Protein AF-A0A3R8TWQ6-F1 (afdb_monomer_lite)

Secondary structure (DSSP, 8-state):
---------S-S--SSSEEEEEEEETTEEEEEEEE-TTT--HHHHHHHHHHHHHHHHHHHH-TTS-GGGS----HHHHHHHHHHHTS-B---HHHH-HHHHSS--B-EEEE-TTSPBPPTT--EEEEEEE-S-S---TTEEE-SSSTT-EEEEEEEEEEE-TTS-EEEEEETTTEEEETTEEEEHHHHHHHHHTSTTEEEEEEEEEEETTEEEEEEEEEE-TTSPPPPHHHHHHHHHHHS-GGG--SEEEE-SS--B-TTSSB-HHHHHHHHHSS--SS------SHHHHHHHHHHHHHHT--GGG--TT--TTTTT--HHHHHHHHHHHHHHTT----HHHHHH-SSHHHHHHHHHHHHHHHHHHHTTPPP--------

Sequence (380 aa):
MYRLREWSLATEVSKFDLTLEFVEDEGALSGAVEYSTALFKHDTITALMRHFVALTEAVCQTPAEPIGRLDYLSDTEQQQLMAFSDTKRAYNELLVGHALAEREPHNAYILNAYLQLQPVGVPGELWLSTDGTNTATQDSISNPFKAAQTLVKTGCWARWLSDGSIDFIGKVGDVHYFKGHRINTTDVAECLLSHPSITSSAVILAGTINKAELCAFYTVKESASALDIDELKHYVKSILPEYTQPTYYKALAQLPLTQQQQVDQNQLKALMLSEPATSKYVAPKSEVERTLVSLCAALLDLDEQHIGINANFFELGGHSLLATQLHAQINKQFELSLSLQMMFETRDLAELANLIQVACGQKQTSLDQAPQGESEEIAL

pLDDT: mean 79.17, std 15.3, range [28.75, 95.5]

Foldseek 3Di:
DDDDDDDDDPDPDDPDQKDKDWDDDPNDIDIDIDHDPVRDDPVRVVVVVQQVVQLVVQCVVPVPDPSLQGDRDDPVQVVVQVVLQPDFDQDDCVALPVVVRVDGGWRKAFAAPNRDGDGAPDKGFIKTKDQLPDDDDPQKDQDPVDHNIIIGTRQWIWGAHPVSDIGTDHGNQQWDQAPNDTDGQVVLQVLLCPPPFWDGKGWDWDFDPVDTFIAIETEGDPPDDDDDVVVSQVSSVVPDPPRNGGPHYYYDNDFDADPVRHGDVVVVLVVVLPPLPVPPAAADDDPLLLVLLVLLCVLLVHDSVSAGQQAASVSSVDDPVSLVVSVVCLCVVLVHDDDSVVSVVDNGNNSVSVVSVVRSVVVVVVVVPDDDDDDDDDDD

Radius of gyration: 29.15 Å; chains: 1; bounding box: 92×78×70 Å

Structure (mmCIF, N/CA/C/O backbone):
data_AF-A0A3R8TWQ6-F1
#
_entry.id   AF-A0A3R8TWQ6-F1
#
loop_
_atom_site.group_PDB
_atom_site.id
_atom_site.type_symbol
_atom_site.label_atom_id
_atom_site.label_alt_id
_atom_site.label_comp_id
_atom_site.label_asym_id
_atom_site.label_entity_id
_atom_site.label_seq_id
_atom_site.pdbx_PDB_ins_code
_atom_site.Cartn_x
_atom_site.Cartn_y
_atom_site.Cartn_z
_atom_site.occupancy
_atom_site.B_iso_or_equiv
_atom_site.auth_seq_id
_atom_site.auth_comp_id
_atom_site.auth_asym_id
_atom_site.auth_atom_id
_atom_site.pdbx_PDB_model_num
ATOM 1 N N . MET A 1 1 ? 7.627 -8.268 -35.511 1.00 39.47 1 MET A N 1
ATOM 2 C CA . MET A 1 1 ? 7.909 -6.815 -35.443 1.00 39.47 1 MET A CA 1
ATOM 3 C C . MET A 1 1 ? 6.572 -6.102 -35.303 1.00 39.47 1 MET A C 1
ATOM 5 O O . MET A 1 1 ? 5.906 -5.862 -36.303 1.00 39.47 1 MET A O 1
ATOM 9 N N . TYR A 1 2 ? 6.134 -5.862 -34.069 1.00 47.38 2 TYR A N 1
ATOM 10 C CA . TYR A 1 2 ? 4.915 -5.106 -33.778 1.00 47.38 2 TYR A CA 1
ATOM 11 C C . TYR A 1 2 ? 5.127 -3.629 -34.140 1.00 47.38 2 TYR A C 1
ATOM 13 O O . TYR A 1 2 ? 6.214 -3.078 -33.955 1.00 47.38 2 TYR A O 1
ATOM 21 N N . ARG A 1 3 ? 4.108 -2.985 -34.712 1.00 51.06 3 ARG A N 1
ATOM 22 C CA . ARG A 1 3 ? 4.121 -1.549 -35.016 1.00 51.06 3 ARG A CA 1
ATOM 23 C C . ARG A 1 3 ? 2.936 -0.904 -34.320 1.00 51.06 3 ARG A C 1
ATOM 25 O O . ARG A 1 3 ? 1.811 -1.066 -34.780 1.00 51.06 3 ARG A O 1
ATOM 32 N N . LEU A 1 4 ? 3.209 -0.142 -33.265 1.00 50.62 4 LEU A N 1
ATOM 33 C CA . LEU A 1 4 ? 2.270 0.861 -32.775 1.00 50.62 4 LEU A CA 1
ATOM 34 C C . LEU A 1 4 ? 2.096 1.896 -33.892 1.00 50.62 4 LEU A C 1
ATOM 36 O O . LEU A 1 4 ? 3.080 2.451 -34.385 1.00 50.62 4 LEU A O 1
ATOM 40 N N . ARG A 1 5 ? 0.863 2.091 -34.351 1.00 53.47 5 ARG A N 1
ATOM 41 C CA . ARG A 1 5 ? 0.511 3.133 -35.315 1.00 53.47 5 ARG A CA 1
ATOM 42 C C . ARG A 1 5 ? -0.578 3.982 -34.696 1.00 53.47 5 ARG A C 1
ATOM 44 O O . ARG A 1 5 ? -1.535 3.442 -34.154 1.00 53.47 5 ARG A O 1
ATOM 51 N N . GLU A 1 6 ? -0.427 5.293 -34.801 1.00 49.62 6 GLU A N 1
ATOM 52 C CA . GLU A 1 6 ? -1.514 6.207 -34.484 1.00 49.62 6 GLU A CA 1
ATOM 53 C C . GLU A 1 6 ? -2.657 5.969 -35.470 1.00 49.62 6 GLU A C 1
ATOM 55 O O . GLU A 1 6 ? -2.458 5.957 -36.689 1.00 49.62 6 GLU A O 1
ATOM 60 N N . TRP A 1 7 ? -3.850 5.749 -34.930 1.00 50.97 7 TRP A N 1
ATOM 61 C CA . TRP A 1 7 ? -5.081 5.671 -35.699 1.00 50.97 7 TRP A CA 1
ATOM 62 C C . TRP A 1 7 ? -5.926 6.897 -35.358 1.00 50.97 7 TRP A C 1
ATOM 64 O O . TRP A 1 7 ? -6.059 7.260 -34.192 1.00 50.97 7 TRP A O 1
ATOM 74 N N . SER A 1 8 ? -6.487 7.557 -36.372 1.00 44.69 8 SER A N 1
ATOM 75 C CA . SER A 1 8 ? -7.393 8.688 -36.160 1.00 44.69 8 SER A CA 1
ATOM 76 C C . SER A 1 8 ? -8.762 8.184 -35.705 1.00 44.69 8 SER A C 1
ATOM 78 O O . SER A 1 8 ? -9.483 7.531 -36.460 1.00 44.69 8 SER A O 1
ATOM 80 N N . LEU A 1 9 ? -9.113 8.463 -34.451 1.00 50.91 9 LEU A N 1
ATOM 81 C CA . LEU A 1 9 ? -10.440 8.171 -33.916 1.00 50.91 9 LEU A CA 1
ATOM 82 C C . LEU A 1 9 ? -11.490 9.084 -34.565 1.00 50.91 9 LEU A C 1
ATOM 84 O O . LEU A 1 9 ? -11.227 10.245 -34.873 1.00 50.91 9 LEU A O 1
ATOM 88 N N . ALA A 1 10 ? -12.701 8.556 -34.754 1.00 46.47 10 ALA A N 1
ATOM 89 C CA . ALA A 1 10 ? -13.822 9.287 -35.351 1.00 46.47 10 ALA A CA 1
ATOM 90 C C . ALA A 1 10 ? -14.403 10.387 -34.433 1.00 46.47 10 ALA A C 1
ATOM 92 O O . ALA A 1 10 ? -15.218 11.194 -34.881 1.00 46.47 10 ALA A O 1
ATOM 93 N N . THR A 1 11 ? -13.999 10.430 -33.161 1.00 50.66 11 THR A N 1
ATOM 94 C CA . THR A 1 11 ? -14.474 11.386 -32.152 1.00 50.66 11 THR A CA 1
ATOM 95 C C . THR A 1 11 ? -13.344 11.793 -31.207 1.00 50.66 11 THR A C 1
ATOM 97 O O . THR A 1 11 ? -12.613 10.941 -30.722 1.00 50.66 11 THR A O 1
ATOM 100 N N . GLU A 1 12 ? -13.240 13.091 -30.904 1.00 56.31 12 GLU A N 1
ATOM 101 C CA . GLU A 1 12 ? -12.208 13.691 -30.032 1.00 56.31 12 GLU A CA 1
ATOM 102 C C . GLU A 1 12 ? -12.507 13.576 -28.518 1.00 56.31 12 GLU A C 1
ATOM 104 O O . GLU A 1 12 ? -11.810 14.178 -27.703 1.00 56.31 12 GLU A O 1
ATOM 109 N N . VAL A 1 13 ? -13.556 12.847 -28.115 1.00 58.09 13 VAL A N 1
ATOM 110 C CA . VAL A 1 13 ? -14.020 12.793 -26.716 1.00 58.09 13 VAL A CA 1
ATOM 111 C C . VAL A 1 13 ? -13.892 11.379 -26.159 1.00 58.09 13 VAL A C 1
ATOM 113 O O . VAL A 1 13 ? -14.676 10.505 -26.527 1.00 58.09 13 VAL A O 1
ATOM 116 N N . SER A 1 14 ? -12.958 11.197 -25.219 1.00 58.56 14 SER A N 1
ATOM 117 C CA . SER A 1 14 ? -12.816 9.950 -24.458 1.00 58.56 14 SER A CA 1
ATOM 118 C C . SER A 1 14 ? -13.988 9.773 -23.497 1.00 58.56 14 SER A C 1
ATOM 120 O O . SER A 1 14 ? -14.259 10.652 -22.677 1.00 58.56 14 SER A O 1
ATOM 122 N N . LYS A 1 15 ? -14.697 8.642 -23.585 1.00 62.56 15 LYS A N 1
ATOM 123 C CA . LYS A 1 15 ? -15.823 8.322 -22.679 1.00 62.56 15 LYS A CA 1
ATOM 124 C C . LYS A 1 15 ? -15.379 7.729 -21.340 1.00 62.56 15 LYS A C 1
ATOM 126 O O . LYS A 1 15 ? -16.121 7.820 -20.366 1.00 62.56 15 LYS A O 1
ATOM 131 N N . PHE A 1 16 ? -14.195 7.124 -21.311 1.00 72.56 16 PHE A N 1
ATOM 132 C CA . PHE A 1 16 ? -13.579 6.500 -20.141 1.00 72.56 16 PHE A CA 1
ATOM 133 C C . PHE A 1 16 ? -12.155 7.034 -19.949 1.00 72.56 16 PHE A C 1
ATOM 135 O O . PHE A 1 16 ? -11.601 7.674 -20.843 1.00 72.56 16 PHE A O 1
ATOM 142 N N . ASP A 1 17 ? -11.547 6.767 -18.796 1.00 81.38 17 ASP A N 1
ATOM 143 C CA . ASP A 1 17 ? -10.178 7.212 -18.514 1.00 81.38 17 ASP A CA 1
ATOM 144 C C . ASP A 1 17 ? -9.155 6.530 -19.440 1.00 81.38 17 ASP A C 1
ATOM 146 O O . ASP A 1 17 ? -8.257 7.190 -19.969 1.00 81.38 17 ASP A O 1
ATOM 150 N N . LEU A 1 18 ? -9.329 5.226 -19.672 1.00 83.50 18 LEU A N 1
ATOM 151 C CA . LEU A 1 18 ? -8.527 4.389 -20.562 1.00 83.50 18 LEU A CA 1
ATOM 152 C C . LEU A 1 18 ? -9.410 3.268 -21.133 1.00 83.50 18 LEU A C 1
ATOM 154 O O . LEU A 1 18 ? -10.098 2.584 -20.377 1.00 83.50 18 LEU A O 1
ATOM 158 N N . THR A 1 19 ? -9.349 3.050 -22.443 1.00 82.19 19 THR A N 1
ATOM 159 C CA . THR A 1 19 ? -10.013 1.948 -23.148 1.00 82.19 19 THR A CA 1
ATOM 160 C C . THR A 1 19 ? -8.983 1.201 -23.986 1.00 82.19 19 THR A C 1
ATOM 162 O O . THR A 1 19 ? -8.203 1.817 -24.708 1.00 82.19 19 THR A O 1
ATOM 165 N N . LEU A 1 20 ? -8.977 -0.127 -23.880 1.00 83.56 20 LEU A N 1
ATOM 166 C CA . LEU A 1 20 ? -8.163 -1.020 -24.699 1.00 83.56 20 LEU A CA 1
ATOM 167 C C . LEU A 1 20 ? -9.104 -1.894 -25.517 1.00 83.56 20 LEU A C 1
ATOM 169 O O . LEU A 1 20 ? -9.914 -2.625 -24.948 1.00 83.56 20 LEU A O 1
ATOM 173 N N . GLU A 1 21 ? -8.986 -1.823 -26.835 1.00 82.06 21 GLU A N 1
ATOM 174 C CA . GLU A 1 21 ? -9.770 -2.635 -27.758 1.00 82.06 21 GLU A CA 1
ATOM 175 C C . GLU A 1 21 ? -8.838 -3.566 -28.517 1.00 82.06 21 GLU A C 1
ATOM 177 O O . GLU A 1 21 ? -7.803 -3.136 -29.022 1.00 82.06 21 GLU A O 1
ATOM 182 N N . PHE A 1 22 ? -9.213 -4.839 -28.608 1.00 82.62 22 PHE A N 1
ATOM 183 C CA . PHE A 1 22 ? -8.478 -5.833 -29.376 1.00 82.62 22 PHE A CA 1
ATOM 184 C C . PHE A 1 22 ? -9.411 -6.496 -30.383 1.00 82.62 22 PHE A C 1
ATOM 186 O O . PHE A 1 22 ? -10.545 -6.846 -30.056 1.00 82.62 22 PHE A O 1
ATOM 193 N N . VAL A 1 23 ? -8.916 -6.679 -31.601 1.00 82.38 23 VAL A N 1
ATOM 194 C CA . VAL A 1 23 ? -9.594 -7.363 -32.697 1.00 82.38 23 VAL A CA 1
ATOM 195 C C . VAL A 1 23 ? -8.667 -8.454 -33.204 1.00 82.38 23 VAL A C 1
ATOM 197 O O . VAL A 1 23 ? -7.521 -8.190 -33.578 1.00 82.38 23 VAL A O 1
ATOM 200 N N . GLU A 1 24 ? -9.167 -9.682 -33.206 1.00 85.12 24 GLU A N 1
ATOM 201 C CA . GLU A 1 24 ? -8.500 -10.798 -33.862 1.00 85.12 24 GLU A CA 1
ATOM 202 C C . GLU A 1 24 ? -8.832 -10.765 -35.355 1.00 85.12 24 GLU A C 1
ATOM 204 O O . GLU A 1 24 ? -10.003 -10.772 -35.735 1.00 85.12 24 GLU A O 1
ATOM 209 N N . ASP A 1 25 ? -7.799 -10.711 -36.191 1.00 81.94 25 ASP A N 1
ATOM 210 C CA . ASP A 1 25 ? -7.921 -10.750 -37.645 1.00 81.94 25 ASP A CA 1
ATOM 211 C C . ASP A 1 25 ? -6.786 -11.585 -38.248 1.00 81.94 25 ASP A C 1
ATOM 213 O O . ASP A 1 25 ? -5.631 -11.469 -37.842 1.00 81.94 25 ASP A O 1
ATOM 217 N N . GLU A 1 26 ? -7.126 -12.476 -39.180 1.00 81.44 26 GLU A N 1
ATOM 218 C CA . GLU A 1 26 ? -6.200 -13.420 -39.835 1.00 81.44 26 GLU A CA 1
ATOM 219 C C . GLU A 1 26 ? -5.231 -14.171 -38.885 1.00 81.44 26 GLU A C 1
ATOM 221 O O . GLU A 1 26 ? -4.090 -14.474 -39.236 1.00 81.44 26 GLU A O 1
ATOM 226 N N . GLY A 1 27 ? -5.679 -14.504 -37.667 1.00 77.00 27 GLY A N 1
ATOM 227 C CA . GLY A 1 27 ? -4.859 -15.199 -36.663 1.00 77.00 27 GLY A CA 1
ATOM 228 C C . GLY A 1 27 ? -3.813 -14.311 -35.975 1.00 77.00 27 GLY A C 1
ATOM 229 O O . GLY A 1 27 ? -2.909 -14.821 -35.312 1.00 77.00 27 GLY A O 1
ATOM 230 N N . ALA A 1 28 ? -3.925 -12.991 -36.123 1.00 76.31 28 ALA A N 1
ATOM 231 C CA . ALA A 1 28 ? -3.163 -11.997 -35.387 1.00 76.31 28 ALA A CA 1
ATOM 232 C C . ALA A 1 28 ? -4.095 -11.161 -34.501 1.00 76.31 28 ALA A C 1
ATOM 234 O O . ALA A 1 28 ? -5.201 -10.793 -34.893 1.00 76.31 28 ALA A O 1
ATOM 235 N N . LEU A 1 29 ? -3.626 -10.817 -33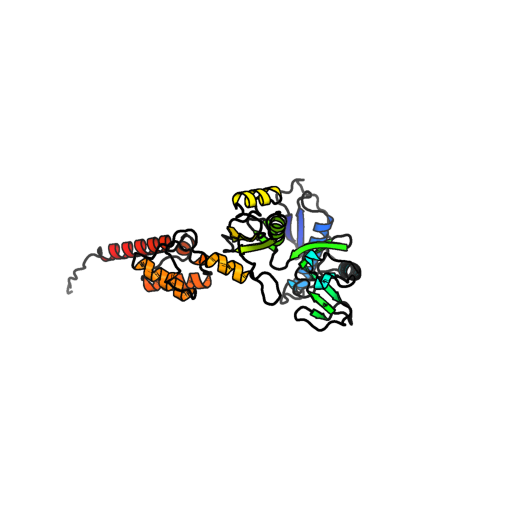.301 1.00 76.81 29 LEU A N 1
ATOM 236 C CA . LEU A 1 29 ? -4.314 -9.856 -32.447 1.00 76.81 29 LEU A CA 1
ATOM 237 C C . LEU A 1 29 ? -3.839 -8.445 -32.807 1.00 76.81 29 LEU A C 1
ATOM 239 O O . LEU A 1 29 ? -2.655 -8.124 -32.696 1.00 76.81 29 LEU A O 1
ATOM 243 N N . SER A 1 30 ? -4.767 -7.602 -33.234 1.00 81.12 30 SER A N 1
ATOM 244 C CA . SER A 1 30 ? -4.564 -6.165 -33.404 1.00 81.12 30 SER A CA 1
ATOM 245 C C . SER A 1 30 ? -5.308 -5.419 -32.302 1.00 81.12 30 SER A C 1
ATOM 247 O O . SER A 1 30 ? -6.238 -5.960 -31.712 1.00 81.12 30 SER A O 1
ATOM 249 N N . GLY A 1 31 ? -4.906 -4.193 -31.978 1.00 78.88 31 GLY A N 1
ATOM 250 C CA . GLY A 1 31 ? -5.612 -3.430 -30.958 1.00 78.88 31 GLY A CA 1
ATOM 251 C C . GLY A 1 31 ? -5.328 -1.941 -30.995 1.00 78.88 31 GLY A C 1
ATOM 252 O O . GLY A 1 31 ? -4.391 -1.485 -31.654 1.00 78.88 31 GLY A O 1
ATOM 253 N N . ALA A 1 32 ? -6.162 -1.199 -30.279 1.00 83.75 32 ALA A N 1
ATOM 254 C CA . ALA A 1 32 ? -6.085 0.240 -30.112 1.00 83.75 32 ALA A CA 1
ATOM 255 C C . ALA A 1 32 ? -6.211 0.603 -28.628 1.00 83.75 32 ALA A C 1
ATOM 257 O O . ALA A 1 32 ? -6.862 -0.095 -27.849 1.00 83.75 32 ALA A O 1
ATOM 258 N N . VAL A 1 33 ? -5.581 1.715 -28.251 1.00 85.00 33 VAL A N 1
ATOM 259 C CA . VAL A 1 33 ? -5.733 2.325 -26.931 1.00 85.00 33 VAL A CA 1
ATOM 260 C C . VAL A 1 33 ? -6.298 3.729 -27.099 1.00 85.00 33 VAL A C 1
ATOM 262 O O . VAL A 1 33 ? -5.750 4.545 -27.839 1.00 85.00 33 VAL A O 1
ATOM 265 N N . GLU A 1 34 ? -7.391 4.007 -26.404 1.00 85.00 34 GLU A N 1
ATOM 266 C CA . GLU A 1 34 ? -7.988 5.334 -26.271 1.00 85.00 34 GLU A CA 1
ATOM 267 C C . GLU A 1 34 ? -7.833 5.780 -24.817 1.00 85.00 34 GLU A C 1
ATOM 269 O O . GLU A 1 34 ? -7.983 4.977 -23.896 1.00 85.00 34 GLU A O 1
ATOM 274 N N . TYR A 1 35 ? -7.485 7.043 -24.583 1.00 83.94 35 TYR A N 1
ATOM 275 C CA . TYR A 1 35 ? -7.227 7.530 -23.231 1.00 83.94 35 TYR A CA 1
ATOM 276 C C . TYR A 1 35 ? -7.524 9.018 -23.072 1.00 83.94 35 TYR A C 1
ATOM 278 O O . TYR A 1 35 ? -7.383 9.814 -24.003 1.00 83.94 35 TYR A O 1
ATOM 286 N N . SER A 1 36 ? -7.879 9.408 -21.848 1.00 85.69 36 SER A N 1
ATOM 287 C CA . SER A 1 36 ? -8.085 10.806 -21.476 1.00 85.69 36 SER A CA 1
ATOM 288 C C . SER A 1 36 ? -6.749 11.546 -21.364 1.00 85.69 36 SER A C 1
ATOM 290 O O . SER A 1 36 ? -5.949 11.291 -20.461 1.00 85.69 36 SER A O 1
ATOM 292 N N . THR A 1 37 ? -6.514 12.518 -22.245 1.00 85.88 37 THR A N 1
ATOM 293 C CA . THR A 1 37 ? -5.303 13.364 -22.225 1.00 85.88 37 THR A CA 1
ATOM 294 C C . THR A 1 37 ? -5.242 14.303 -21.019 1.00 85.88 37 THR A C 1
ATOM 296 O O . THR A 1 37 ? -4.174 14.820 -20.696 1.00 85.88 37 THR A O 1
ATOM 299 N N . ALA A 1 38 ? -6.363 14.494 -20.315 1.00 84.06 38 ALA A N 1
ATOM 300 C CA . ALA A 1 38 ? -6.393 15.205 -19.041 1.00 84.06 38 ALA A CA 1
ATOM 301 C C . ALA A 1 38 ? -5.738 14.401 -17.903 1.00 84.06 38 ALA A C 1
ATOM 303 O O . ALA A 1 38 ? -5.272 14.992 -16.931 1.00 84.06 38 ALA A O 1
ATOM 304 N N . LEU A 1 39 ? -5.699 13.068 -18.018 1.00 81.12 39 LEU A N 1
ATOM 305 C CA . LEU A 1 39 ? -5.197 12.162 -16.979 1.00 81.12 39 LEU A CA 1
ATOM 306 C C . LEU A 1 39 ? -3.875 11.492 -17.362 1.00 81.12 39 LEU A C 1
ATOM 308 O O . LEU A 1 39 ? -3.038 11.243 -16.494 1.00 81.12 39 LEU A O 1
ATOM 312 N N . PHE A 1 40 ? -3.663 11.219 -18.652 1.00 83.56 40 PHE A N 1
ATOM 313 C CA . PHE A 1 40 ? -2.512 10.460 -19.129 1.00 83.56 40 PHE A CA 1
ATOM 314 C C . PHE A 1 40 ? -1.675 11.243 -20.135 1.00 83.56 40 PHE A C 1
ATOM 316 O O . PHE A 1 40 ? -2.179 11.865 -21.070 1.00 83.56 40 PHE A O 1
ATOM 323 N N . LYS A 1 41 ? -0.352 11.146 -19.972 1.00 86.19 41 LYS A N 1
ATOM 324 C CA . LYS A 1 41 ? 0.616 11.612 -20.967 1.00 86.19 41 LYS A CA 1
ATOM 325 C C . LYS A 1 41 ? 0.801 10.544 -22.040 1.00 86.19 41 LYS A C 1
ATOM 327 O O . LYS A 1 41 ? 0.824 9.354 -21.730 1.00 86.19 41 LYS A O 1
ATOM 332 N N . HIS A 1 42 ? 1.015 10.978 -23.279 1.00 85.00 42 HIS A N 1
ATOM 333 C CA . HIS A 1 42 ? 1.251 10.079 -24.410 1.00 85.00 42 HIS A CA 1
ATOM 334 C C . HIS A 1 42 ? 2.399 9.092 -24.148 1.00 85.00 42 HIS A C 1
ATOM 336 O O . HIS A 1 42 ? 2.213 7.887 -24.287 1.00 85.00 42 HIS A O 1
ATOM 342 N N . ASP A 1 43 ? 3.546 9.577 -23.666 1.00 84.12 43 ASP A N 1
ATOM 343 C CA . ASP A 1 43 ? 4.710 8.726 -23.382 1.00 84.12 43 ASP A CA 1
ATOM 344 C C . ASP A 1 43 ? 4.409 7.632 -22.347 1.00 84.12 43 ASP A C 1
ATOM 346 O O . ASP A 1 43 ? 4.917 6.517 -22.456 1.00 84.12 43 ASP A O 1
ATOM 350 N N . THR A 1 44 ? 3.544 7.926 -21.370 1.00 86.19 44 THR A N 1
ATOM 351 C CA . THR A 1 44 ? 3.104 6.956 -20.359 1.00 86.19 44 THR A CA 1
ATOM 352 C C . THR A 1 44 ? 2.283 5.837 -20.989 1.00 86.19 44 THR A C 1
ATOM 354 O O . THR A 1 44 ? 2.525 4.670 -20.694 1.00 86.19 44 THR A O 1
ATOM 357 N N . ILE A 1 45 ? 1.348 6.172 -21.881 1.00 88.81 45 ILE A N 1
ATOM 358 C CA . ILE A 1 45 ? 0.528 5.175 -22.580 1.00 88.81 45 ILE A CA 1
ATOM 359 C C . ILE A 1 45 ? 1.370 4.360 -23.559 1.00 88.81 45 ILE A C 1
ATOM 361 O O . ILE A 1 45 ? 1.250 3.139 -23.609 1.00 88.81 45 ILE A O 1
ATOM 365 N N . THR A 1 46 ? 2.277 5.005 -24.288 1.00 87.56 46 THR A N 1
ATOM 366 C CA . THR A 1 46 ? 3.197 4.321 -25.199 1.00 87.56 46 THR A CA 1
ATOM 367 C C . THR A 1 46 ? 4.098 3.333 -24.452 1.00 87.56 46 THR A C 1
ATOM 369 O O . THR A 1 46 ? 4.294 2.211 -24.923 1.00 87.56 46 THR A O 1
ATOM 372 N N . ALA A 1 47 ? 4.615 3.707 -23.277 1.00 87.06 47 ALA A N 1
ATOM 373 C CA . ALA A 1 47 ? 5.369 2.793 -22.418 1.00 87.06 47 ALA A CA 1
ATOM 374 C C . ALA A 1 47 ? 4.493 1.632 -21.918 1.00 87.06 47 ALA A C 1
ATOM 376 O O . ALA A 1 47 ? 4.867 0.475 -22.097 1.00 87.06 47 ALA A O 1
ATOM 377 N N . LEU A 1 48 ? 3.294 1.928 -21.400 1.00 89.56 48 LEU A N 1
ATOM 378 C CA . LEU A 1 48 ? 2.332 0.921 -20.939 1.00 89.56 48 LEU A CA 1
ATOM 379 C C . LEU A 1 48 ? 2.012 -0.110 -22.031 1.00 89.56 48 LEU A C 1
ATOM 381 O O . LEU A 1 48 ? 2.002 -1.308 -21.764 1.00 89.56 48 LEU A O 1
ATOM 385 N N . MET A 1 49 ? 1.783 0.336 -23.268 1.00 89.81 49 MET A N 1
ATOM 386 C CA . MET A 1 49 ? 1.501 -0.552 -24.400 1.00 89.81 49 MET A CA 1
ATOM 387 C C . MET A 1 49 ? 2.702 -1.380 -24.825 1.00 89.81 49 MET A C 1
ATOM 389 O O . MET A 1 49 ? 2.540 -2.547 -25.175 1.00 89.81 49 MET A O 1
ATOM 393 N N . ARG A 1 50 ? 3.913 -0.826 -24.741 1.00 89.12 50 ARG A N 1
ATOM 394 C CA . ARG A 1 50 ? 5.134 -1.603 -24.970 1.00 89.12 50 ARG A CA 1
ATOM 395 C C . ARG A 1 50 ? 5.273 -2.727 -23.943 1.00 89.12 50 ARG A C 1
ATOM 397 O O . ARG A 1 50 ? 5.525 -3.862 -24.336 1.00 89.12 50 ARG A O 1
ATOM 404 N N . HIS A 1 51 ? 5.066 -2.424 -22.661 1.00 92.06 51 HIS A N 1
ATOM 405 C CA . HIS A 1 51 ? 5.116 -3.416 -21.581 1.00 92.06 51 HIS A CA 1
ATOM 406 C C . HIS A 1 51 ? 4.014 -4.461 -21.713 1.00 92.06 51 HIS A C 1
ATOM 408 O O . HIS A 1 51 ? 4.286 -5.644 -21.545 1.00 92.06 51 HIS A O 1
ATOM 414 N N . PHE A 1 52 ? 2.794 -4.050 -22.066 1.00 90.19 52 PHE A N 1
ATOM 415 C CA . PHE A 1 52 ? 1.683 -4.970 -22.303 1.00 90.19 52 PHE A CA 1
ATOM 416 C C . PHE A 1 52 ? 2.014 -5.976 -23.410 1.00 90.19 52 PHE A C 1
ATOM 418 O O . PHE A 1 52 ? 1.887 -7.178 -23.198 1.00 90.19 52 PHE A O 1
ATOM 425 N N . VAL A 1 53 ? 2.500 -5.502 -24.563 1.00 88.12 53 VAL A N 1
ATOM 426 C CA . VAL A 1 53 ? 2.895 -6.381 -25.674 1.00 88.12 53 VAL A CA 1
ATOM 427 C C . VAL A 1 53 ? 4.010 -7.335 -25.240 1.00 88.12 53 VAL A C 1
ATOM 429 O O . VAL A 1 53 ? 3.865 -8.543 -25.416 1.00 88.12 53 VAL A O 1
ATOM 432 N N . ALA A 1 54 ? 5.068 -6.828 -24.601 1.00 90.12 54 ALA A N 1
ATOM 433 C CA . ALA A 1 54 ? 6.174 -7.658 -24.121 1.00 90.12 54 ALA A CA 1
ATOM 434 C C . ALA A 1 54 ? 5.710 -8.736 -23.123 1.00 90.12 54 ALA A C 1
ATOM 436 O O . ALA A 1 54 ? 6.093 -9.897 -23.249 1.00 90.12 54 ALA A O 1
ATOM 437 N N . LEU A 1 55 ? 4.820 -8.386 -22.188 1.00 91.19 55 LEU A N 1
ATOM 438 C CA . LEU A 1 55 ? 4.207 -9.345 -21.266 1.00 91.19 55 LEU A CA 1
ATOM 439 C C . LEU A 1 55 ? 3.399 -10.411 -22.008 1.00 91.19 55 LEU A C 1
ATOM 441 O O . LEU A 1 55 ? 3.538 -11.591 -21.703 1.00 91.19 55 LEU A O 1
ATOM 445 N N . THR A 1 56 ? 2.572 -10.031 -22.986 1.00 88.44 56 THR A N 1
ATOM 446 C CA . THR A 1 56 ? 1.792 -11.014 -23.757 1.00 88.44 56 THR A CA 1
ATOM 447 C C . THR A 1 56 ? 2.685 -11.956 -24.564 1.00 88.44 56 THR A C 1
ATOM 449 O O . THR A 1 56 ? 2.421 -13.155 -24.608 1.00 88.44 56 THR A O 1
ATOM 452 N N . GLU A 1 57 ? 3.779 -11.452 -25.140 1.00 88.06 57 GLU A N 1
ATOM 453 C CA . GLU A 1 57 ? 4.770 -12.279 -25.832 1.00 88.06 57 GLU A CA 1
ATOM 454 C C . GLU A 1 57 ? 5.464 -13.247 -24.863 1.00 88.06 57 GLU A C 1
ATOM 456 O O . GLU A 1 57 ? 5.600 -14.429 -25.184 1.00 88.06 57 GLU A O 1
ATOM 461 N N . ALA A 1 58 ? 5.841 -12.782 -23.668 1.00 89.69 58 ALA A N 1
ATOM 462 C CA . ALA A 1 58 ? 6.440 -13.618 -22.631 1.00 89.69 58 ALA A CA 1
ATOM 463 C C . ALA A 1 58 ? 5.477 -14.721 -22.156 1.00 89.69 58 ALA A C 1
ATOM 465 O O . ALA A 1 58 ? 5.860 -15.889 -22.101 1.00 89.69 58 ALA A O 1
ATOM 466 N N . VAL A 1 59 ? 4.202 -14.389 -21.912 1.00 91.31 59 VAL A N 1
ATOM 467 C CA . VAL A 1 59 ? 3.162 -15.365 -21.533 1.00 91.31 59 VAL A CA 1
ATOM 468 C C . VAL A 1 59 ? 2.999 -16.444 -22.608 1.00 91.31 59 VAL A C 1
ATOM 470 O O . VAL A 1 59 ? 2.878 -17.622 -22.281 1.00 91.31 59 VAL A O 1
ATOM 473 N N . CYS A 1 60 ? 3.027 -16.074 -23.891 1.00 89.62 60 CYS A N 1
ATOM 474 C CA . CYS A 1 60 ? 2.931 -17.036 -24.992 1.00 89.62 60 CYS A CA 1
ATOM 475 C C . CYS A 1 60 ? 4.131 -17.996 -25.059 1.00 89.62 60 CYS A C 1
ATOM 477 O O . CYS A 1 60 ? 3.980 -19.132 -25.506 1.00 89.62 60 CYS A O 1
ATOM 479 N N . GLN A 1 61 ? 5.316 -17.557 -24.628 1.00 90.69 61 GLN A N 1
ATOM 480 C CA . GLN A 1 61 ? 6.526 -18.383 -24.614 1.00 90.69 61 GLN A CA 1
ATOM 481 C C . GLN A 1 61 ? 6.569 -19.322 -23.401 1.00 90.69 61 GLN A C 1
ATOM 483 O O . GLN A 1 61 ? 6.955 -20.484 -23.543 1.00 90.69 61 GLN A O 1
ATOM 488 N N . THR A 1 62 ? 6.156 -18.846 -22.223 1.00 91.44 62 THR A N 1
ATOM 489 C CA . THR A 1 62 ? 6.186 -19.607 -20.963 1.00 91.44 62 THR A CA 1
ATOM 490 C C . THR A 1 62 ? 4.845 -19.538 -20.210 1.00 91.44 62 THR A C 1
ATOM 492 O O . THR A 1 62 ? 4.765 -19.004 -19.105 1.00 91.44 62 THR A O 1
ATOM 495 N N . PRO A 1 63 ? 3.768 -20.163 -20.727 1.00 90.19 63 PRO A N 1
ATOM 496 C CA . PRO A 1 63 ? 2.405 -19.982 -20.203 1.00 90.19 63 PRO A CA 1
ATOM 497 C C . PRO A 1 63 ? 2.179 -20.518 -18.782 1.00 90.19 63 PRO A C 1
ATOM 499 O O . PRO A 1 63 ? 1.179 -20.190 -18.148 1.00 90.19 63 PRO A O 1
ATOM 502 N N . ALA A 1 64 ? 3.078 -21.368 -18.280 1.00 92.75 64 ALA A N 1
ATOM 503 C CA . ALA A 1 64 ? 3.013 -21.914 -16.926 1.00 92.75 64 ALA A CA 1
ATOM 504 C C . ALA A 1 64 ? 3.704 -21.026 -15.873 1.00 92.75 64 ALA A C 1
ATOM 506 O O . ALA A 1 64 ? 3.588 -21.296 -14.677 1.00 92.75 64 ALA A O 1
ATOM 507 N N . GLU A 1 65 ? 4.456 -20.006 -16.291 1.00 92.31 65 GLU A N 1
ATOM 508 C CA . GLU A 1 65 ? 5.184 -19.128 -15.379 1.00 92.31 65 GLU A CA 1
ATOM 509 C C . GLU A 1 65 ? 4.261 -18.026 -14.821 1.00 92.31 65 GLU A C 1
ATOM 511 O O . GLU A 1 65 ? 3.453 -17.460 -15.561 1.00 92.31 65 GLU A O 1
ATOM 516 N N . PRO A 1 66 ? 4.334 -17.696 -13.515 1.00 92.12 66 PRO A N 1
ATOM 517 C CA . PRO A 1 66 ? 3.543 -16.605 -12.955 1.00 92.12 66 PRO A CA 1
ATOM 518 C C . PRO A 1 66 ? 3.845 -15.276 -13.653 1.00 92.12 66 PRO A C 1
ATOM 520 O O . PRO A 1 66 ? 5.005 -14.884 -13.744 1.00 92.12 66 PRO A O 1
ATOM 523 N N . ILE A 1 67 ? 2.801 -14.536 -14.045 1.00 89.94 67 ILE A N 1
ATOM 524 C CA . ILE A 1 67 ? 2.920 -13.255 -14.772 1.00 89.94 67 ILE A CA 1
ATOM 525 C C . ILE A 1 67 ? 3.895 -12.291 -14.086 1.00 89.94 67 ILE A C 1
ATOM 527 O O . ILE A 1 67 ? 4.702 -11.652 -14.749 1.00 89.94 67 ILE A O 1
ATOM 531 N N . GLY A 1 68 ? 3.864 -12.214 -12.751 1.00 86.94 68 GLY A N 1
ATOM 532 C CA . GLY A 1 68 ? 4.733 -11.310 -11.996 1.00 86.94 68 GLY A CA 1
ATOM 533 C C . GLY A 1 68 ? 6.231 -11.624 -12.082 1.00 86.94 68 GLY A C 1
ATOM 534 O O . GLY A 1 68 ? 7.021 -10.784 -11.668 1.00 86.94 68 GLY A O 1
ATOM 535 N N . ARG A 1 69 ? 6.610 -12.804 -12.589 1.00 91.00 69 ARG A N 1
ATOM 536 C CA . ARG A 1 69 ? 7.996 -13.252 -12.773 1.00 91.00 69 ARG A CA 1
ATOM 537 C C . ARG A 1 69 ? 8.492 -13.059 -14.211 1.00 91.00 69 ARG A C 1
ATOM 539 O O . ARG A 1 69 ? 9.695 -13.139 -14.449 1.00 91.00 69 ARG A O 1
ATOM 546 N N . LEU A 1 70 ? 7.594 -12.798 -15.158 1.00 91.38 70 LEU A N 1
ATOM 547 C CA . LEU A 1 70 ? 7.963 -12.586 -16.552 1.00 91.38 70 LEU A CA 1
ATOM 548 C C . LEU A 1 70 ? 8.718 -11.265 -16.694 1.00 91.38 70 LEU A C 1
ATOM 550 O O . LEU A 1 70 ? 8.278 -10.233 -16.189 1.00 91.38 70 LEU A O 1
ATOM 554 N N . ASP A 1 71 ? 9.854 -11.301 -17.386 1.00 88.62 71 ASP A N 1
ATOM 555 C CA . ASP A 1 71 ? 10.558 -10.084 -17.774 1.00 88.62 71 ASP A CA 1
ATOM 556 C C . ASP A 1 71 ? 9.871 -9.472 -18.996 1.00 88.62 71 ASP A C 1
ATOM 558 O O . ASP A 1 71 ? 9.561 -10.157 -19.971 1.00 88.62 71 ASP A O 1
ATOM 562 N N . TYR A 1 72 ? 9.606 -8.177 -18.916 1.00 91.12 72 TYR A N 1
ATOM 563 C CA . TYR A 1 72 ? 8.916 -7.406 -19.946 1.00 91.12 72 TYR A CA 1
ATOM 564 C C . TYR A 1 72 ? 9.606 -6.071 -20.229 1.00 91.12 72 TYR A C 1
ATOM 566 O O . TYR A 1 72 ? 9.084 -5.242 -20.982 1.00 91.12 72 TYR A O 1
ATOM 574 N N . LEU A 1 73 ? 10.766 -5.843 -19.609 1.00 93.25 73 LEU A N 1
ATOM 575 C CA . LEU A 1 73 ? 11.562 -4.651 -19.831 1.00 93.25 73 LEU A CA 1
ATOM 576 C C . LEU A 1 73 ? 12.428 -4.839 -21.069 1.00 93.25 73 LEU A C 1
ATOM 578 O O . LEU A 1 73 ? 13.064 -5.872 -21.255 1.00 93.25 73 LEU A O 1
ATOM 582 N N . SER A 1 74 ? 12.498 -3.805 -21.902 1.00 90.62 74 SER A N 1
ATOM 583 C CA . SER A 1 74 ? 13.491 -3.778 -22.975 1.00 90.62 74 SER A CA 1
ATOM 584 C C . SER A 1 74 ? 14.905 -3.580 -22.417 1.00 90.62 74 SER A C 1
ATOM 586 O O . SER A 1 74 ? 15.084 -2.944 -21.377 1.00 90.62 74 SER A O 1
ATOM 588 N N . ASP A 1 75 ? 15.928 -4.019 -23.156 1.00 91.31 75 ASP A N 1
ATOM 589 C CA . ASP A 1 75 ? 17.338 -3.798 -22.790 1.00 91.31 75 ASP A CA 1
ATOM 590 C C . ASP A 1 75 ? 17.644 -2.317 -22.506 1.00 91.31 75 ASP A C 1
ATOM 592 O O . ASP A 1 75 ? 18.406 -1.981 -21.600 1.00 91.31 75 ASP A O 1
ATOM 596 N N . THR A 1 76 ? 17.026 -1.407 -23.267 1.00 91.75 76 THR A N 1
ATOM 597 C CA . THR A 1 76 ? 17.181 0.043 -23.081 1.00 91.75 76 THR A CA 1
ATOM 598 C C . THR A 1 76 ? 16.604 0.512 -21.747 1.00 91.75 76 THR A C 1
ATOM 600 O O . THR A 1 76 ? 17.233 1.312 -21.055 1.00 91.75 76 THR A O 1
ATOM 603 N N . GLU A 1 77 ? 15.436 0.003 -21.354 1.00 93.00 77 GLU A N 1
ATOM 604 C CA . GLU A 1 77 ? 14.829 0.326 -20.060 1.00 93.00 77 GLU A CA 1
ATOM 605 C C . GLU A 1 77 ? 15.639 -0.266 -18.912 1.00 93.00 77 GLU A C 1
ATOM 607 O O . GLU A 1 77 ? 15.899 0.431 -17.936 1.00 93.00 77 GLU A O 1
ATOM 612 N N . GLN A 1 78 ? 16.117 -1.505 -19.044 1.00 93.69 78 GLN A N 1
ATOM 613 C CA . GLN A 1 78 ? 16.996 -2.108 -18.044 1.00 93.69 78 GLN A CA 1
ATOM 614 C C . GLN A 1 78 ? 18.271 -1.277 -17.849 1.00 93.69 78 GLN A C 1
ATOM 616 O O . GLN A 1 78 ? 18.634 -0.967 -16.715 1.00 93.69 78 GLN A O 1
ATOM 621 N N . GLN A 1 79 ? 18.918 -0.835 -18.932 1.00 93.62 79 GLN A N 1
ATOM 622 C CA . GLN A 1 79 ? 20.092 0.041 -18.856 1.00 93.62 79 GLN A CA 1
ATOM 623 C C . GLN A 1 79 ? 19.780 1.385 -18.188 1.00 93.62 79 GLN A C 1
ATOM 625 O O . GLN A 1 79 ? 20.555 1.847 -17.349 1.00 93.62 79 GLN A O 1
ATOM 630 N N . GLN A 1 80 ? 18.643 2.004 -18.521 1.00 94.19 80 GLN A N 1
ATOM 631 C CA . GLN A 1 80 ? 18.212 3.259 -17.905 1.00 94.19 80 GLN A CA 1
ATOM 632 C C . GLN A 1 80 ? 17.964 3.099 -16.400 1.00 94.19 80 GLN A C 1
ATOM 634 O O . GLN A 1 80 ? 18.448 3.905 -15.605 1.00 94.19 80 GLN A O 1
ATOM 639 N N . LEU A 1 81 ? 17.242 2.052 -15.998 1.00 94.56 81 LEU A N 1
ATOM 640 C CA . LEU A 1 81 ? 16.951 1.765 -14.594 1.00 94.56 81 LEU A CA 1
ATOM 641 C C . LEU A 1 81 ? 18.231 1.460 -13.818 1.00 94.56 81 LEU A C 1
ATOM 643 O O . LEU A 1 81 ? 18.408 1.960 -12.712 1.00 94.56 81 LEU A O 1
ATOM 647 N N . MET A 1 82 ? 19.167 0.727 -14.422 1.00 94.75 82 MET A N 1
ATOM 648 C CA . MET A 1 82 ? 20.480 0.495 -13.827 1.00 94.75 82 MET A CA 1
ATOM 649 C C . MET A 1 82 ? 21.279 1.789 -13.650 1.00 94.75 82 MET A C 1
ATOM 651 O O . MET A 1 82 ? 21.915 1.964 -12.612 1.00 94.75 82 MET A O 1
ATOM 655 N N . ALA A 1 83 ? 21.218 2.720 -14.607 1.00 93.12 83 ALA A N 1
ATOM 656 C CA . ALA A 1 83 ? 21.852 4.031 -14.474 1.00 93.12 83 ALA A CA 1
ATOM 657 C C . ALA A 1 83 ? 21.223 4.868 -13.344 1.00 93.12 83 ALA A C 1
ATOM 659 O O . ALA A 1 83 ? 21.939 5.507 -12.571 1.00 93.12 83 ALA A O 1
ATOM 660 N N . PHE A 1 84 ? 19.894 4.828 -13.197 1.00 92.56 84 PHE A N 1
ATOM 661 C CA . PHE A 1 84 ? 19.201 5.473 -12.076 1.00 92.56 84 PHE A CA 1
ATOM 662 C C . PHE A 1 84 ? 19.607 4.859 -10.738 1.00 92.56 84 PHE A C 1
ATOM 664 O O . PHE A 1 84 ? 19.916 5.588 -9.792 1.00 92.56 84 PHE A O 1
ATOM 671 N N . SER A 1 85 ? 19.662 3.529 -10.678 1.00 89.31 85 SER A N 1
ATOM 672 C CA . SER A 1 85 ? 20.042 2.788 -9.483 1.00 89.31 85 SER A CA 1
ATOM 673 C C . SER A 1 85 ? 21.490 3.003 -9.065 1.00 89.31 85 SER A C 1
ATOM 675 O O . SER A 1 85 ? 21.785 2.933 -7.876 1.00 89.31 85 SER A O 1
ATOM 677 N N . ASP A 1 86 ? 22.388 3.313 -10.001 1.00 86.88 86 ASP A N 1
ATOM 678 C CA . ASP A 1 86 ? 23.798 3.578 -9.705 1.00 86.88 86 ASP A CA 1
ATOM 679 C C . ASP A 1 86 ? 24.099 5.012 -9.254 1.00 86.88 86 ASP A C 1
ATOM 681 O O . ASP A 1 86 ? 25.254 5.406 -9.087 1.00 86.88 86 ASP A O 1
ATOM 685 N N . THR A 1 87 ? 23.058 5.820 -9.067 1.00 81.94 87 THR A N 1
ATOM 686 C CA . THR A 1 87 ? 23.206 7.178 -8.563 1.00 81.94 87 THR A CA 1
ATOM 687 C C . THR A 1 87 ? 23.034 7.177 -7.049 1.00 81.94 87 THR A C 1
ATOM 689 O O . THR A 1 87 ? 21.925 7.019 -6.537 1.00 81.94 87 THR A O 1
ATOM 692 N N . LYS A 1 88 ? 24.132 7.407 -6.322 1.00 77.69 88 LYS A N 1
ATOM 693 C CA . LYS A 1 88 ? 24.107 7.615 -4.871 1.00 77.69 88 LYS A CA 1
ATOM 694 C C . LYS A 1 88 ? 23.325 8.880 -4.520 1.00 77.69 88 LYS A C 1
ATOM 696 O O . LYS A 1 88 ? 23.650 9.962 -5.010 1.00 77.69 88 LYS A O 1
ATOM 701 N N . ARG A 1 89 ? 22.325 8.763 -3.643 1.00 76.75 89 ARG A N 1
ATOM 702 C CA . ARG A 1 89 ? 21.523 9.901 -3.162 1.00 76.75 89 ARG A CA 1
ATOM 703 C C . ARG A 1 89 ? 21.273 9.808 -1.662 1.00 76.75 89 ARG A C 1
ATOM 705 O O . ARG A 1 89 ? 21.291 8.716 -1.097 1.00 76.75 89 ARG A O 1
ATOM 712 N N . ALA A 1 90 ? 21.045 10.961 -1.039 1.00 68.44 90 ALA A N 1
ATOM 713 C CA . ALA A 1 90 ? 20.456 11.030 0.291 1.00 68.44 90 ALA A CA 1
ATOM 714 C C . ALA A 1 90 ? 18.941 10.816 0.166 1.00 68.44 90 ALA A C 1
ATOM 716 O O . ALA A 1 90 ? 18.309 11.391 -0.723 1.00 68.44 90 ALA A O 1
ATOM 717 N N . TYR A 1 91 ? 18.371 9.987 1.038 1.00 71.19 91 TYR A N 1
ATOM 718 C CA . TYR A 1 91 ? 16.937 9.698 1.066 1.00 71.19 91 TYR A CA 1
ATOM 719 C C . TYR A 1 91 ? 16.330 10.229 2.363 1.00 71.19 91 TYR A C 1
ATOM 721 O O . TYR A 1 91 ? 17.013 10.324 3.377 1.00 71.19 91 TYR A O 1
ATOM 729 N N . ASN A 1 92 ? 15.054 10.613 2.314 1.00 66.19 92 ASN A N 1
ATOM 730 C CA . ASN A 1 92 ? 14.375 11.260 3.433 1.00 66.19 92 ASN A CA 1
ATOM 731 C C . ASN A 1 92 ? 14.338 10.345 4.673 1.00 66.19 92 ASN A C 1
ATOM 733 O O . ASN A 1 92 ? 13.770 9.249 4.626 1.00 66.19 92 ASN A O 1
ATOM 737 N N . GLU A 1 93 ? 14.909 10.830 5.779 1.00 61.06 93 GLU A N 1
ATOM 738 C CA . GLU A 1 93 ? 15.047 10.093 7.039 1.00 61.06 93 GLU A CA 1
ATOM 739 C C . GLU A 1 93 ? 13.705 9.708 7.667 1.00 61.06 93 GLU A C 1
ATOM 741 O O . GLU A 1 93 ? 13.585 8.629 8.252 1.00 61.06 93 GLU A O 1
ATOM 746 N N . LEU A 1 94 ? 12.674 10.539 7.483 1.00 57.16 94 LEU A N 1
ATOM 747 C CA . LEU A 1 94 ? 11.323 10.262 7.977 1.00 57.16 94 LEU A CA 1
ATOM 748 C C . LEU A 1 94 ? 10.674 9.069 7.264 1.00 57.16 94 LEU A C 1
ATOM 750 O O . LEU A 1 94 ? 9.938 8.301 7.882 1.00 57.16 94 LEU A O 1
ATOM 754 N N . LEU A 1 95 ? 10.972 8.884 5.975 1.00 58.28 95 LEU A N 1
ATOM 755 C CA . LEU A 1 95 ? 10.347 7.850 5.150 1.00 58.28 95 LEU A CA 1
ATOM 756 C C . LEU A 1 95 ? 11.064 6.506 5.297 1.00 58.28 95 LEU A C 1
ATOM 758 O O . LEU A 1 95 ? 10.422 5.489 5.552 1.00 58.28 95 LEU A O 1
ATOM 762 N N . VAL A 1 96 ? 12.395 6.508 5.202 1.00 60.88 96 VAL A N 1
ATOM 763 C CA . VAL A 1 96 ? 13.211 5.280 5.174 1.00 60.88 96 VAL A CA 1
ATOM 764 C C . VAL A 1 96 ? 13.650 4.825 6.580 1.00 60.88 96 VAL A C 1
ATOM 766 O O . VAL A 1 96 ? 14.154 3.717 6.753 1.00 60.88 96 VAL A O 1
ATOM 769 N N . GLY A 1 97 ? 13.384 5.644 7.605 1.00 56.84 97 GLY A N 1
ATOM 770 C CA . GLY A 1 97 ? 13.757 5.404 8.997 1.00 56.84 97 GLY A CA 1
ATOM 771 C C . GLY A 1 97 ? 15.193 5.844 9.301 1.00 56.84 97 GLY A C 1
ATOM 772 O O . GLY A 1 97 ? 16.112 5.587 8.522 1.00 56.84 97 GLY A O 1
ATOM 773 N N . HIS A 1 98 ? 15.393 6.468 10.469 1.00 48.28 98 HIS A N 1
ATOM 774 C CA . HIS A 1 98 ? 16.674 7.054 10.901 1.00 48.28 98 HIS A CA 1
ATOM 775 C C . HIS A 1 98 ? 17.879 6.115 10.710 1.00 48.28 98 HIS A C 1
ATOM 777 O O . HIS A 1 98 ? 18.895 6.518 10.158 1.00 48.28 98 HIS A O 1
ATOM 783 N N . ALA A 1 99 ? 17.752 4.833 11.071 1.00 48.44 99 ALA A N 1
ATOM 784 C CA . ALA A 1 99 ? 18.862 3.875 11.012 1.00 48.44 99 ALA A CA 1
ATOM 785 C C . ALA A 1 99 ? 19.395 3.595 9.589 1.00 48.44 99 ALA A C 1
ATOM 787 O O . ALA A 1 99 ? 20.547 3.187 9.425 1.00 48.44 99 ALA A O 1
ATOM 788 N N . LEU A 1 100 ? 18.562 3.776 8.560 1.00 57.16 100 LEU A N 1
ATOM 789 C CA . LEU A 1 100 ? 18.962 3.625 7.159 1.00 57.16 100 LEU A CA 1
ATOM 790 C C . LEU A 1 100 ? 19.353 4.958 6.519 1.00 57.16 100 LEU A C 1
ATOM 792 O O . LEU A 1 100 ? 20.093 4.950 5.541 1.00 57.16 100 LEU A O 1
ATOM 796 N N . ALA A 1 101 ? 18.874 6.076 7.060 1.00 52.25 101 ALA A N 1
ATOM 797 C CA . ALA A 1 101 ? 19.090 7.398 6.493 1.00 52.25 101 ALA A CA 1
ATOM 798 C C . ALA A 1 101 ? 20.328 8.124 7.052 1.00 52.25 101 ALA A C 1
ATOM 800 O O . ALA A 1 101 ? 20.943 8.900 6.330 1.00 52.25 101 ALA A O 1
ATOM 801 N N . GLU A 1 102 ? 20.775 7.778 8.268 1.00 50.59 102 GLU A N 1
ATOM 802 C CA . GLU A 1 102 ? 22.076 8.196 8.828 1.00 50.59 102 GLU A CA 1
ATOM 803 C C . GLU A 1 102 ? 23.281 7.592 8.077 1.00 50.59 102 GLU A C 1
ATOM 805 O O . GLU A 1 102 ? 24.438 7.934 8.339 1.00 50.59 102 GLU A O 1
ATOM 810 N N . ARG A 1 103 ? 23.034 6.658 7.153 1.00 55.53 103 ARG A N 1
ATOM 811 C CA . ARG A 1 103 ? 24.064 6.001 6.352 1.00 55.53 103 ARG A CA 1
ATOM 812 C C . ARG A 1 103 ? 24.317 6.796 5.064 1.00 55.53 103 ARG A C 1
ATOM 814 O O . ARG A 1 103 ? 23.410 7.388 4.488 1.00 55.53 103 ARG A O 1
ATOM 821 N N . GLU A 1 104 ? 25.586 6.846 4.650 1.00 60.78 104 GLU A N 1
ATOM 822 C CA . GLU A 1 104 ? 26.060 7.569 3.460 1.00 60.78 104 GLU A CA 1
ATOM 823 C C . GLU A 1 104 ? 25.185 7.354 2.212 1.00 60.78 104 GLU A C 1
ATOM 825 O O . GLU A 1 104 ? 24.582 6.297 2.070 1.00 60.78 104 GLU A O 1
ATOM 830 N N . PRO A 1 105 ? 25.151 8.297 1.248 1.00 64.62 105 PRO A N 1
ATOM 831 C CA . PRO A 1 105 ? 24.254 8.210 0.102 1.00 64.62 105 PRO A CA 1
ATOM 832 C C . PRO A 1 105 ? 24.347 6.857 -0.625 1.00 64.62 105 PRO A C 1
ATOM 834 O O . PRO A 1 105 ? 25.429 6.368 -0.970 1.00 64.62 105 PRO A O 1
ATOM 837 N N . HIS A 1 106 ? 23.178 6.263 -0.860 1.00 72.62 106 HIS A N 1
ATOM 838 C CA . HIS A 1 106 ? 23.032 4.879 -1.297 1.00 72.62 106 HIS A CA 1
ATOM 839 C C . HIS A 1 106 ? 22.547 4.782 -2.740 1.00 72.62 106 HIS A C 1
ATOM 841 O O . HIS A 1 106 ? 21.778 5.616 -3.227 1.00 72.62 106 HIS A O 1
ATOM 847 N N . ASN A 1 107 ? 22.958 3.707 -3.403 1.00 88.50 107 ASN A N 1
ATOM 848 C CA . ASN A 1 107 ? 22.305 3.246 -4.620 1.00 88.50 107 ASN A CA 1
ATOM 849 C C . ASN A 1 107 ? 20.927 2.686 -4.246 1.00 88.50 107 ASN A C 1
ATOM 851 O O . ASN A 1 107 ? 20.816 1.966 -3.251 1.00 88.50 107 ASN A O 1
ATOM 855 N N . ALA A 1 108 ? 19.897 3.011 -5.023 1.00 91.31 108 ALA A N 1
ATOM 856 C CA . ALA A 1 108 ? 18.523 2.593 -4.753 1.00 91.31 108 ALA A CA 1
ATOM 857 C C . ALA A 1 108 ? 17.959 1.734 -5.877 1.00 91.31 108 ALA A C 1
ATOM 859 O O . ALA A 1 108 ? 18.248 1.943 -7.050 1.00 91.31 108 ALA A O 1
ATOM 860 N N . TYR A 1 109 ? 17.107 0.789 -5.515 1.00 94.50 109 TYR A N 1
ATOM 861 C CA . TYR A 1 109 ? 16.450 -0.119 -6.439 1.00 94.50 109 TYR A CA 1
ATOM 862 C C . TYR A 1 109 ? 14.964 -0.146 -6.106 1.00 94.50 109 TYR A C 1
ATOM 864 O O . TYR A 1 109 ? 14.594 -0.195 -4.936 1.00 94.50 109 TYR A O 1
ATOM 872 N N . ILE A 1 110 ? 14.117 -0.102 -7.132 1.00 95.31 110 ILE A N 1
ATOM 873 C CA . ILE A 1 110 ? 12.666 -0.235 -6.983 1.00 95.31 110 ILE A CA 1
ATOM 874 C C . ILE A 1 110 ? 12.292 -1.571 -7.598 1.00 95.31 110 ILE A C 1
ATOM 876 O O . ILE A 1 110 ? 12.470 -1.761 -8.802 1.00 95.31 110 ILE A O 1
ATOM 880 N N . LEU A 1 111 ? 11.857 -2.504 -6.755 1.00 95.12 111 LEU A N 1
ATOM 881 C CA . LEU A 1 111 ? 11.732 -3.917 -7.099 1.00 95.12 111 LEU A CA 1
ATOM 882 C C . LEU A 1 111 ? 10.305 -4.431 -6.887 1.00 95.12 111 LEU A C 1
ATOM 884 O O . LEU A 1 111 ? 9.595 -3.969 -5.992 1.00 95.12 111 LEU A O 1
ATOM 888 N N . ASN A 1 112 ? 9.888 -5.415 -7.687 1.00 93.31 112 ASN A N 1
ATOM 889 C CA . ASN A 1 112 ? 8.692 -6.210 -7.388 1.00 93.31 112 ASN A CA 1
ATOM 890 C C . ASN A 1 112 ? 8.987 -7.316 -6.357 1.00 93.31 112 ASN A C 1
ATOM 892 O O . ASN A 1 112 ? 10.117 -7.508 -5.905 1.00 93.31 112 ASN A O 1
ATOM 896 N N . ALA A 1 113 ? 7.957 -8.106 -6.040 1.00 91.06 113 ALA A N 1
ATOM 897 C CA . ALA A 1 113 ? 8.050 -9.249 -5.130 1.00 91.06 113 ALA A CA 1
ATOM 898 C C . ALA A 1 113 ? 9.012 -10.364 -5.599 1.00 91.06 113 ALA A C 1
ATOM 900 O O . ALA A 1 113 ? 9.392 -11.213 -4.796 1.00 91.06 113 ALA A O 1
ATOM 901 N N . TYR A 1 114 ? 9.417 -10.364 -6.873 1.00 92.81 114 TYR A N 1
ATOM 902 C CA . TYR A 1 114 ? 10.373 -11.310 -7.456 1.00 92.81 114 TYR A CA 1
ATOM 903 C C . TYR A 1 114 ? 11.783 -10.716 -7.615 1.00 92.81 114 TYR A C 1
ATOM 905 O O . TYR A 1 114 ? 12.629 -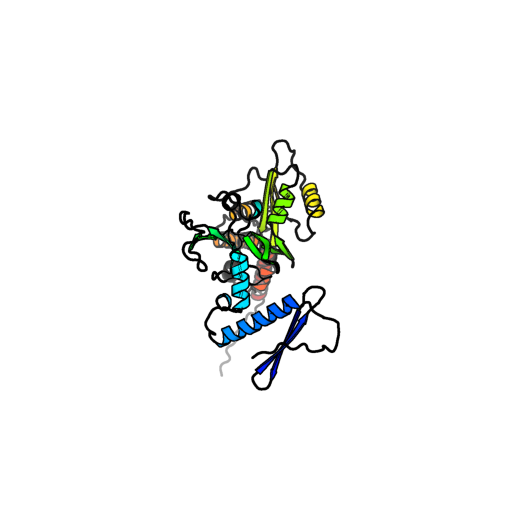11.334 -8.257 1.00 92.81 114 TYR A O 1
ATOM 913 N N . LEU A 1 115 ? 12.050 -9.548 -7.013 1.00 93.12 115 LEU A N 1
ATOM 914 C CA . LEU A 1 115 ? 13.324 -8.821 -7.080 1.00 93.12 115 LEU A CA 1
ATOM 915 C C . LEU A 1 115 ? 13.714 -8.358 -8.496 1.00 93.12 115 LEU A C 1
ATOM 917 O O . LEU A 1 115 ? 14.895 -8.212 -8.801 1.00 93.12 115 LEU A O 1
ATOM 921 N N . GLN A 1 116 ? 12.729 -8.090 -9.352 1.00 93.94 116 GLN A N 1
ATOM 922 C CA . GLN A 1 116 ? 12.927 -7.509 -10.683 1.00 93.94 116 GLN A CA 1
ATOM 923 C C . GLN A 1 116 ? 12.700 -5.995 -10.654 1.00 93.94 116 GLN A C 1
ATOM 925 O O . GLN A 1 116 ? 11.798 -5.510 -9.963 1.00 93.94 116 GLN A O 1
ATOM 930 N N . LEU A 1 117 ? 13.503 -5.256 -11.425 1.00 95.50 117 LEU A N 1
ATOM 931 C CA . LEU A 1 117 ? 13.408 -3.800 -11.551 1.00 95.50 117 LEU A CA 1
ATOM 932 C C . LEU A 1 117 ? 12.014 -3.373 -12.024 1.00 95.50 117 LEU A C 1
ATOM 934 O O . LEU A 1 117 ? 11.431 -4.006 -12.900 1.00 95.50 117 LEU A O 1
ATOM 938 N N . GLN A 1 118 ? 11.487 -2.291 -11.454 1.00 95.31 118 GLN A N 1
ATOM 939 C CA . GLN A 1 118 ? 10.256 -1.664 -11.931 1.00 95.31 118 GLN A CA 1
ATOM 940 C C . GLN A 1 118 ? 10.548 -0.521 -12.908 1.00 95.31 118 GLN A C 1
ATOM 942 O O . GLN A 1 118 ? 11.452 0.281 -12.647 1.00 95.31 118 GLN A O 1
ATOM 947 N N . PRO A 1 119 ? 9.787 -0.412 -14.013 1.00 94.44 119 PRO A N 1
ATOM 948 C CA . PRO A 1 119 ? 9.948 0.677 -14.964 1.00 94.44 119 PRO A CA 1
ATOM 949 C C . PRO A 1 119 ? 9.523 2.023 -14.373 1.00 94.44 119 PRO A C 1
ATOM 951 O O . PRO A 1 119 ? 8.858 2.121 -13.339 1.00 94.44 119 PRO A O 1
ATOM 954 N N . VAL A 1 120 ? 9.900 3.092 -15.075 1.00 93.12 120 VAL A N 1
ATOM 955 C CA . VAL A 1 120 ? 9.508 4.461 -14.729 1.00 93.12 120 VAL A CA 1
ATOM 956 C C . VAL A 1 120 ? 7.989 4.569 -14.593 1.00 93.12 120 VAL A C 1
ATOM 958 O O . VAL A 1 120 ? 7.237 4.132 -15.459 1.00 93.12 120 VAL A O 1
ATOM 961 N N . GLY A 1 121 ? 7.536 5.180 -13.499 1.00 90.81 121 GLY A N 1
ATOM 962 C CA . GLY A 1 121 ? 6.124 5.389 -13.191 1.00 90.81 121 GLY A CA 1
ATOM 963 C C . GLY A 1 121 ? 5.432 4.215 -12.493 1.00 90.81 121 GLY A C 1
ATOM 964 O O . GLY A 1 121 ? 4.359 4.430 -11.920 1.00 90.81 121 GLY A O 1
ATOM 965 N N . VAL A 1 122 ? 6.037 3.021 -12.476 1.00 91.81 122 VAL A N 1
ATOM 966 C CA . VAL A 1 122 ? 5.444 1.821 -11.872 1.00 91.81 122 VAL A CA 1
ATOM 967 C C . VAL A 1 122 ? 5.904 1.661 -10.416 1.00 91.81 122 VAL A C 1
ATOM 969 O O . VAL A 1 122 ? 7.107 1.680 -10.147 1.00 91.81 122 VAL A O 1
ATOM 972 N N . PRO A 1 123 ? 4.966 1.536 -9.457 1.00 92.38 123 PRO A N 1
ATOM 973 C CA . PRO A 1 123 ? 5.295 1.307 -8.055 1.00 92.38 123 PRO A CA 1
ATOM 974 C C . PRO A 1 123 ? 6.015 -0.020 -7.800 1.00 92.38 123 PRO A C 1
ATOM 976 O O . PRO A 1 123 ? 5.632 -1.057 -8.337 1.00 92.38 123 PRO A O 1
ATOM 979 N N . GLY A 1 124 ? 6.985 0.004 -6.892 1.00 93.12 124 GLY A N 1
ATOM 980 C CA . GLY A 1 124 ? 7.599 -1.179 -6.296 1.00 93.12 124 GLY A CA 1
ATOM 981 C C . GLY A 1 124 ? 8.118 -0.892 -4.890 1.00 93.12 124 GLY A C 1
ATOM 982 O O . GLY A 1 124 ? 8.026 0.232 -4.392 1.00 93.12 124 GLY A O 1
ATOM 983 N N . GLU A 1 125 ? 8.671 -1.912 -4.240 1.00 93.12 125 GLU A N 1
ATOM 984 C CA . GLU A 1 125 ? 9.348 -1.735 -2.958 1.00 93.12 125 GLU A CA 1
ATOM 985 C C . GLU A 1 125 ? 10.718 -1.085 -3.172 1.00 93.12 125 GLU A C 1
ATOM 987 O O . GLU A 1 125 ? 11.467 -1.474 -4.070 1.00 93.12 125 GLU A O 1
ATOM 992 N N . LEU A 1 126 ? 11.062 -0.110 -2.331 1.00 92.19 126 LEU A N 1
ATOM 993 C CA . LEU A 1 126 ? 12.360 0.552 -2.330 1.00 92.19 126 LEU A CA 1
ATOM 994 C C . LEU A 1 126 ? 13.386 -0.272 -1.535 1.00 92.19 126 LEU A C 1
ATOM 996 O O . LEU A 1 126 ? 13.165 -0.644 -0.378 1.00 92.19 126 LEU A O 1
ATOM 1000 N N . TRP A 1 127 ? 14.542 -0.497 -2.145 1.00 91.94 127 TRP A N 1
ATOM 1001 C CA . TRP A 1 127 ? 15.700 -1.179 -1.572 1.00 91.94 127 TRP A CA 1
ATOM 1002 C C . TRP A 1 127 ? 16.937 -0.295 -1.681 1.00 91.94 127 TRP A C 1
ATOM 1004 O O . TRP A 1 127 ? 17.163 0.329 -2.718 1.00 91.94 127 TRP A O 1
ATOM 1014 N N . LEU A 1 128 ? 17.762 -0.266 -0.635 1.00 89.94 128 LEU A N 1
ATOM 1015 C CA . LEU A 1 128 ? 19.015 0.492 -0.614 1.00 89.94 128 LEU A CA 1
ATOM 1016 C C . LEU A 1 128 ? 20.215 -0.443 -0.603 1.00 89.94 128 LEU A C 1
ATOM 1018 O O . LEU A 1 128 ? 20.224 -1.450 0.099 1.00 89.94 128 LEU A O 1
ATOM 1022 N N . SER A 1 129 ? 21.247 -0.097 -1.363 1.00 88.00 129 SER A N 1
ATOM 1023 C CA . SER A 1 129 ? 22.481 -0.871 -1.416 1.00 88.00 129 SER A CA 1
ATOM 1024 C C . SER A 1 129 ? 23.507 -0.391 -0.401 1.00 88.00 129 SER A C 1
ATOM 1026 O O . SER A 1 129 ? 23.818 0.798 -0.318 1.00 88.00 129 SER A O 1
ATOM 1028 N N . THR A 1 130 ? 24.136 -1.347 0.273 1.00 81.06 130 THR A N 1
ATOM 1029 C CA . THR A 1 130 ? 25.298 -1.152 1.140 1.00 81.06 130 THR A CA 1
ATOM 1030 C C . THR A 1 130 ? 26.503 -1.923 0.594 1.00 81.06 130 THR A C 1
ATOM 1032 O O . THR A 1 130 ? 26.365 -2.837 -0.220 1.00 81.06 130 THR A O 1
ATOM 1035 N N . ASP A 1 131 ? 27.698 -1.568 1.048 1.00 77.62 131 ASP A N 1
ATOM 1036 C CA . ASP A 1 131 ? 29.006 -2.105 0.634 1.00 77.62 131 ASP A CA 1
ATOM 1037 C C . ASP A 1 131 ? 29.307 -3.539 1.126 1.00 77.62 131 ASP A C 1
ATOM 1039 O O . ASP A 1 131 ? 30.460 -3.954 1.198 1.00 77.62 131 ASP A O 1
ATOM 1043 N N . GLY A 1 132 ? 28.277 -4.315 1.476 1.00 62.22 132 GLY A N 1
ATOM 1044 C CA . GLY A 1 132 ? 28.423 -5.710 1.903 1.00 62.22 132 GLY A CA 1
ATOM 1045 C C . GLY A 1 132 ? 29.044 -5.919 3.290 1.00 62.22 132 GLY A C 1
ATOM 1046 O O . GLY A 1 132 ? 29.138 -7.059 3.734 1.00 62.22 132 GLY A O 1
ATOM 1047 N N . THR A 1 133 ? 29.435 -4.853 3.998 1.00 57.34 133 THR A N 1
ATOM 1048 C CA . THR A 1 133 ? 30.102 -4.935 5.314 1.00 57.34 133 THR A CA 1
ATOM 1049 C C . THR A 1 133 ? 29.146 -5.156 6.491 1.00 57.34 133 THR A C 1
ATOM 1051 O O . THR A 1 133 ? 29.582 -5.474 7.597 1.00 57.34 133 THR A O 1
ATOM 1054 N N . ASN A 1 134 ? 27.837 -5.016 6.266 1.00 54.06 134 ASN A N 1
ATOM 1055 C CA . ASN A 1 134 ? 26.827 -5.159 7.308 1.00 54.06 134 ASN A CA 1
ATOM 1056 C C . ASN A 1 134 ? 26.501 -6.629 7.593 1.00 54.06 134 ASN A C 1
ATOM 1058 O O . ASN A 1 134 ? 26.298 -7.432 6.681 1.00 54.06 134 ASN A O 1
ATOM 1062 N N . THR A 1 135 ? 26.375 -6.953 8.879 1.00 52.88 135 THR A N 1
ATOM 1063 C CA . THR A 1 135 ? 25.778 -8.197 9.369 1.00 52.88 135 THR A CA 1
ATOM 1064 C C . THR A 1 135 ? 24.425 -8.435 8.702 1.00 52.88 135 THR A C 1
ATOM 1066 O O . THR A 1 135 ? 23.580 -7.540 8.662 1.00 52.88 135 THR A O 1
ATOM 1069 N N . ALA A 1 136 ? 24.223 -9.643 8.166 1.00 55.38 136 ALA A N 1
ATOM 1070 C CA . ALA A 1 136 ? 22.946 -10.062 7.603 1.00 55.38 136 ALA A CA 1
ATOM 1071 C C . ALA A 1 136 ? 21.840 -9.881 8.655 1.00 55.38 136 ALA A C 1
ATOM 1073 O O . ALA A 1 136 ? 21.864 -10.521 9.709 1.00 55.38 136 ALA A O 1
ATOM 1074 N N . THR A 1 137 ? 20.904 -8.974 8.390 1.00 62.31 137 THR A N 1
ATOM 1075 C CA . THR A 1 137 ? 19.651 -8.859 9.135 1.00 62.31 137 THR A CA 1
ATOM 1076 C C . THR A 1 137 ? 18.591 -9.679 8.398 1.00 62.31 137 THR A C 1
ATOM 1078 O O . THR A 1 137 ? 18.819 -10.128 7.276 1.00 62.31 137 THR A O 1
ATOM 1081 N N . GLN A 1 138 ? 17.420 -9.898 9.002 1.00 63.94 138 GLN A N 1
ATOM 1082 C CA . GLN A 1 138 ? 16.317 -10.588 8.312 1.00 63.94 138 GLN A CA 1
ATOM 1083 C C . GLN A 1 138 ? 15.855 -9.854 7.036 1.00 63.94 138 GLN A C 1
ATOM 1085 O O . GLN A 1 138 ? 15.291 -10.482 6.145 1.00 63.94 138 GLN A O 1
ATOM 1090 N N . ASP A 1 139 ? 16.164 -8.560 6.924 1.00 80.31 139 ASP A N 1
ATOM 1091 C CA . ASP A 1 139 ? 15.729 -7.671 5.844 1.00 80.31 139 ASP A CA 1
ATOM 1092 C C . ASP A 1 139 ? 16.831 -7.359 4.815 1.00 80.31 139 ASP A C 1
ATOM 1094 O O . ASP A 1 139 ? 16.716 -6.386 4.061 1.00 80.31 139 ASP A O 1
ATOM 1098 N N . SER A 1 140 ? 17.920 -8.141 4.781 1.00 86.19 140 SER A N 1
ATOM 1099 C CA . SER A 1 140 ? 19.018 -7.935 3.833 1.00 86.19 140 SER A CA 1
ATOM 1100 C C . SER A 1 140 ? 19.327 -9.149 2.956 1.00 86.19 140 SER A C 1
ATOM 1102 O O . SER A 1 140 ? 19.285 -10.300 3.388 1.00 86.19 140 SER A O 1
ATOM 1104 N N . ILE A 1 141 ? 19.638 -8.881 1.684 1.00 89.62 141 ILE A N 1
ATOM 1105 C CA . ILE A 1 141 ? 19.940 -9.887 0.658 1.00 89.62 141 ILE A CA 1
ATOM 1106 C C . ILE A 1 141 ? 21.184 -9.494 -0.140 1.00 89.62 141 ILE A C 1
ATOM 1108 O O . ILE A 1 141 ? 21.530 -8.317 -0.234 1.00 89.62 141 ILE A O 1
ATOM 1112 N N . SER A 1 142 ? 21.851 -10.463 -0.768 1.00 90.44 142 SER A N 1
ATOM 1113 C CA . SER A 1 142 ? 22.907 -10.150 -1.738 1.00 90.44 142 SER A CA 1
ATOM 1114 C C . SER A 1 142 ? 22.318 -9.391 -2.931 1.00 90.44 142 SER A C 1
ATOM 1116 O O . SER A 1 142 ? 21.237 -9.737 -3.406 1.00 90.44 142 SER A O 1
ATOM 1118 N N . ASN A 1 143 ? 23.007 -8.351 -3.402 1.00 90.38 143 ASN A N 1
ATOM 1119 C CA . ASN A 1 143 ? 22.550 -7.547 -4.528 1.00 90.38 143 ASN A CA 1
ATOM 1120 C C . ASN A 1 143 ? 22.680 -8.344 -5.847 1.00 90.38 143 ASN A C 1
ATOM 1122 O O . ASN A 1 143 ? 23.806 -8.611 -6.277 1.00 90.38 143 ASN A O 1
ATOM 1126 N N . PRO A 1 144 ? 21.565 -8.696 -6.522 1.00 91.38 144 PRO A N 1
ATOM 1127 C CA . PRO A 1 144 ? 21.607 -9.489 -7.752 1.00 91.38 144 PRO A CA 1
ATOM 1128 C C . PRO A 1 144 ? 22.130 -8.695 -8.959 1.00 91.38 144 PRO A C 1
ATOM 1130 O O . PRO A 1 144 ? 22.514 -9.290 -9.961 1.00 91.38 144 PRO A O 1
ATOM 1133 N N . PHE A 1 145 ? 22.169 -7.363 -8.872 1.00 90.56 145 PHE A N 1
ATOM 1134 C CA . PHE A 1 145 ? 22.581 -6.477 -9.962 1.00 90.56 145 PHE A CA 1
ATOM 1135 C C . PHE A 1 145 ? 24.060 -6.092 -9.886 1.00 90.56 145 PHE A C 1
ATOM 1137 O O . PHE A 1 145 ? 24.665 -5.726 -10.894 1.00 90.56 145 PHE A O 1
ATOM 1144 N N . LYS A 1 146 ? 24.650 -6.142 -8.684 1.00 87.31 146 LYS A N 1
ATOM 1145 C CA . LYS A 1 146 ? 26.043 -5.757 -8.436 1.00 87.31 146 LYS A CA 1
ATOM 1146 C C . LYS A 1 146 ? 26.695 -6.674 -7.412 1.00 87.31 146 LYS A C 1
ATOM 1148 O O . LYS A 1 146 ? 26.311 -6.700 -6.246 1.00 87.31 146 LYS A O 1
ATOM 1153 N N . ALA A 1 147 ? 27.735 -7.379 -7.851 1.00 85.12 147 ALA A N 1
ATOM 1154 C CA . ALA A 1 147 ? 28.518 -8.253 -6.989 1.00 85.12 147 ALA A CA 1
ATOM 1155 C C . ALA A 1 147 ? 29.120 -7.491 -5.795 1.00 85.12 147 ALA A C 1
ATOM 1157 O O . ALA A 1 147 ? 29.459 -6.312 -5.900 1.00 85.12 147 ALA A O 1
ATOM 1158 N N . ALA A 1 148 ? 29.283 -8.197 -4.671 1.00 83.62 148 ALA A N 1
ATOM 1159 C CA . ALA A 1 148 ? 29.848 -7.672 -3.423 1.00 83.62 148 ALA A CA 1
ATOM 1160 C C . ALA A 1 148 ? 29.087 -6.476 -2.809 1.00 83.62 148 ALA A C 1
ATOM 1162 O O . ALA A 1 148 ? 29.641 -5.737 -2.000 1.00 83.62 148 ALA A O 1
ATOM 1163 N N . GLN A 1 149 ? 27.811 -6.301 -3.161 1.00 86.44 149 GLN A N 1
ATOM 1164 C CA . GLN A 1 149 ? 26.897 -5.374 -2.497 1.00 86.44 149 GLN A CA 1
ATOM 1165 C C . GLN A 1 149 ? 25.747 -6.139 -1.832 1.00 86.44 149 GLN A C 1
ATOM 1167 O O . GLN A 1 149 ? 25.394 -7.249 -2.240 1.00 86.44 149 GLN A O 1
ATOM 1172 N N . THR A 1 150 ? 25.146 -5.523 -0.820 1.00 88.00 150 THR A N 1
ATOM 1173 C CA . THR A 1 150 ? 23.970 -6.045 -0.110 1.00 88.00 150 THR A CA 1
ATOM 1174 C C . THR A 1 150 ? 22.821 -5.070 -0.300 1.00 88.00 150 THR A C 1
ATOM 1176 O O . THR A 1 150 ? 23.018 -3.870 -0.136 1.00 88.00 150 THR A O 1
ATOM 1179 N N . LEU A 1 151 ? 21.633 -5.562 -0.640 1.00 89.31 151 LEU A N 1
ATOM 1180 C CA . LEU A 1 151 ? 20.407 -4.771 -0.614 1.00 89.31 151 LEU A CA 1
ATOM 1181 C C . LEU A 1 151 ? 19.730 -4.914 0.744 1.00 89.31 151 LEU A C 1
ATOM 1183 O O . LEU A 1 151 ? 19.625 -6.016 1.277 1.00 89.31 151 LEU A O 1
ATOM 1187 N N . VAL A 1 152 ? 19.250 -3.798 1.278 1.00 87.38 152 VAL A N 1
ATOM 1188 C CA . VAL A 1 152 ? 18.483 -3.726 2.520 1.00 87.38 152 VAL A CA 1
ATOM 1189 C C . VAL A 1 152 ? 17.093 -3.194 2.199 1.00 87.38 152 VAL A C 1
ATOM 1191 O O . VAL A 1 152 ? 16.949 -2.176 1.513 1.00 87.38 152 VAL A O 1
ATOM 1194 N N . LYS A 1 153 ? 16.070 -3.903 2.676 1.00 87.25 153 LYS A N 1
ATOM 1195 C CA . LYS A 1 153 ? 14.667 -3.547 2.475 1.00 87.25 153 LYS A CA 1
ATOM 1196 C C . LYS A 1 153 ? 14.324 -2.305 3.300 1.00 87.25 153 LYS A C 1
ATOM 1198 O O . LYS A 1 153 ? 14.628 -2.248 4.487 1.00 87.25 153 LYS A O 1
ATOM 1203 N N . THR A 1 154 ? 13.676 -1.317 2.679 1.00 85.00 154 THR A N 1
ATOM 1204 C CA . THR A 1 154 ? 13.272 -0.074 3.377 1.00 85.00 154 THR A CA 1
ATOM 1205 C C . THR A 1 154 ? 11.866 -0.124 3.967 1.00 85.00 154 THR A C 1
ATOM 1207 O O . THR A 1 154 ? 11.510 0.715 4.789 1.00 85.00 154 THR A O 1
ATOM 1210 N N . GLY A 1 155 ? 11.030 -1.055 3.498 1.00 83.94 155 GLY A N 1
ATOM 1211 C CA . GLY A 1 155 ? 9.607 -1.074 3.832 1.00 83.94 155 GLY A CA 1
ATOM 1212 C C . GLY A 1 155 ? 8.811 0.083 3.217 1.00 83.94 155 GLY A C 1
ATOM 1213 O O . GLY A 1 155 ? 7.713 0.359 3.683 1.00 83.94 155 GLY A O 1
ATOM 1214 N N . CYS A 1 156 ? 9.323 0.756 2.180 1.00 86.25 156 CYS A N 1
ATOM 1215 C CA . CYS A 1 156 ? 8.623 1.829 1.468 1.00 86.25 156 CYS A CA 1
ATOM 1216 C C . CYS A 1 156 ? 8.187 1.398 0.064 1.00 86.25 156 CYS A C 1
ATOM 1218 O O . CYS A 1 156 ? 8.940 0.734 -0.646 1.00 86.25 156 CYS A O 1
ATOM 1220 N N . TRP A 1 157 ? 7.001 1.833 -0.356 1.00 89.38 157 TRP A N 1
ATOM 1221 C CA . TRP A 1 157 ? 6.585 1.867 -1.755 1.00 89.38 157 TRP A CA 1
ATOM 1222 C C . TRP A 1 157 ? 7.089 3.151 -2.402 1.00 89.38 157 TRP A C 1
ATOM 1224 O O . TRP A 1 157 ? 6.911 4.249 -1.868 1.00 89.38 157 TRP A O 1
ATOM 1234 N N . ALA A 1 158 ? 7.681 3.019 -3.581 1.00 92.00 158 ALA A N 1
ATOM 1235 C CA . ALA A 1 158 ? 8.159 4.142 -4.366 1.00 92.00 158 ALA A CA 1
ATOM 1236 C C . ALA A 1 158 ? 8.090 3.827 -5.862 1.00 92.00 158 ALA A C 1
ATOM 1238 O O . ALA A 1 158 ? 7.855 2.687 -6.263 1.00 92.00 158 ALA A O 1
ATOM 1239 N N . ARG A 1 159 ? 8.309 4.837 -6.701 1.00 93.25 159 ARG A N 1
ATOM 1240 C CA . ARG A 1 159 ? 8.482 4.665 -8.150 1.00 93.25 159 ARG A CA 1
ATOM 1241 C C . ARG A 1 159 ? 9.523 5.627 -8.701 1.00 93.25 159 ARG A C 1
ATOM 1243 O O . ARG A 1 159 ? 9.749 6.700 -8.143 1.00 93.25 159 ARG A O 1
ATOM 1250 N N . TRP A 1 160 ? 10.108 5.260 -9.833 1.00 94.12 160 TRP A N 1
ATOM 1251 C CA . TRP A 1 160 ? 10.980 6.155 -10.582 1.00 94.12 160 TRP A CA 1
ATOM 1252 C C . TRP A 1 160 ? 10.158 7.200 -11.331 1.00 94.12 160 TRP A C 1
ATOM 1254 O O . TRP A 1 160 ? 9.142 6.875 -11.947 1.00 94.12 160 TRP A O 1
ATOM 1264 N N . LEU A 1 161 ? 10.628 8.442 -11.324 1.00 91.38 161 LEU A N 1
ATOM 1265 C CA . LEU A 1 161 ? 10.201 9.481 -12.251 1.00 91.38 161 LEU A CA 1
ATOM 1266 C C . LEU A 1 161 ? 11.100 9.479 -13.494 1.00 91.38 161 LEU A C 1
ATOM 1268 O O . LEU A 1 161 ? 12.169 8.869 -13.519 1.00 91.38 161 LEU A O 1
ATOM 1272 N N . SER A 1 162 ? 10.650 10.138 -14.561 1.00 89.06 162 SER A N 1
ATOM 1273 C CA . SER A 1 162 ? 11.344 10.140 -15.858 1.00 89.06 162 SER A CA 1
ATOM 1274 C C . SER A 1 162 ? 12.736 10.772 -15.817 1.00 89.06 162 SER A C 1
ATOM 1276 O O . SER A 1 162 ? 13.572 10.458 -16.658 1.00 89.06 162 SER A O 1
ATOM 1278 N N . ASP A 1 163 ? 12.990 11.647 -14.844 1.00 88.38 163 ASP A N 1
ATOM 1279 C CA . ASP A 1 163 ? 14.291 12.273 -14.585 1.00 88.38 163 ASP A CA 1
ATOM 1280 C C . ASP A 1 163 ? 15.204 11.423 -13.677 1.00 88.38 163 ASP A C 1
ATOM 1282 O O . ASP A 1 163 ? 16.325 11.821 -13.363 1.00 88.38 163 ASP A O 1
ATOM 1286 N N . GLY A 1 164 ? 14.727 10.252 -13.247 1.00 88.88 164 GLY A N 1
ATOM 1287 C CA . GLY A 1 164 ? 15.431 9.353 -12.346 1.00 88.88 164 GLY A CA 1
ATOM 1288 C C . GLY A 1 164 ? 15.344 9.734 -10.876 1.00 88.88 164 GLY A C 1
ATOM 1289 O O . GLY A 1 164 ? 16.028 9.104 -10.073 1.00 88.88 164 GLY A O 1
ATOM 1290 N N . SER A 1 165 ? 14.536 10.726 -10.498 1.00 89.81 165 SER A N 1
ATOM 1291 C CA . SER A 1 165 ? 14.181 10.964 -9.096 1.00 89.81 165 SER A CA 1
ATOM 1292 C C . SER A 1 165 ? 13.172 9.920 -8.591 1.00 89.81 165 SER A C 1
ATOM 1294 O O . SER A 1 165 ? 12.556 9.195 -9.378 1.00 89.81 165 SER A O 1
ATOM 1296 N N . ILE A 1 166 ? 13.047 9.794 -7.268 1.00 89.94 166 ILE A N 1
ATOM 1297 C CA . ILE A 1 166 ? 12.143 8.832 -6.625 1.00 89.94 166 ILE A CA 1
ATOM 1298 C C . ILE A 1 166 ? 10.925 9.574 -6.087 1.00 89.94 166 ILE A C 1
ATOM 1300 O O . ILE A 1 166 ? 11.061 10.487 -5.276 1.00 89.94 166 ILE A O 1
ATOM 1304 N N . ASP A 1 167 ? 9.746 9.129 -6.510 1.00 88.06 167 ASP A N 1
ATOM 1305 C CA . ASP A 1 167 ? 8.464 9.519 -5.933 1.00 88.06 167 ASP A CA 1
ATOM 1306 C C . ASP A 1 167 ? 8.074 8.494 -4.860 1.00 88.06 167 ASP A C 1
ATOM 1308 O O . ASP A 1 167 ? 7.867 7.311 -5.159 1.00 88.06 167 ASP A O 1
ATOM 1312 N N . PHE A 1 168 ? 8.035 8.935 -3.602 1.00 86.62 168 PHE A N 1
ATOM 1313 C CA . PHE A 1 168 ? 7.679 8.097 -2.459 1.00 86.62 168 PHE A CA 1
ATOM 1314 C C . PHE A 1 168 ? 6.159 8.000 -2.341 1.00 86.62 168 PHE A C 1
ATOM 1316 O O . PHE A 1 168 ? 5.466 9.010 -2.278 1.00 86.62 168 PHE A O 1
ATOM 1323 N N . ILE A 1 169 ? 5.641 6.773 -2.297 1.00 85.00 169 ILE A N 1
ATOM 1324 C CA . ILE A 1 169 ? 4.196 6.510 -2.299 1.00 85.00 169 ILE A CA 1
ATOM 1325 C C . ILE A 1 169 ? 3.665 6.313 -0.876 1.00 85.00 169 ILE A C 1
ATOM 1327 O O . ILE A 1 169 ? 2.529 6.683 -0.598 1.00 85.00 169 ILE A O 1
ATOM 1331 N N . GLY A 1 170 ? 4.463 5.715 0.009 1.00 81.00 170 GLY A N 1
ATOM 1332 C CA . GLY A 1 170 ? 4.097 5.447 1.400 1.00 81.00 170 GLY A CA 1
ATOM 1333 C C . GLY A 1 170 ? 4.830 4.227 1.948 1.00 81.00 170 GLY A C 1
ATOM 1334 O O . GLY A 1 170 ? 5.653 3.629 1.251 1.00 81.00 170 GLY A O 1
ATOM 1335 N N . LYS A 1 171 ? 4.539 3.827 3.187 1.00 83.56 171 LYS A N 1
ATOM 1336 C CA . LYS A 1 171 ? 5.087 2.589 3.756 1.00 83.56 171 LYS A CA 1
ATOM 1337 C C . LYS A 1 171 ? 4.295 1.366 3.300 1.00 83.56 171 LYS A C 1
ATOM 1339 O O . LYS A 1 171 ? 3.079 1.411 3.112 1.00 83.56 171 LYS A O 1
ATOM 1344 N N . VAL A 1 172 ? 5.003 0.255 3.104 1.00 81.12 172 VAL A N 1
ATOM 1345 C CA . VAL A 1 172 ? 4.399 -1.058 2.857 1.00 81.12 172 VAL A CA 1
ATOM 1346 C C . VAL A 1 172 ? 3.471 -1.361 4.034 1.00 81.12 172 VAL A C 1
ATOM 1348 O O . VAL A 1 172 ? 3.914 -1.375 5.177 1.00 81.12 172 VAL A O 1
ATOM 1351 N N . GLY A 1 173 ? 2.194 -1.609 3.746 1.00 79.94 173 GLY A N 1
ATOM 1352 C CA . GLY A 1 173 ? 1.181 -1.899 4.764 1.00 79.94 173 GLY A CA 1
ATOM 1353 C C . GLY A 1 173 ? 0.350 -0.698 5.225 1.00 79.94 173 GLY A C 1
ATOM 1354 O O . GLY A 1 173 ? -0.712 -0.934 5.787 1.00 79.94 173 GLY A O 1
ATOM 1355 N N . ASP A 1 174 ? 0.767 0.536 4.919 1.00 83.38 174 ASP A N 1
ATOM 1356 C CA . ASP A 1 174 ? 0.052 1.773 5.293 1.00 83.38 174 ASP A CA 1
ATOM 1357 C C . ASP A 1 174 ? -0.709 2.408 4.108 1.00 83.38 174 ASP A C 1
ATOM 1359 O O . ASP A 1 174 ? -1.548 3.298 4.271 1.00 83.38 174 ASP A O 1
ATOM 1363 N N . VAL A 1 175 ? -0.450 1.935 2.884 1.00 83.00 175 VAL A N 1
ATOM 1364 C CA . VAL A 1 175 ? -1.176 2.350 1.677 1.00 83.00 175 VAL A CA 1
ATOM 1365 C C . VAL A 1 175 ? -2.386 1.444 1.462 1.00 83.00 175 VAL A C 1
ATOM 1367 O O . VAL A 1 175 ? -2.246 0.236 1.264 1.00 83.00 175 VAL A O 1
ATOM 1370 N N . HIS A 1 176 ? -3.581 2.035 1.429 1.00 83.31 176 HIS A N 1
ATOM 1371 C CA . HIS A 1 176 ? -4.843 1.309 1.293 1.00 83.31 176 HIS A CA 1
ATOM 1372 C C . HIS A 1 176 ? -5.744 1.906 0.215 1.00 83.31 176 HIS A C 1
ATOM 1374 O O . HIS A 1 176 ? -5.675 3.094 -0.099 1.00 83.31 176 HIS A O 1
ATOM 1380 N N . TYR A 1 177 ? -6.645 1.081 -0.319 1.00 78.81 177 TYR A N 1
ATOM 1381 C CA . TYR A 1 177 ? -7.773 1.556 -1.112 1.00 78.81 177 TYR A CA 1
ATOM 1382 C C . TYR A 1 177 ? -8.997 1.682 -0.200 1.00 78.81 177 TYR A C 1
ATOM 1384 O O . TYR A 1 177 ? -9.466 0.694 0.361 1.00 78.81 177 TYR A O 1
ATOM 1392 N N . PHE A 1 178 ? -9.493 2.902 -0.020 1.00 78.31 178 PHE A N 1
ATOM 1393 C CA . PHE A 1 178 ? -10.559 3.239 0.914 1.00 78.31 178 PHE A CA 1
ATOM 1394 C C . PHE A 1 178 ? -11.584 4.144 0.237 1.00 78.31 178 PHE A C 1
ATOM 1396 O O . PHE A 1 178 ? -11.243 5.213 -0.266 1.00 78.31 178 PHE A O 1
ATOM 1403 N N . LYS A 1 179 ? -12.850 3.708 0.199 1.00 73.56 179 LYS A N 1
ATOM 1404 C CA . LYS A 1 179 ? -13.965 4.453 -0.422 1.00 73.56 179 LYS A CA 1
ATOM 1405 C C . LYS A 1 179 ? -13.646 4.957 -1.842 1.00 73.56 179 LYS A C 1
ATOM 1407 O O . LYS A 1 179 ? -13.923 6.108 -2.167 1.00 73.56 179 LYS A O 1
ATOM 1412 N N . GLY A 1 180 ? -13.022 4.118 -2.673 1.00 72.06 180 GLY A N 1
ATOM 1413 C CA . GLY A 1 180 ? -12.655 4.472 -4.053 1.00 72.06 180 GLY A CA 1
ATOM 1414 C C . GLY A 1 180 ? -11.383 5.315 -4.200 1.00 72.06 180 GLY A C 1
ATOM 1415 O O . GLY A 1 180 ? -11.035 5.694 -5.313 1.00 72.06 180 GLY A O 1
ATOM 1416 N N . HIS A 1 181 ? -10.677 5.608 -3.106 1.00 77.94 181 HIS A N 1
ATOM 1417 C CA . HIS A 1 181 ? -9.487 6.454 -3.108 1.00 77.94 181 HIS A CA 1
ATOM 1418 C C . HIS A 1 181 ? -8.283 5.691 -2.562 1.00 77.94 181 HIS A C 1
ATOM 1420 O O . HIS A 1 181 ? -8.397 4.929 -1.602 1.00 77.94 181 HIS A O 1
ATOM 1426 N N . ARG A 1 182 ? -7.102 5.924 -3.141 1.00 83.81 182 ARG A N 1
ATOM 1427 C CA . ARG A 1 182 ? -5.851 5.498 -2.513 1.00 83.81 182 ARG A CA 1
ATOM 1428 C C . ARG A 1 182 ? -5.539 6.457 -1.372 1.00 83.81 182 ARG A C 1
ATOM 1430 O O . ARG A 1 182 ? -5.431 7.660 -1.599 1.00 83.81 182 ARG A O 1
ATOM 1437 N N . ILE A 1 183 ? -5.376 5.917 -0.177 1.00 84.12 183 ILE A N 1
ATOM 1438 C CA . ILE A 1 183 ? -5.020 6.662 1.025 1.00 84.12 183 ILE A CA 1
ATOM 1439 C C . ILE A 1 183 ? -3.733 6.096 1.616 1.00 84.12 183 ILE A C 1
ATOM 1441 O O . ILE A 1 183 ? -3.450 4.908 1.461 1.00 84.12 183 ILE A O 1
ATOM 1445 N N . ASN A 1 184 ? -2.979 6.941 2.306 1.00 88.56 184 ASN A N 1
ATOM 1446 C CA . ASN A 1 184 ? -1.871 6.525 3.149 1.00 88.56 184 ASN A CA 1
ATOM 1447 C C . ASN A 1 184 ? -2.244 6.844 4.601 1.00 88.56 184 ASN A C 1
ATOM 1449 O O . ASN A 1 184 ? -2.536 7.994 4.933 1.00 88.56 184 ASN A O 1
ATOM 1453 N N . THR A 1 185 ? -2.294 5.832 5.464 1.00 90.06 185 THR A N 1
ATOM 1454 C CA . THR A 1 185 ? -2.608 6.034 6.885 1.00 90.06 185 THR A CA 1
ATOM 1455 C C . THR A 1 185 ? -1.523 6.841 7.588 1.00 90.06 185 THR A C 1
ATOM 1457 O O . THR A 1 185 ? -1.840 7.582 8.520 1.00 90.06 185 THR A O 1
ATOM 1460 N N . THR A 1 186 ? -0.274 6.783 7.111 1.00 87.50 186 THR A N 1
ATOM 1461 C CA . THR A 1 186 ? 0.816 7.619 7.624 1.00 87.50 186 THR A CA 1
ATOM 1462 C C . THR A 1 186 ? 0.514 9.107 7.440 1.00 87.50 186 THR A C 1
ATOM 1464 O O . THR A 1 186 ? 0.706 9.860 8.386 1.00 87.50 186 THR A O 1
ATOM 1467 N N . ASP A 1 187 ? -0.048 9.532 6.303 1.00 88.75 187 ASP A N 1
ATOM 1468 C CA . ASP A 1 187 ? -0.362 10.950 6.052 1.00 88.75 187 ASP A CA 1
ATOM 1469 C C . ASP A 1 187 ? -1.367 11.489 7.085 1.00 88.75 187 ASP A C 1
ATOM 1471 O O . ASP A 1 187 ? -1.235 12.601 7.601 1.00 88.75 187 ASP A O 1
ATOM 1475 N N . VAL A 1 188 ? -2.373 10.679 7.433 1.00 91.12 188 VAL A N 1
ATOM 1476 C CA . VAL A 1 188 ? -3.365 11.037 8.457 1.00 91.12 188 VAL A CA 1
ATOM 1477 C C . VAL A 1 188 ? -2.723 11.048 9.845 1.00 91.12 188 VAL A C 1
ATOM 1479 O O . VAL A 1 188 ? -2.998 11.944 10.645 1.00 91.12 188 VAL A O 1
ATOM 1482 N N . ALA A 1 189 ? -1.841 10.088 10.133 1.00 91.75 189 ALA A N 1
ATOM 1483 C CA . ALA A 1 189 ? -1.097 10.052 11.386 1.00 91.75 189 ALA A CA 1
ATOM 1484 C C . ALA A 1 189 ? -0.186 11.283 11.538 1.00 91.75 189 ALA A C 1
ATOM 1486 O O . ALA A 1 189 ? -0.214 11.923 12.586 1.00 91.75 189 ALA A O 1
ATOM 1487 N N . GLU A 1 190 ? 0.558 11.672 10.505 1.00 89.88 190 GLU A N 1
ATOM 1488 C CA . GLU A 1 190 ? 1.428 12.855 10.496 1.00 89.88 190 GLU A CA 1
ATOM 1489 C C . GLU A 1 190 ? 0.637 14.161 10.599 1.00 89.88 190 GLU A C 1
ATOM 1491 O O . GLU A 1 190 ? 1.036 15.080 11.323 1.00 89.88 190 GLU A O 1
ATOM 1496 N N . CYS A 1 191 ? -0.527 14.228 9.946 1.00 93.06 191 CYS A N 1
ATOM 1497 C CA . CYS A 1 191 ? -1.458 15.333 10.124 1.00 93.06 191 CYS A CA 1
ATOM 1498 C C . CYS A 1 191 ? -1.848 15.465 11.601 1.00 93.06 191 CYS A C 1
ATOM 1500 O O . CYS A 1 191 ? -1.732 16.546 12.166 1.00 93.06 191 CYS A O 1
ATOM 1502 N N . LEU A 1 192 ? -2.248 14.374 12.259 1.00 93.12 192 LEU A N 1
ATOM 1503 C CA . LEU A 1 192 ? -2.564 14.391 13.691 1.00 93.12 192 LEU A CA 1
ATOM 1504 C C . LEU A 1 192 ? -1.347 14.762 14.548 1.00 93.12 192 LEU A C 1
ATOM 1506 O O . LEU A 1 192 ? -1.475 15.548 15.481 1.00 93.12 192 LEU A O 1
ATOM 1510 N N . LEU A 1 193 ? -0.163 14.243 14.221 1.00 93.25 193 LEU A N 1
ATOM 1511 C CA . LEU A 1 193 ? 1.074 14.529 14.951 1.00 93.25 193 LEU A CA 1
ATOM 1512 C C . LEU A 1 193 ? 1.457 16.015 14.901 1.00 93.25 193 LEU A C 1
ATOM 1514 O O . LEU A 1 193 ? 2.034 16.537 15.851 1.00 93.25 193 LEU A O 1
ATOM 1518 N N . SER A 1 194 ? 1.106 16.700 13.812 1.00 92.44 194 SER A N 1
ATOM 1519 C CA . SER A 1 194 ? 1.340 18.138 13.634 1.00 92.44 194 SER A CA 1
ATOM 1520 C C . SER A 1 194 ? 0.459 19.009 14.540 1.00 92.44 194 SER A C 1
ATOM 1522 O O . SER A 1 194 ? 0.726 20.203 14.701 1.00 92.44 194 SER A O 1
ATOM 1524 N N . HIS A 1 195 ? -0.572 18.432 15.165 1.00 93.25 195 HIS A N 1
ATOM 1525 C CA . HIS A 1 195 ? -1.413 19.144 16.116 1.00 93.25 195 HIS A CA 1
ATOM 1526 C C . HIS A 1 195 ? -0.626 19.487 17.401 1.00 93.25 195 HIS A C 1
ATOM 1528 O O . HIS A 1 195 ? -0.045 18.590 18.016 1.00 93.25 195 HIS A O 1
ATOM 1534 N N . PRO A 1 196 ? -0.651 20.742 17.902 1.00 90.81 196 PRO A N 1
ATOM 1535 C CA . PRO A 1 196 ? 0.203 21.182 19.015 1.00 90.81 196 PRO A CA 1
ATOM 1536 C C . PRO A 1 196 ? 0.084 20.366 20.306 1.00 90.81 196 PRO A C 1
ATOM 1538 O O . PRO A 1 196 ? 1.037 20.309 21.086 1.00 90.81 196 PRO A O 1
ATOM 1541 N N . SER A 1 197 ? -1.072 19.751 20.539 1.00 91.69 197 SER A N 1
ATOM 1542 C CA . SER A 1 197 ? -1.370 18.989 21.756 1.00 91.69 197 SER A CA 1
ATOM 1543 C C . SER A 1 197 ? -1.072 17.488 21.657 1.00 91.69 197 SER A C 1
ATOM 1545 O O . SER A 1 197 ? -1.109 16.813 22.686 1.00 91.69 197 SER A O 1
ATOM 1547 N N . ILE A 1 198 ? -0.788 16.960 20.459 1.00 93.62 198 ILE A N 1
ATOM 1548 C CA . ILE A 1 198 ? -0.498 15.536 20.237 1.00 93.62 198 ILE A CA 1
ATOM 1549 C C . ILE A 1 198 ? 1.008 15.280 20.409 1.00 93.62 198 ILE A C 1
ATOM 1551 O O . ILE A 1 198 ? 1.842 16.092 20.009 1.00 93.62 198 ILE A O 1
ATOM 1555 N N . THR A 1 199 ? 1.355 14.158 21.045 1.00 93.50 199 THR A N 1
ATOM 1556 C CA . THR A 1 199 ? 2.751 13.709 21.231 1.00 93.50 199 THR A CA 1
ATOM 1557 C C . THR A 1 199 ? 3.094 12.540 20.311 1.00 93.50 199 THR A C 1
ATOM 1559 O O . THR A 1 199 ? 4.223 12.411 19.845 1.00 93.50 199 THR A O 1
ATOM 1562 N N . SER A 1 200 ? 2.133 11.657 20.057 1.00 92.19 200 SER A N 1
ATOM 1563 C CA . SER A 1 200 ? 2.280 10.521 19.149 1.00 92.19 200 SER A CA 1
ATOM 1564 C C . SER A 1 200 ? 0.928 10.176 18.544 1.00 92.19 200 SER A C 1
ATOM 1566 O O . SER A 1 200 ? -0.105 10.356 19.190 1.00 92.19 200 SER A O 1
ATOM 1568 N N . SER A 1 201 ? 0.932 9.655 17.323 1.00 94.31 201 SER A N 1
ATOM 1569 C CA . SER A 1 201 ? -0.272 9.249 16.600 1.00 94.31 201 SER A CA 1
ATOM 1570 C C . SER A 1 201 ? -0.026 7.971 15.802 1.00 94.31 201 SER A C 1
ATOM 1572 O O . SER A 1 201 ? 1.087 7.682 15.367 1.00 94.31 201 SER A O 1
ATOM 1574 N N . ALA A 1 202 ? -1.090 7.204 15.612 1.00 93.56 202 ALA A N 1
ATOM 1575 C CA . ALA A 1 202 ? -1.142 6.073 14.709 1.00 93.56 202 ALA A CA 1
ATOM 1576 C C . ALA A 1 202 ? -2.529 6.021 14.077 1.00 93.56 202 ALA A C 1
ATOM 1578 O O . ALA A 1 202 ? -3.535 6.237 14.754 1.00 93.56 202 ALA A O 1
ATOM 1579 N N . VAL A 1 203 ? -2.587 5.717 12.787 1.00 93.12 203 VAL A N 1
ATOM 1580 C CA . VAL A 1 203 ? -3.849 5.527 12.078 1.00 93.12 203 VAL A CA 1
ATOM 1581 C C . VAL A 1 203 ? -3.810 4.165 11.419 1.00 93.12 203 VAL A C 1
ATOM 1583 O O . VAL A 1 203 ? -2.811 3.790 10.813 1.00 93.12 203 VAL A O 1
ATOM 1586 N N . ILE A 1 204 ? -4.895 3.418 11.561 1.00 90.75 204 ILE A N 1
ATOM 1587 C CA . ILE A 1 204 ? -5.050 2.110 10.933 1.00 90.75 204 ILE A CA 1
ATOM 1588 C C . ILE A 1 204 ? -6.360 2.059 10.165 1.00 90.75 204 ILE A C 1
ATOM 1590 O O . ILE A 1 204 ? -7.319 2.766 10.487 1.00 90.75 204 ILE A O 1
ATOM 1594 N N . LEU A 1 205 ? -6.404 1.169 9.180 1.00 87.25 205 LEU A N 1
ATOM 1595 C CA . LEU A 1 205 ? -7.651 0.723 8.589 1.00 87.25 205 LEU A CA 1
ATOM 1596 C C . LEU A 1 205 ? -8.136 -0.528 9.337 1.00 87.25 205 LEU A C 1
ATOM 1598 O O . LEU A 1 205 ? -7.431 -1.542 9.402 1.00 87.25 205 LEU A O 1
ATOM 1602 N N . ALA A 1 206 ? -9.329 -0.450 9.918 1.00 80.88 206 ALA A N 1
ATOM 1603 C CA . ALA A 1 206 ? -9.989 -1.552 10.612 1.00 80.88 206 ALA A CA 1
ATOM 1604 C C . ALA A 1 206 ? -11.315 -1.909 9.924 1.00 80.88 206 ALA A C 1
ATOM 1606 O O . ALA A 1 206 ? -11.849 -1.120 9.151 1.00 80.88 206 ALA A O 1
ATOM 1607 N N . GLY A 1 207 ? -11.845 -3.103 10.190 1.00 67.75 207 GLY A N 1
ATOM 1608 C CA . GLY A 1 207 ? -13.094 -3.587 9.593 1.00 67.75 207 GLY A CA 1
ATOM 1609 C C . GLY A 1 207 ? -12.902 -4.483 8.365 1.00 67.75 207 GLY A C 1
ATOM 1610 O O . GLY A 1 207 ? -11.811 -4.985 8.089 1.00 67.75 207 GLY A O 1
ATOM 1611 N N . THR A 1 208 ? -13.998 -4.732 7.648 1.00 58.16 208 THR A N 1
ATOM 1612 C CA . THR A 1 208 ? -14.027 -5.634 6.481 1.00 58.16 208 THR A CA 1
ATOM 1613 C C . THR A 1 208 ? -13.821 -4.871 5.173 1.00 58.16 208 THR A C 1
ATOM 1615 O O . THR A 1 208 ? -13.933 -3.651 5.136 1.00 58.16 208 THR A O 1
ATOM 1618 N N . ILE A 1 209 ? -13.607 -5.587 4.064 1.00 51.16 209 ILE A N 1
ATOM 1619 C CA . ILE A 1 209 ? -13.447 -4.994 2.720 1.00 51.16 209 ILE A CA 1
ATOM 1620 C C . ILE A 1 209 ? -14.615 -4.048 2.357 1.00 51.16 209 ILE A C 1
ATOM 1622 O O . ILE A 1 209 ? -14.398 -3.032 1.702 1.00 51.16 209 ILE A O 1
ATOM 1626 N N . ASN A 1 210 ? -15.835 -4.335 2.829 1.00 47.34 210 ASN A N 1
ATOM 1627 C CA . ASN A 1 210 ? -17.041 -3.558 2.504 1.00 47.34 210 ASN A CA 1
ATOM 1628 C C . ASN A 1 210 ? -17.408 -2.495 3.553 1.00 47.34 210 ASN A C 1
ATOM 1630 O O . ASN A 1 210 ? -18.222 -1.617 3.275 1.00 47.34 210 ASN A O 1
ATOM 1634 N N . LYS A 1 211 ? -16.837 -2.577 4.758 1.00 64.62 211 LYS A N 1
ATOM 1635 C CA . LYS A 1 211 ? -17.060 -1.641 5.871 1.00 64.62 211 LYS A CA 1
ATOM 1636 C C . LYS A 1 211 ? -15.738 -1.366 6.573 1.00 64.62 211 LYS A C 1
ATOM 1638 O O . LYS A 1 211 ? -15.581 -1.624 7.763 1.00 64.62 211 LYS A O 1
ATOM 1643 N N . ALA A 1 212 ? -14.761 -0.928 5.792 1.00 73.75 212 ALA A N 1
ATOM 1644 C CA . ALA A 1 212 ? -13.513 -0.460 6.349 1.00 73.75 212 ALA A CA 1
ATOM 1645 C C . ALA A 1 212 ? -13.756 0.895 7.024 1.00 73.75 212 ALA A C 1
ATOM 1647 O O . ALA A 1 212 ? -14.589 1.687 6.571 1.00 73.75 212 ALA A O 1
ATOM 1648 N N . GLU A 1 213 ? -13.003 1.172 8.074 1.00 81.12 213 GLU A N 1
ATOM 1649 C CA . GLU A 1 213 ? -13.033 2.413 8.829 1.00 81.12 213 GLU A CA 1
ATOM 1650 C C . GLU A 1 213 ? -11.614 2.861 9.155 1.00 81.12 213 GLU A C 1
ATOM 1652 O O . GLU A 1 213 ? -10.728 2.046 9.422 1.00 81.12 213 GLU A O 1
ATOM 1657 N N . LEU A 1 214 ? -11.401 4.175 9.119 1.00 88.81 214 LEU A N 1
ATOM 1658 C CA . LEU A 1 214 ? -10.150 4.776 9.551 1.00 88.81 214 LEU A CA 1
ATOM 1659 C C . LEU A 1 214 ? -10.223 5.046 11.050 1.00 88.81 214 LEU A C 1
ATOM 1661 O O . LEU A 1 214 ? -11.081 5.799 11.517 1.00 88.81 214 LEU A O 1
ATOM 1665 N N . CYS A 1 215 ? -9.298 4.450 11.792 1.00 90.25 215 CYS A N 1
ATOM 1666 C CA . CYS A 1 215 ? -9.228 4.554 13.240 1.00 90.25 215 CYS A CA 1
ATOM 1667 C C . CYS A 1 215 ? -7.950 5.283 13.641 1.00 90.25 215 CYS A C 1
ATOM 1669 O O . CYS A 1 215 ? -6.849 4.815 13.352 1.00 90.25 215 CYS A O 1
ATOM 1671 N N . ALA A 1 216 ? -8.107 6.419 14.314 1.00 92.44 216 ALA A N 1
ATOM 1672 C CA . ALA A 1 216 ? -7.022 7.234 14.825 1.00 92.44 216 ALA A CA 1
ATOM 1673 C C . ALA A 1 216 ? -6.792 6.975 16.316 1.00 92.44 216 ALA A C 1
ATOM 1675 O O . ALA A 1 216 ? -7.700 7.073 17.142 1.00 92.44 216 ALA A O 1
ATOM 1676 N N . PHE A 1 217 ? -5.542 6.709 16.662 1.00 93.69 217 PHE A N 1
ATOM 1677 C CA . PHE A 1 217 ? -5.063 6.544 18.025 1.00 93.69 217 PHE A CA 1
ATOM 1678 C C . PHE A 1 217 ? -4.002 7.599 18.291 1.00 93.69 217 PHE A C 1
ATOM 1680 O O . PHE A 1 217 ? -3.148 7.847 17.441 1.00 93.69 217 PHE A O 1
ATOM 1687 N N . TYR A 1 218 ? -4.046 8.239 19.453 1.00 94.00 218 TYR A N 1
ATOM 1688 C CA . TYR A 1 218 ? -3.120 9.326 19.755 1.00 94.00 218 TYR A CA 1
ATOM 1689 C C . TYR A 1 218 ? -2.814 9.431 21.242 1.00 94.00 218 TYR A C 1
ATOM 1691 O O . TYR A 1 218 ? -3.590 8.995 22.086 1.00 94.00 218 TYR A O 1
ATOM 1699 N N . THR A 1 219 ? -1.682 10.042 21.561 1.00 93.62 219 THR A N 1
ATOM 1700 C CA . THR A 1 219 ? -1.303 10.432 22.920 1.00 93.62 219 THR A CA 1
ATOM 1701 C C . THR A 1 219 ? -1.260 11.954 23.005 1.00 93.62 219 THR A C 1
ATOM 1703 O O . THR A 1 219 ? -0.959 12.639 22.022 1.00 93.62 219 THR A O 1
ATOM 1706 N N . VAL A 1 220 ? -1.575 12.503 24.176 1.00 92.25 220 VAL A N 1
ATOM 1707 C CA . VAL A 1 220 ? -1.578 13.952 24.423 1.00 92.25 220 VAL A CA 1
ATOM 1708 C C . VAL A 1 220 ? -0.398 14.356 25.301 1.00 92.25 220 VAL A C 1
ATOM 1710 O O . VAL A 1 220 ? 0.128 13.546 26.064 1.00 92.25 220 VAL A O 1
ATOM 1713 N N . LYS A 1 221 ? 0.045 15.609 25.193 1.00 86.69 221 LYS A N 1
ATOM 1714 C CA . LYS A 1 221 ? 1.068 16.173 26.090 1.00 86.69 221 LYS A CA 1
ATOM 1715 C C . LYS A 1 221 ? 0.521 16.255 27.518 1.00 86.69 221 LYS A C 1
ATOM 1717 O O . LYS A 1 221 ? -0.625 16.647 27.697 1.00 86.69 221 LYS A O 1
ATOM 1722 N N . GLU A 1 222 ? 1.340 15.964 28.531 1.00 74.38 222 GLU A N 1
ATOM 1723 C CA . GLU A 1 222 ? 0.928 15.988 29.954 1.00 74.38 222 GLU A CA 1
ATOM 1724 C C . GLU A 1 222 ? 0.342 17.339 30.404 1.00 74.38 222 GLU A C 1
ATOM 1726 O O . GLU A 1 222 ? -0.479 17.397 31.315 1.00 74.38 222 GLU A O 1
ATOM 1731 N N . SER A 1 223 ? 0.743 18.433 29.753 1.00 66.31 223 SER A N 1
ATOM 1732 C CA . SER A 1 223 ? 0.249 19.787 30.013 1.00 66.31 223 SER A CA 1
ATOM 1733 C C . SER A 1 223 ? -1.042 20.145 29.265 1.00 66.31 223 SER A C 1
ATOM 1735 O O . SER A 1 223 ? -1.554 21.248 29.450 1.00 66.31 223 SER A O 1
ATOM 1737 N N . ALA A 1 224 ? -1.536 19.279 28.378 1.00 63.72 224 ALA A N 1
ATOM 1738 C CA . ALA A 1 224 ? -2.760 19.508 27.622 1.00 63.72 224 ALA A CA 1
ATOM 1739 C C . ALA A 1 224 ? -3.969 18.947 28.385 1.00 63.72 224 ALA A C 1
ATOM 1741 O O . ALA A 1 224 ? -3.946 17.823 28.885 1.00 63.72 224 ALA A O 1
ATOM 1742 N N . SER A 1 225 ? -5.049 19.729 28.459 1.00 63.88 225 SER A N 1
ATOM 1743 C CA . SER A 1 225 ? -6.360 19.217 28.865 1.00 63.88 225 SER A CA 1
ATOM 1744 C C . SER A 1 225 ? -6.844 18.143 27.885 1.00 63.88 225 SER A C 1
ATOM 1746 O O . SER A 1 225 ? -6.342 18.053 26.763 1.00 63.88 225 SER A O 1
ATOM 1748 N N . ALA A 1 226 ? -7.839 17.346 28.295 1.00 68.31 226 ALA A N 1
ATOM 1749 C CA . ALA A 1 226 ? -8.503 16.398 27.402 1.00 68.31 226 ALA A CA 1
ATOM 1750 C C . ALA A 1 226 ? -8.866 17.091 26.078 1.00 68.31 226 ALA A C 1
ATOM 1752 O O . ALA A 1 226 ? -9.523 18.133 26.085 1.00 68.31 226 ALA A O 1
ATOM 1753 N N . LEU A 1 227 ? -8.360 16.542 24.973 1.00 76.94 227 LEU A N 1
ATOM 1754 C CA . LEU A 1 227 ? -8.534 17.119 23.648 1.00 76.94 227 LEU A CA 1
ATOM 1755 C C . LEU A 1 227 ? -9.945 16.831 23.143 1.00 76.94 227 LEU A C 1
ATOM 1757 O O . LEU A 1 227 ? -10.402 15.689 23.239 1.00 76.94 227 LEU A O 1
ATOM 1761 N N . ASP A 1 228 ? -10.611 17.845 22.597 1.00 80.31 228 ASP A N 1
ATOM 1762 C CA . ASP A 1 228 ? -11.918 17.658 21.979 1.00 80.31 228 ASP A CA 1
ATOM 1763 C C . ASP A 1 228 ? -11.759 16.912 20.642 1.00 80.31 228 ASP A C 1
ATOM 1765 O O . ASP A 1 228 ? -10.953 17.273 19.781 1.00 80.31 228 ASP A O 1
ATOM 1769 N N . ILE A 1 229 ? -12.531 15.840 20.466 1.00 80.19 229 ILE A N 1
ATOM 1770 C CA . ILE A 1 229 ? -12.523 15.042 19.237 1.00 80.19 229 ILE A CA 1
ATOM 1771 C C . ILE A 1 229 ? -13.055 15.872 18.063 1.00 80.19 229 ILE A C 1
ATOM 1773 O O . ILE A 1 229 ? -12.582 15.705 16.938 1.00 80.19 229 ILE A O 1
ATOM 1777 N N . ASP A 1 230 ? -14.012 16.772 18.295 1.00 78.69 230 ASP A N 1
ATOM 1778 C CA . ASP A 1 230 ? -14.566 17.597 17.220 1.00 78.69 230 ASP A CA 1
ATOM 1779 C C . ASP A 1 230 ? -13.562 18.664 16.746 1.00 78.69 230 ASP A C 1
ATOM 1781 O O . ASP A 1 230 ? -13.501 18.956 15.548 1.00 78.69 230 ASP A O 1
ATOM 1785 N N . GLU A 1 231 ? -12.689 19.149 17.637 1.00 87.62 231 GLU A N 1
ATOM 1786 C CA . GLU A 1 231 ? -11.530 19.978 17.277 1.00 87.62 231 GLU A CA 1
ATOM 1787 C C . GLU A 1 231 ? -10.551 19.198 16.385 1.00 87.62 231 GLU A C 1
ATOM 1789 O O . GLU A 1 231 ? -10.169 19.681 15.316 1.00 87.62 231 GLU A O 1
ATOM 1794 N N . LEU A 1 232 ? -10.210 17.956 16.757 1.00 87.06 232 LEU A N 1
ATOM 1795 C CA . LEU A 1 232 ? -9.338 17.096 15.947 1.00 87.06 232 LEU A CA 1
ATOM 1796 C C . LEU A 1 232 ? -9.922 16.792 14.566 1.00 87.06 232 LEU A C 1
ATOM 1798 O O . LEU A 1 232 ? -9.205 16.865 13.567 1.00 87.06 232 LEU A O 1
ATOM 1802 N N . LYS A 1 233 ? -11.216 16.469 14.483 1.00 84.00 233 LYS A N 1
ATOM 1803 C CA . LYS A 1 233 ? -11.899 16.248 13.200 1.00 84.00 233 LYS A CA 1
ATOM 1804 C C . LYS A 1 233 ? -11.842 17.494 12.324 1.00 84.00 233 LYS A C 1
ATOM 1806 O O . LYS A 1 233 ? -11.570 17.394 11.130 1.00 84.00 233 LYS A O 1
ATOM 1811 N N . HIS A 1 234 ? -12.081 18.670 12.905 1.00 87.81 234 HIS A N 1
ATOM 1812 C CA . HIS A 1 234 ? -12.005 19.926 12.167 1.00 87.81 234 HIS A CA 1
ATOM 1813 C C . HIS A 1 234 ? -10.584 20.197 11.659 1.00 87.81 234 HIS A C 1
ATOM 1815 O O . HIS A 1 234 ? -10.403 20.561 10.497 1.00 87.81 234 HIS A O 1
ATOM 1821 N N . TYR A 1 235 ? -9.579 19.951 12.501 1.00 92.44 235 TYR A N 1
ATOM 1822 C CA . TYR A 1 235 ? -8.176 20.108 12.142 1.00 92.44 235 TYR A CA 1
ATOM 1823 C C . TYR A 1 235 ? -7.781 19.205 10.966 1.00 92.44 235 TYR A C 1
ATOM 1825 O O . TYR A 1 235 ? -7.283 19.704 9.956 1.00 92.44 235 TYR A O 1
ATOM 1833 N N . VAL A 1 236 ? -8.089 17.904 11.036 1.00 90.88 236 VAL A N 1
ATOM 1834 C CA . VAL A 1 236 ? -7.792 16.952 9.949 1.00 90.88 236 VAL A CA 1
ATOM 1835 C C . VAL A 1 236 ? -8.539 17.330 8.668 1.00 90.88 236 VAL A C 1
ATOM 1837 O O . VAL A 1 236 ? -7.950 17.301 7.589 1.00 90.88 236 VAL A O 1
ATOM 1840 N N . LYS A 1 237 ? -9.805 17.758 8.759 1.00 90.06 237 LYS A N 1
ATOM 1841 C CA . LYS A 1 237 ? -10.599 18.231 7.610 1.00 90.06 237 LYS A CA 1
ATOM 1842 C C . LYS A 1 237 ? -10.048 19.503 6.959 1.00 90.06 237 LYS A C 1
ATOM 1844 O O . LYS A 1 237 ? -10.302 19.732 5.780 1.00 90.06 237 LYS A O 1
ATOM 1849 N N . SER A 1 238 ? -9.306 20.331 7.696 1.00 93.19 238 SER A N 1
ATOM 1850 C CA . SER A 1 238 ? -8.701 21.553 7.149 1.00 93.19 238 SER A CA 1
ATOM 1851 C C . SER A 1 238 ? -7.454 21.297 6.291 1.00 93.19 238 SER A C 1
ATOM 1853 O O . SER A 1 238 ? -7.115 22.130 5.453 1.00 93.19 238 SER A O 1
ATOM 1855 N N . ILE A 1 239 ? -6.791 20.151 6.484 1.00 92.31 239 ILE A N 1
ATOM 1856 C CA . ILE A 1 239 ? -5.509 19.810 5.845 1.00 92.31 239 ILE A CA 1
ATOM 1857 C C . ILE A 1 239 ? -5.691 18.704 4.806 1.00 92.31 239 ILE A C 1
ATOM 1859 O O . ILE A 1 239 ? -5.105 18.763 3.726 1.00 92.31 239 ILE A O 1
ATOM 1863 N N . LEU A 1 240 ? -6.496 17.693 5.132 1.00 91.31 240 LEU A N 1
ATOM 1864 C CA . LEU A 1 240 ? -6.670 16.498 4.321 1.00 91.31 240 LEU A CA 1
ATOM 1865 C C . LEU A 1 240 ? -8.084 16.403 3.722 1.00 91.31 240 LEU A C 1
ATOM 1867 O O . LEU A 1 240 ? -9.041 16.939 4.288 1.00 91.31 240 LEU A O 1
ATOM 1871 N N . PRO A 1 241 ? -8.248 15.691 2.590 1.00 87.06 241 PRO A N 1
ATOM 1872 C CA . PRO A 1 241 ? -9.545 15.502 1.946 1.00 87.06 241 PRO A CA 1
ATOM 1873 C C . PRO A 1 241 ? -10.617 14.860 2.843 1.00 87.06 241 PRO A C 1
ATOM 1875 O O . PRO A 1 241 ? -10.343 14.186 3.835 1.00 87.06 241 PRO A O 1
ATOM 1878 N N . GLU A 1 242 ? -11.887 14.998 2.459 1.00 83.69 242 GLU A N 1
ATOM 1879 C CA . GLU A 1 242 ? -13.008 14.461 3.247 1.00 83.69 242 GLU A CA 1
ATOM 1880 C C . GLU A 1 242 ? -13.029 12.920 3.318 1.00 83.69 242 GLU A C 1
ATOM 1882 O O . GLU A 1 242 ? -13.519 12.344 4.288 1.00 83.69 242 GLU A O 1
ATOM 1887 N N . TYR A 1 243 ? -12.450 12.225 2.337 1.00 80.50 243 TYR A N 1
ATOM 1888 C CA . TYR A 1 243 ? -12.379 10.761 2.337 1.00 80.50 243 TYR A CA 1
ATOM 1889 C C . TYR A 1 243 ? -11.280 10.189 3.250 1.00 80.50 243 TYR A C 1
ATOM 1891 O O . TYR A 1 243 ? -11.291 8.987 3.497 1.00 80.50 243 TYR A O 1
ATOM 1899 N N . THR A 1 244 ? -10.352 11.002 3.769 1.00 88.81 244 THR A N 1
ATOM 1900 C CA . THR A 1 244 ? -9.285 10.553 4.689 1.00 88.81 244 THR A CA 1
ATOM 1901 C C . THR A 1 244 ? -9.633 10.780 6.160 1.00 88.81 244 THR A C 1
ATOM 1903 O O . THR A 1 244 ? -8.764 10.656 7.018 1.00 88.81 244 THR A O 1
ATOM 1906 N N . GLN A 1 245 ? -10.877 11.156 6.465 1.00 85.38 245 GLN A N 1
ATOM 1907 C CA . GLN A 1 245 ? -11.302 11.469 7.828 1.00 85.38 245 GLN A CA 1
ATOM 1908 C C . GLN A 1 245 ? -11.505 10.182 8.644 1.00 85.38 245 GLN A C 1
ATOM 1910 O O . GLN A 1 245 ? -12.329 9.345 8.251 1.00 85.38 245 GLN A O 1
ATOM 1915 N N . PRO A 1 246 ? -10.800 10.013 9.781 1.00 87.94 246 PRO A N 1
ATOM 1916 C CA . PRO A 1 246 ? -11.078 8.932 10.715 1.00 87.94 246 PRO A CA 1
ATOM 1917 C C . PRO A 1 246 ? -12.514 8.985 11.247 1.00 87.94 246 PRO A C 1
ATOM 1919 O O . PRO A 1 246 ? -13.049 10.052 11.549 1.00 87.94 246 PRO A O 1
ATOM 1922 N N . THR A 1 247 ? -13.144 7.820 11.379 1.00 81.38 247 THR A N 1
ATOM 1923 C CA . THR A 1 247 ? -14.466 7.666 12.013 1.00 81.38 247 THR A CA 1
ATOM 1924 C C . THR A 1 247 ? -14.346 7.359 13.500 1.00 81.38 247 THR A C 1
ATOM 1926 O O . THR A 1 247 ? -15.274 7.628 14.262 1.00 81.38 247 THR A O 1
ATOM 1929 N N . TYR A 1 248 ? -13.182 6.866 13.922 1.00 83.50 248 TYR A N 1
ATOM 1930 C CA . TYR A 1 248 ? -12.884 6.485 15.292 1.00 83.50 248 TYR A CA 1
ATOM 1931 C C . TYR A 1 248 ? -11.651 7.228 15.809 1.00 83.50 248 TYR A C 1
ATOM 1933 O O . TYR A 1 248 ? -10.646 7.330 15.105 1.00 83.50 248 TYR A O 1
ATOM 1941 N N . TYR A 1 249 ? -11.729 7.722 17.044 1.00 85.81 249 TYR A N 1
ATOM 1942 C CA . TYR A 1 249 ? -10.660 8.450 17.725 1.00 85.81 249 TYR A CA 1
ATOM 1943 C C . TYR A 1 249 ? -10.511 7.920 19.146 1.00 85.81 249 TYR A C 1
ATOM 1945 O O . TYR A 1 249 ? -11.475 7.942 19.911 1.00 85.81 249 TYR A O 1
ATOM 1953 N N . LYS A 1 250 ? -9.301 7.496 19.516 1.00 85.69 250 LYS A N 1
ATOM 1954 C CA . LYS A 1 250 ? -8.994 7.033 20.872 1.00 85.69 250 LYS A CA 1
ATOM 1955 C C . LYS A 1 250 ? -7.705 7.648 21.394 1.00 85.69 250 LYS A C 1
ATOM 1957 O O . LYS A 1 250 ? -6.624 7.426 20.847 1.00 85.69 250 LYS A O 1
ATOM 1962 N N . ALA A 1 251 ? -7.826 8.367 22.505 1.00 88.56 251 ALA A N 1
ATOM 1963 C CA . ALA A 1 251 ? -6.676 8.784 23.288 1.00 88.56 251 ALA A CA 1
ATOM 1964 C C . ALA A 1 251 ? -6.118 7.583 24.070 1.00 88.56 251 ALA A C 1
ATOM 1966 O O . ALA A 1 251 ? -6.856 6.867 24.747 1.00 88.56 251 ALA A O 1
ATOM 1967 N N . LEU A 1 252 ? -4.809 7.374 23.989 1.00 89.69 252 LEU A N 1
ATOM 1968 C CA . LEU A 1 252 ? -4.071 6.346 24.712 1.00 89.69 252 LEU A CA 1
ATOM 1969 C C . LEU A 1 252 ? -3.050 7.002 25.643 1.00 89.69 252 LEU A C 1
ATOM 1971 O O . LEU A 1 252 ? -2.555 8.097 25.376 1.00 89.69 252 LEU A O 1
ATOM 1975 N N . ALA A 1 253 ? -2.696 6.305 26.724 1.00 88.00 253 ALA A N 1
ATOM 1976 C CA . ALA A 1 253 ? -1.572 6.715 27.564 1.00 88.00 253 ALA A CA 1
ATOM 1977 C C . ALA A 1 253 ? -0.243 6.581 26.800 1.00 88.00 253 ALA A C 1
ATOM 1979 O O . ALA A 1 253 ? 0.608 7.463 26.865 1.00 88.00 253 ALA A O 1
ATOM 1980 N N . GLN A 1 254 ? -0.088 5.487 26.049 1.00 89.81 254 GLN A N 1
ATOM 1981 C CA . GLN A 1 254 ? 1.043 5.214 25.163 1.00 89.81 254 GLN A CA 1
ATOM 1982 C C . GLN A 1 254 ? 0.567 4.407 23.953 1.00 89.81 254 GLN A C 1
ATOM 1984 O O . GLN A 1 254 ? -0.388 3.634 24.060 1.00 89.81 254 GLN A O 1
ATOM 1989 N N . LEU A 1 255 ? 1.231 4.582 22.808 1.00 92.06 255 LEU A N 1
ATOM 1990 C CA . LEU A 1 255 ? 0.993 3.727 21.648 1.00 92.06 255 LEU A CA 1
ATOM 1991 C C . LEU A 1 255 ? 1.601 2.339 21.898 1.00 92.06 255 LEU A C 1
ATOM 1993 O O . LEU A 1 255 ? 2.735 2.262 22.376 1.00 92.06 255 LEU A O 1
ATOM 1997 N N . PRO A 1 256 ? 0.886 1.252 21.568 1.00 90.38 256 PRO A N 1
ATOM 1998 C CA . PRO A 1 256 ? 1.459 -0.081 21.620 1.00 90.38 256 PRO A CA 1
ATOM 1999 C C . PRO A 1 256 ? 2.548 -0.222 20.558 1.00 90.38 256 PRO A C 1
ATOM 2001 O O . PRO A 1 256 ? 2.356 0.180 19.406 1.00 90.38 256 PRO A O 1
ATOM 2004 N N . LEU A 1 257 ? 3.684 -0.797 20.948 1.00 89.06 257 LEU A N 1
ATOM 2005 C CA . LEU A 1 257 ? 4.825 -1.012 20.067 1.00 89.06 257 LEU A CA 1
ATOM 2006 C C . LEU A 1 257 ? 5.190 -2.499 20.001 1.00 89.06 257 LEU A C 1
ATOM 2008 O O . LEU A 1 257 ? 5.131 -3.210 21.003 1.00 89.06 257 LEU A O 1
ATOM 2012 N N . THR A 1 258 ? 5.629 -2.950 18.831 1.00 80.25 258 THR A N 1
ATOM 2013 C CA . THR A 1 258 ? 6.237 -4.263 18.620 1.00 80.25 258 THR A CA 1
ATOM 2014 C C . THR A 1 258 ? 7.628 -4.319 19.263 1.00 80.25 258 THR A C 1
ATOM 2016 O O . THR A 1 258 ? 8.209 -3.302 19.650 1.00 80.25 258 THR A O 1
ATOM 2019 N N . GLN A 1 259 ? 8.233 -5.510 19.315 1.00 77.69 259 GLN A N 1
ATOM 2020 C CA . GLN A 1 259 ? 9.622 -5.673 19.778 1.00 77.69 259 GLN A CA 1
ATOM 2021 C C . GLN A 1 259 ? 10.638 -4.853 18.960 1.00 77.69 259 GLN A C 1
ATOM 2023 O O . GLN A 1 259 ? 11.715 -4.535 19.455 1.00 77.69 259 GLN A O 1
ATOM 2028 N N . GLN A 1 260 ? 10.285 -4.487 17.725 1.00 72.50 260 GLN A N 1
ATOM 2029 C CA . GLN A 1 260 ? 11.095 -3.664 16.825 1.00 72.50 260 GLN A CA 1
ATOM 2030 C C . GLN A 1 260 ? 10.827 -2.155 16.993 1.00 72.50 260 GLN A C 1
ATOM 2032 O O . GLN A 1 260 ? 11.245 -1.368 16.150 1.00 72.50 260 GLN A O 1
ATOM 2037 N N . GLN A 1 261 ? 10.125 -1.741 18.058 1.00 74.00 261 GLN A N 1
ATOM 2038 C CA . GLN A 1 261 ? 9.745 -0.346 18.335 1.00 74.00 261 GLN A CA 1
ATOM 2039 C C . GLN A 1 261 ? 8.873 0.307 17.246 1.00 74.00 261 GLN A C 1
ATOM 2041 O O . GLN A 1 261 ? 8.839 1.528 17.113 1.00 74.00 261 GLN A O 1
ATOM 2046 N N . GLN A 1 262 ? 8.140 -0.496 16.474 1.00 77.94 262 GLN A N 1
ATOM 2047 C CA . GLN A 1 262 ? 7.143 -0.014 15.513 1.00 77.94 262 GLN A CA 1
ATOM 2048 C C . GLN A 1 262 ? 5.746 -0.095 16.120 1.00 77.94 262 GLN A C 1
ATOM 2050 O O . GLN A 1 262 ? 5.529 -0.897 17.016 1.00 77.94 262 GLN A O 1
ATOM 2055 N N . VAL A 1 263 ? 4.788 0.693 15.635 1.00 85.31 263 VAL A N 1
ATOM 2056 C CA . VAL A 1 263 ? 3.399 0.629 16.117 1.00 85.31 263 VAL A CA 1
ATOM 2057 C C . VAL A 1 263 ? 2.806 -0.766 15.896 1.00 85.31 263 VAL A C 1
ATOM 2059 O O . VAL A 1 263 ? 2.804 -1.276 14.776 1.00 85.31 263 VAL A O 1
ATOM 2062 N N . ASP A 1 264 ? 2.263 -1.372 16.954 1.00 86.00 264 ASP A N 1
ATOM 2063 C CA . ASP A 1 264 ? 1.585 -2.667 16.867 1.00 86.00 264 ASP A CA 1
ATOM 2064 C C . ASP A 1 264 ? 0.131 -2.486 16.406 1.00 86.00 264 ASP A C 1
ATOM 2066 O O . ASP A 1 264 ? -0.791 -2.248 17.193 1.00 86.00 264 ASP A O 1
ATOM 2070 N N . GLN A 1 265 ? -0.079 -2.607 15.093 1.00 86.56 265 GLN A N 1
ATOM 2071 C CA . GLN A 1 265 ? -1.404 -2.478 14.487 1.00 86.56 265 GLN A CA 1
ATOM 2072 C C . GLN A 1 265 ? -2.390 -3.555 14.963 1.00 86.56 265 GLN A C 1
ATOM 2074 O O . GLN A 1 265 ? -3.591 -3.290 15.019 1.00 86.56 265 GLN A O 1
ATOM 2079 N N . ASN A 1 266 ? -1.923 -4.759 15.310 1.00 82.88 266 ASN A N 1
ATOM 2080 C CA . ASN A 1 266 ? -2.804 -5.830 15.779 1.00 82.88 266 ASN A CA 1
ATOM 2081 C C . ASN A 1 266 ? -3.316 -5.522 17.184 1.00 82.88 266 ASN A C 1
ATOM 2083 O O . ASN A 1 266 ? -4.504 -5.694 17.454 1.00 82.88 266 ASN A O 1
ATOM 2087 N N . GLN A 1 267 ? -2.454 -4.989 18.051 1.00 85.88 267 GLN A N 1
ATOM 2088 C CA . GLN A 1 267 ? -2.869 -4.535 19.373 1.00 85.88 267 GLN A CA 1
ATOM 2089 C C . GLN A 1 267 ? -3.807 -3.322 19.290 1.00 85.88 267 GLN A C 1
ATOM 2091 O O . GLN A 1 267 ? -4.779 -3.260 20.038 1.00 85.88 267 GLN A O 1
ATOM 2096 N N . LEU A 1 268 ? -3.589 -2.394 18.351 1.00 87.94 268 LEU A N 1
ATOM 2097 C CA . LEU A 1 268 ? -4.530 -1.294 18.099 1.00 87.94 268 LEU A CA 1
ATOM 2098 C C . LEU A 1 268 ? -5.903 -1.789 17.623 1.00 87.94 268 LEU A C 1
ATOM 2100 O O . LEU A 1 268 ? -6.926 -1.313 18.116 1.00 87.94 268 LEU A O 1
ATOM 2104 N N . LYS A 1 269 ? -5.943 -2.777 16.719 1.00 83.81 269 LYS A N 1
ATOM 2105 C CA . LYS A 1 269 ? -7.196 -3.435 16.312 1.00 83.81 269 LYS A CA 1
ATOM 2106 C C . LYS A 1 269 ? -7.875 -4.092 17.509 1.0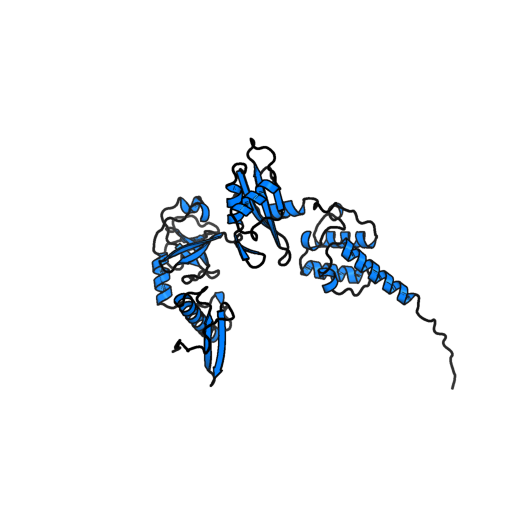0 83.81 269 LYS A C 1
ATOM 2108 O O . LYS A 1 269 ? -9.051 -3.849 17.742 1.00 83.81 269 LYS A O 1
ATOM 2113 N N . ALA A 1 270 ? -7.133 -4.843 18.320 1.00 79.38 270 ALA A N 1
ATOM 2114 C CA . ALA A 1 270 ? -7.670 -5.455 19.531 1.00 79.38 270 ALA A CA 1
ATOM 2115 C C . ALA A 1 270 ? -8.230 -4.410 20.512 1.00 79.38 270 ALA A C 1
ATOM 2117 O O . ALA A 1 270 ? -9.295 -4.630 21.070 1.00 79.38 270 ALA A O 1
ATOM 2118 N N . LEU A 1 271 ? -7.579 -3.250 20.670 1.00 78.81 271 LEU A N 1
ATOM 2119 C CA . LEU A 1 271 ? -8.057 -2.151 21.520 1.00 78.81 271 LEU A CA 1
ATOM 2120 C C . LEU A 1 271 ? -9.354 -1.499 21.029 1.00 78.81 271 LEU A C 1
ATOM 2122 O O . LEU A 1 271 ? -10.057 -0.897 21.842 1.00 78.81 271 LEU A O 1
ATOM 2126 N N . MET A 1 272 ? -9.629 -1.561 19.726 1.00 69.81 272 MET A N 1
ATOM 2127 C CA . MET A 1 272 ? -10.892 -1.126 19.128 1.00 69.81 272 MET A CA 1
ATOM 2128 C C . MET A 1 272 ? -11.994 -2.164 19.371 1.00 69.81 272 MET A C 1
ATOM 2130 O O . MET A 1 272 ? -13.113 -1.792 19.706 1.00 69.81 272 MET A O 1
ATOM 2134 N N . LEU A 1 273 ? -11.652 -3.454 19.306 1.00 64.56 273 LEU A N 1
ATOM 2135 C CA . LEU A 1 273 ? -12.570 -4.569 19.572 1.00 64.56 273 LEU A CA 1
ATOM 2136 C C . LEU A 1 273 ? -12.864 -4.788 21.064 1.00 64.56 273 LEU A C 1
ATOM 2138 O O . LEU A 1 273 ? -13.928 -5.283 21.418 1.00 64.56 273 LEU A O 1
ATOM 2142 N N . SER A 1 274 ? -11.917 -4.443 21.941 1.00 55.59 274 SER A N 1
ATOM 2143 C CA . SER A 1 274 ? -12.022 -4.616 23.393 1.00 55.59 274 SER A CA 1
ATOM 2144 C C . SER A 1 274 ? -12.730 -3.459 24.085 1.00 55.59 274 SER A C 1
ATOM 2146 O O . SER A 1 274 ? -13.001 -3.531 25.284 1.00 55.59 274 SER A O 1
ATOM 2148 N N . GLU A 1 275 ? -12.965 -2.351 23.381 1.00 50.25 275 GLU A N 1
ATOM 2149 C CA . GLU A 1 275 ? -13.925 -1.389 23.893 1.00 50.25 275 GLU A CA 1
ATOM 2150 C C . GLU A 1 275 ? -15.303 -2.029 23.820 1.00 50.25 275 GLU A C 1
ATOM 2152 O O . GLU A 1 275 ? -15.648 -2.594 22.782 1.00 50.25 275 GLU A O 1
ATOM 2157 N N . PRO A 1 276 ? -16.120 -1.944 24.886 1.00 42.84 276 PRO A N 1
ATOM 2158 C CA . PRO A 1 276 ? -17.535 -2.168 24.711 1.00 42.84 276 PRO A CA 1
ATOM 2159 C C . PRO A 1 276 ? -17.953 -1.164 23.649 1.00 42.84 276 PRO A C 1
ATOM 2161 O O . PRO A 1 276 ? -17.955 0.045 23.908 1.00 42.84 276 PRO A O 1
ATOM 2164 N N . ALA A 1 277 ? -18.222 -1.674 22.444 1.00 43.56 277 ALA A N 1
ATOM 2165 C CA . ALA A 1 277 ? -18.775 -0.895 21.366 1.00 43.56 277 ALA A CA 1
ATOM 2166 C C . ALA A 1 277 ? -19.843 -0.021 22.008 1.00 43.56 277 ALA A C 1
ATOM 2168 O O . ALA A 1 277 ? -20.706 -0.492 22.756 1.00 43.56 277 ALA A O 1
ATOM 2169 N N . THR A 1 278 ? -19.759 1.281 21.790 1.00 40.44 278 THR A N 1
ATOM 2170 C CA . THR A 1 278 ? -20.732 2.230 22.326 1.00 40.44 278 THR A CA 1
ATOM 2171 C C . THR A 1 278 ? -22.149 1.965 21.786 1.00 40.44 278 THR A C 1
ATOM 2173 O O . THR A 1 278 ? -23.091 2.669 22.142 1.00 40.44 278 THR A O 1
ATOM 2176 N N . SER A 1 279 ? -22.371 0.879 21.035 1.00 45.44 279 SER A N 1
ATOM 2177 C CA . SER A 1 279 ? -23.607 0.105 21.093 1.00 45.44 279 SER A CA 1
ATOM 2178 C C . SER A 1 279 ? -23.731 -0.633 22.437 1.00 45.44 279 SER A C 1
ATOM 2180 O O . SER A 1 279 ? -23.371 -1.803 22.537 1.00 45.44 279 SER A O 1
ATOM 2182 N N . LYS A 1 280 ? -24.252 0.053 23.469 1.00 52.34 280 LYS A N 1
ATOM 2183 C CA . LYS A 1 280 ? -24.784 -0.514 24.733 1.00 52.34 280 LYS A CA 1
ATOM 2184 C C . LYS A 1 280 ? -24.787 -2.050 24.730 1.00 52.34 280 LYS A C 1
ATOM 2186 O O . LYS A 1 280 ? -25.634 -2.633 24.048 1.00 52.34 280 LYS A O 1
ATOM 2191 N N . TYR A 1 281 ? -23.862 -2.689 25.451 1.00 65.12 281 TYR A N 1
ATOM 2192 C CA . TYR A 1 281 ? -23.909 -4.138 25.655 1.00 65.12 281 TYR A CA 1
ATOM 2193 C C . TYR A 1 281 ? -25.322 -4.517 26.114 1.00 65.12 281 TYR A C 1
ATOM 2195 O O . TYR A 1 281 ? -25.821 -4.009 27.122 1.00 65.12 281 TYR A O 1
ATOM 2203 N N . VAL A 1 282 ? -25.987 -5.367 25.336 1.00 75.56 282 VAL A N 1
ATOM 2204 C CA . VAL A 1 282 ? -27.283 -5.944 25.685 1.00 75.56 282 VAL A CA 1
ATOM 2205 C C . VAL A 1 282 ? -27.071 -7.443 25.782 1.00 75.56 282 VAL A C 1
ATOM 2207 O O . VAL A 1 282 ? -26.718 -8.091 24.798 1.00 75.56 282 VAL A O 1
ATOM 2210 N N . ALA A 1 283 ? -27.261 -7.976 26.986 1.00 79.06 283 ALA A N 1
ATOM 2211 C CA . ALA A 1 283 ? -27.175 -9.407 27.229 1.00 79.06 283 ALA A CA 1
ATOM 2212 C C . ALA A 1 283 ? -28.283 -10.156 26.460 1.00 79.06 283 ALA A C 1
ATOM 2214 O O . ALA A 1 283 ? -29.396 -9.625 26.344 1.00 79.06 283 ALA A O 1
ATOM 2215 N N . PRO A 1 284 ? -28.016 -11.383 25.978 1.00 86.06 284 PRO A N 1
ATOM 2216 C CA . PRO A 1 284 ? -29.016 -12.212 25.317 1.00 86.06 284 PRO A CA 1
ATOM 2217 C C . PRO A 1 284 ? -30.172 -12.554 26.270 1.00 86.06 284 PRO A C 1
ATOM 2219 O O . PRO A 1 284 ? -29.987 -13.080 27.372 1.00 86.06 284 PRO A O 1
ATOM 2222 N N . LYS A 1 285 ? -31.394 -12.244 25.842 1.00 88.19 285 LYS A N 1
ATOM 2223 C CA . LYS A 1 285 ? -32.647 -12.437 26.579 1.00 88.19 285 LYS A CA 1
ATOM 2224 C C . LYS A 1 285 ? -33.367 -13.706 26.142 1.00 88.19 285 LYS A C 1
ATOM 2226 O O . LYS A 1 285 ? -33.901 -14.407 27.003 1.00 88.19 285 LYS A O 1
ATOM 2231 N N . SER A 1 286 ? -33.400 -13.987 24.840 1.00 88.12 286 SER A N 1
ATOM 2232 C CA . SER A 1 286 ? -34.088 -15.157 24.284 1.00 88.12 286 SER A CA 1
ATOM 2233 C C . SER A 1 286 ? -33.182 -16.392 24.239 1.00 88.12 286 SER A C 1
ATOM 2235 O O . SER A 1 286 ? -31.958 -16.294 24.306 1.00 88.12 286 SER A O 1
ATOM 2237 N N . GLU A 1 287 ? -33.781 -17.581 24.149 1.00 88.94 287 GLU A N 1
ATOM 2238 C CA . GLU A 1 287 ? -33.025 -18.830 23.986 1.00 88.94 287 GLU A CA 1
ATOM 2239 C C . GLU A 1 287 ? -32.236 -18.835 22.668 1.00 88.94 287 GLU A C 1
ATOM 2241 O O . GLU A 1 287 ? -31.054 -19.165 22.669 1.00 88.94 287 GLU A O 1
ATOM 2246 N N . VAL A 1 288 ? -32.849 -18.339 21.585 1.00 90.81 288 VAL A N 1
ATOM 2247 C CA . VAL A 1 288 ? -32.201 -18.166 20.275 1.00 90.81 288 VAL A CA 1
ATOM 2248 C C . VAL A 1 288 ? -30.980 -17.250 20.379 1.00 90.81 288 VAL A C 1
ATOM 2250 O O . VAL A 1 288 ? -29.912 -17.601 19.884 1.00 90.81 288 VAL A O 1
ATOM 2253 N N . GLU A 1 289 ? -31.109 -16.107 21.058 1.00 92.31 289 GLU A N 1
ATOM 2254 C CA . GLU A 1 289 ? -30.004 -15.166 21.266 1.00 92.31 289 GLU A CA 1
ATOM 2255 C C . GLU A 1 289 ? -28.855 -15.803 22.061 1.00 92.31 289 GLU A C 1
ATOM 2257 O O . GLU A 1 289 ? -27.696 -15.635 21.691 1.00 92.31 289 GLU A O 1
ATOM 2262 N N . ARG A 1 290 ? -29.150 -16.566 23.124 1.00 93.06 290 ARG A N 1
ATOM 2263 C CA . ARG A 1 290 ? -28.113 -17.245 23.928 1.00 93.06 290 ARG A CA 1
ATOM 2264 C C .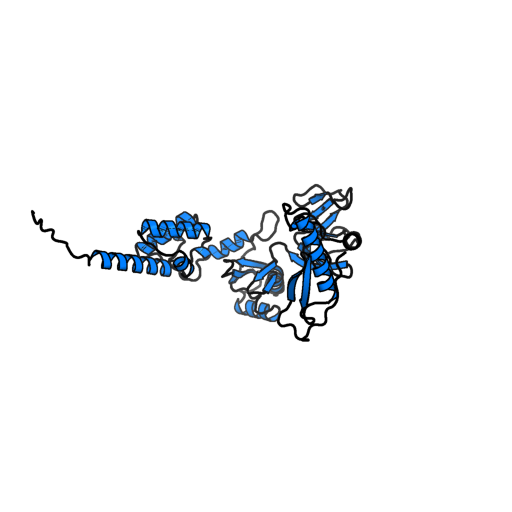 ARG A 1 290 ? -27.363 -18.291 23.118 1.00 93.06 290 ARG A C 1
ATOM 2266 O O . ARG A 1 290 ? -26.138 -18.335 23.165 1.00 93.06 290 ARG A O 1
ATOM 2273 N N . THR A 1 291 ? -28.086 -19.112 22.360 1.00 91.94 291 THR A N 1
ATOM 2274 C CA . THR A 1 291 ? -27.468 -20.107 21.481 1.00 91.94 291 THR A CA 1
ATOM 2275 C C . THR A 1 291 ? -26.605 -19.431 20.422 1.00 91.94 291 THR A C 1
ATOM 2277 O O . THR A 1 291 ? -25.479 -19.859 20.196 1.00 91.94 291 THR A O 1
ATOM 2280 N N . LEU A 1 292 ? -27.088 -18.347 19.811 1.00 91.12 292 LEU A N 1
ATOM 2281 C CA . LEU A 1 292 ? -26.337 -17.615 18.797 1.00 91.12 292 LEU A CA 1
ATOM 2282 C C . LEU A 1 292 ? -25.039 -17.014 19.362 1.00 91.12 292 LEU A C 1
ATOM 2284 O O . LEU A 1 292 ? -23.989 -17.145 18.734 1.00 91.12 292 LEU A O 1
ATOM 2288 N N . VAL A 1 293 ? -25.092 -16.418 20.558 1.00 91.44 293 VAL A N 1
ATOM 2289 C CA . VAL A 1 293 ? -23.908 -15.902 21.266 1.00 91.44 293 VAL A CA 1
ATOM 2290 C C . VAL A 1 293 ? -22.905 -17.020 21.558 1.00 91.44 293 VAL A C 1
ATOM 2292 O O . VAL A 1 293 ? -21.723 -16.849 21.275 1.00 91.44 293 VAL A O 1
ATOM 2295 N N . SER A 1 294 ? -23.368 -18.178 22.037 1.00 91.31 294 SER A N 1
ATOM 2296 C CA . SER A 1 294 ? -22.503 -19.328 22.335 1.00 91.31 294 SER A CA 1
ATOM 2297 C C . SER A 1 294 ? -21.813 -19.893 21.084 1.00 91.31 294 SER A C 1
ATOM 2299 O O . SER A 1 294 ? -20.608 -20.148 21.096 1.00 91.31 294 SER A O 1
ATOM 2301 N N . LEU A 1 295 ? -22.533 -20.002 19.958 1.00 91.38 295 LEU A N 1
ATOM 2302 C CA . LEU A 1 295 ? -21.940 -20.414 18.678 1.00 91.38 295 LEU A CA 1
ATOM 2303 C C . LEU A 1 295 ? -20.873 -19.418 18.200 1.00 91.38 295 LEU A C 1
ATOM 2305 O O . LEU A 1 295 ? -19.813 -19.826 17.726 1.00 91.38 295 LEU A O 1
ATOM 2309 N N . CYS A 1 296 ? -21.130 -18.114 18.342 1.00 84.06 296 CYS A N 1
ATOM 2310 C CA . CYS A 1 296 ? -20.164 -17.079 17.975 1.00 84.06 296 CYS A CA 1
ATOM 2311 C C . CYS A 1 296 ? -18.918 -17.126 18.868 1.00 84.06 296 CYS A C 1
ATOM 2313 O O . CYS A 1 296 ? -17.808 -17.097 18.346 1.00 84.06 296 CYS A O 1
ATOM 2315 N N . ALA A 1 297 ? -19.094 -17.248 20.185 1.00 83.38 297 ALA A N 1
ATOM 2316 C CA . ALA A 1 297 ? -18.005 -17.357 21.154 1.00 83.38 297 ALA A CA 1
ATOM 2317 C C . ALA A 1 297 ? -17.077 -18.538 20.838 1.00 83.38 297 ALA A C 1
ATOM 2319 O O . ALA A 1 297 ? -15.862 -18.370 20.747 1.00 83.38 297 ALA A O 1
ATOM 2320 N N . ALA A 1 298 ? -17.660 -19.712 20.574 1.00 83.94 298 ALA A N 1
ATOM 2321 C CA . ALA A 1 298 ? -16.914 -20.923 20.249 1.00 83.94 298 ALA A CA 1
ATOM 2322 C C . ALA A 1 298 ? -16.139 -20.823 18.923 1.00 83.94 298 ALA A C 1
ATOM 2324 O O . ALA A 1 298 ? -15.048 -21.375 18.805 1.00 83.94 298 ALA A O 1
ATOM 2325 N N . LEU A 1 299 ? -16.694 -20.140 17.918 1.00 85.31 299 LEU A N 1
ATOM 2326 C CA . LEU A 1 299 ? -16.053 -19.973 16.609 1.00 85.31 299 LEU A CA 1
ATOM 2327 C C . LEU A 1 299 ? -14.956 -18.904 16.603 1.00 85.31 299 LEU A C 1
ATOM 2329 O O . LEU A 1 299 ? -14.031 -18.992 15.798 1.00 85.31 299 LEU A O 1
ATOM 2333 N N . LEU A 1 300 ? -15.081 -17.893 17.461 1.00 75.56 300 LEU A N 1
ATOM 2334 C CA . LEU A 1 300 ? -14.183 -16.738 17.514 1.00 75.56 300 LEU A CA 1
ATOM 2335 C C . LEU A 1 300 ? -13.127 -16.838 18.623 1.00 75.56 300 LEU A C 1
ATOM 2337 O O . LEU A 1 300 ? -12.282 -15.954 18.714 1.00 75.56 300 LEU A O 1
ATOM 2341 N N . ASP A 1 301 ? -13.168 -17.896 19.439 1.00 80.00 301 ASP A N 1
ATOM 2342 C CA . ASP A 1 301 ? -12.325 -18.070 20.633 1.00 80.00 301 ASP A CA 1
ATOM 2343 C C . ASP A 1 301 ? -12.441 -16.875 21.602 1.00 80.00 301 ASP A C 1
ATOM 2345 O O . ASP A 1 301 ? -11.459 -16.319 22.095 1.00 80.00 301 ASP A O 1
ATOM 2349 N N . LEU A 1 302 ? -13.685 -16.441 21.836 1.00 75.44 302 LEU A N 1
ATOM 2350 C CA . LEU A 1 302 ? -14.034 -15.320 22.710 1.00 75.44 302 LEU A CA 1
ATOM 2351 C C . LEU A 1 302 ? -14.851 -15.800 23.914 1.00 75.44 302 LEU A C 1
ATOM 2353 O O . LEU A 1 302 ? -15.569 -16.794 23.846 1.00 75.44 302 LEU A O 1
ATOM 2357 N N . ASP A 1 303 ? -14.792 -15.052 25.015 1.00 72.00 303 ASP A N 1
ATOM 2358 C CA . ASP A 1 303 ? -15.661 -15.281 26.174 1.00 72.00 303 ASP A CA 1
ATOM 2359 C C . ASP A 1 303 ? -17.091 -14.784 25.873 1.00 72.00 303 ASP A C 1
ATOM 2361 O O . ASP A 1 303 ? -17.287 -13.628 25.480 1.00 72.00 303 ASP A O 1
ATOM 2365 N N . GLU A 1 304 ? -18.093 -15.646 26.088 1.00 77.50 304 GLU A N 1
ATOM 2366 C CA . GLU A 1 304 ? -19.522 -15.354 25.888 1.00 77.50 304 GLU A CA 1
ATOM 2367 C C . GLU A 1 304 ? -19.974 -14.077 26.615 1.00 77.50 304 GLU A C 1
ATOM 2369 O O . GLU A 1 304 ? -20.850 -13.359 26.128 1.00 77.50 304 GLU A O 1
ATOM 2374 N N . GLN A 1 305 ? -19.362 -13.751 27.761 1.00 72.62 305 GLN A N 1
ATOM 2375 C CA . GLN A 1 305 ? -19.718 -12.570 28.554 1.00 72.62 305 GLN A CA 1
ATOM 2376 C C . GLN A 1 305 ? -19.396 -11.248 27.845 1.00 72.62 305 GLN A C 1
ATOM 2378 O O . GLN A 1 305 ? -19.995 -10.221 28.168 1.00 72.62 305 GLN A O 1
ATOM 2383 N N . HIS A 1 306 ? -18.504 -11.269 26.852 1.00 66.00 306 HIS A N 1
ATOM 2384 C CA . HIS A 1 306 ? -18.095 -10.090 26.089 1.00 66.00 306 HIS A CA 1
ATOM 2385 C C . HIS A 1 306 ? -18.858 -9.919 24.765 1.00 66.00 306 HIS A C 1
ATOM 2387 O O . HIS A 1 306 ? -18.644 -8.932 24.064 1.00 66.00 306 HIS A O 1
ATOM 2393 N N . ILE A 1 307 ? -19.790 -10.822 24.432 1.00 74.94 307 ILE A N 1
ATOM 2394 C CA . ILE A 1 307 ? -20.573 -10.765 23.192 1.00 74.94 307 ILE A CA 1
ATOM 2395 C C . ILE A 1 307 ? -22.017 -10.350 23.510 1.00 74.94 307 ILE A C 1
ATOM 2397 O O . ILE A 1 307 ? -22.807 -11.109 24.068 1.00 74.94 307 ILE A O 1
ATOM 2401 N N . GLY A 1 308 ? -22.376 -9.114 23.154 1.00 81.56 308 GLY A N 1
ATOM 2402 C CA . GLY A 1 308 ? -23.753 -8.617 23.246 1.00 81.56 308 GLY A CA 1
ATOM 2403 C C . GLY A 1 308 ? -24.557 -8.887 21.972 1.00 81.56 308 GLY A C 1
ATOM 2404 O O . GLY A 1 308 ? -23.994 -8.999 20.889 1.00 81.56 308 GLY A O 1
ATOM 2405 N N . ILE A 1 309 ? -25.890 -8.899 22.063 1.00 84.19 309 ILE A N 1
ATOM 2406 C CA . ILE A 1 309 ? -26.764 -9.116 20.888 1.00 84.19 309 ILE A CA 1
ATOM 2407 C C . ILE A 1 309 ? -26.700 -7.980 19.856 1.00 84.19 309 ILE A C 1
ATOM 2409 O O . ILE A 1 309 ? -27.007 -8.187 18.692 1.00 84.19 309 ILE A O 1
ATOM 2413 N N . ASN A 1 310 ? -26.240 -6.790 20.246 1.00 80.88 310 ASN A N 1
ATOM 2414 C CA . ASN A 1 310 ? -25.990 -5.691 19.307 1.00 80.88 310 ASN A CA 1
ATOM 2415 C C . ASN A 1 310 ? -24.640 -5.815 18.578 1.00 80.88 310 ASN A C 1
ATOM 2417 O O . ASN A 1 310 ? -24.324 -4.956 17.761 1.00 80.88 310 ASN A O 1
ATOM 2421 N N . ALA A 1 311 ? -23.826 -6.825 18.900 1.00 71.81 311 ALA A N 1
ATOM 2422 C CA . ALA A 1 311 ? -22.549 -7.029 18.238 1.00 71.81 311 ALA A CA 1
ATOM 2423 C C . ALA A 1 311 ? -22.760 -7.552 16.814 1.00 71.81 311 ALA A C 1
ATOM 2425 O O . ALA A 1 311 ? -23.693 -8.311 16.543 1.00 71.81 311 ALA A O 1
ATOM 2426 N N . ASN A 1 312 ? -21.867 -7.177 15.905 1.00 78.75 312 ASN A N 1
ATOM 2427 C CA . ASN A 1 312 ? -21.803 -7.765 14.578 1.00 78.75 312 ASN A CA 1
ATOM 2428 C C . ASN A 1 312 ? -20.772 -8.906 14.566 1.00 78.75 312 ASN A C 1
ATOM 2430 O O . ASN A 1 312 ? -19.637 -8.733 15.002 1.00 78.75 312 ASN A O 1
ATOM 2434 N N . PHE A 1 313 ? -21.143 -10.070 14.027 1.00 75.69 313 PHE A N 1
ATOM 2435 C CA . PHE A 1 313 ? -20.263 -11.245 13.969 1.00 75.69 313 PHE A CA 1
ATOM 2436 C C . PHE A 1 313 ? -18.916 -10.978 13.270 1.00 75.69 313 PHE A C 1
ATOM 2438 O O . PHE A 1 313 ? -17.882 -11.493 13.690 1.00 75.69 313 PHE A O 1
ATOM 2445 N N . PHE A 1 314 ? -18.909 -10.155 12.221 1.00 67.88 314 PHE A N 1
ATOM 2446 C CA . PHE A 1 314 ? -17.695 -9.803 11.484 1.00 67.88 314 PHE A CA 1
ATOM 2447 C C . PHE A 1 314 ? -16.849 -8.761 12.222 1.00 67.88 314 PHE A C 1
ATOM 2449 O O . PHE A 1 314 ? -15.624 -8.804 12.136 1.00 67.88 314 PHE A O 1
ATOM 2456 N N . GLU A 1 315 ? -17.478 -7.855 12.977 1.00 62.91 315 GLU A N 1
ATOM 2457 C CA . GLU A 1 315 ? -16.757 -6.922 13.856 1.00 62.91 315 GLU A CA 1
ATOM 2458 C C . GLU A 1 315 ? -16.032 -7.681 14.968 1.00 62.91 315 GLU A C 1
ATOM 2460 O O . GLU A 1 315 ? -14.894 -7.363 15.270 1.00 62.91 315 GLU A O 1
ATOM 2465 N N . LEU A 1 316 ? -16.620 -8.758 15.494 1.00 64.69 316 LEU A N 1
ATOM 2466 C CA . LEU A 1 316 ? -15.996 -9.618 16.507 1.00 64.69 316 LEU A CA 1
ATOM 2467 C C . LEU A 1 316 ? -14.828 -10.486 15.982 1.00 64.69 316 LEU A C 1
ATOM 2469 O O . LEU A 1 316 ? -14.297 -11.303 16.727 1.00 64.69 316 LEU A O 1
ATOM 2473 N N . GLY A 1 317 ? -14.420 -10.338 14.716 1.00 54.06 317 GLY A N 1
ATOM 2474 C CA . GLY A 1 317 ? -13.328 -11.108 14.102 1.00 54.06 317 GLY A CA 1
ATOM 2475 C C . GLY A 1 317 ? -13.781 -12.234 13.167 1.00 54.06 317 GLY A C 1
ATOM 2476 O O . GLY A 1 317 ? -12.950 -12.987 12.655 1.00 54.06 317 GLY A O 1
ATOM 2477 N N . GLY A 1 318 ? -15.085 -12.352 12.899 1.00 67.81 318 GLY A N 1
ATOM 2478 C CA . GLY A 1 318 ? -15.621 -13.310 11.938 1.00 67.81 318 GLY A CA 1
ATOM 2479 C C . GLY A 1 318 ? -15.182 -13.012 10.501 1.00 67.81 318 GLY A C 1
ATOM 2480 O O . GLY A 1 318 ? -15.190 -11.872 10.044 1.00 67.81 318 GLY A O 1
ATOM 2481 N N . HIS A 1 319 ? -14.846 -14.057 9.747 1.00 67.88 319 HIS A N 1
ATOM 2482 C CA . HIS A 1 319 ? -14.543 -13.987 8.311 1.00 67.88 319 HIS A CA 1
ATOM 2483 C C . HIS A 1 319 ? -15.360 -15.021 7.525 1.00 67.88 319 HIS A C 1
ATOM 2485 O O . HIS A 1 319 ? -16.033 -15.860 8.114 1.00 67.88 319 HIS A O 1
ATOM 2491 N N . SER A 1 320 ? -15.300 -15.008 6.188 1.00 71.56 320 SER A N 1
ATOM 2492 C CA . SER A 1 320 ? -16.197 -15.800 5.320 1.00 71.56 320 SER A CA 1
ATOM 2493 C C . SER A 1 320 ? -16.229 -17.304 5.629 1.00 71.56 320 SER A C 1
ATOM 2495 O O . SER A 1 320 ? -17.294 -17.919 5.583 1.00 71.56 320 SER A O 1
ATOM 2497 N N . LEU A 1 321 ? -15.087 -17.902 5.987 1.00 76.56 321 LEU A N 1
ATOM 2498 C CA . LEU A 1 321 ? -15.029 -19.304 6.423 1.00 76.56 321 LEU A CA 1
ATOM 2499 C C . LEU A 1 321 ? -15.773 -19.527 7.753 1.00 76.56 321 LEU A C 1
ATOM 2501 O O . LEU A 1 321 ? -16.606 -20.426 7.821 1.00 76.56 321 LEU A O 1
ATOM 2505 N N . LEU A 1 322 ? -15.531 -18.694 8.774 1.00 78.44 322 LEU A N 1
ATOM 2506 C CA . LEU A 1 322 ? -16.242 -18.771 10.057 1.00 78.44 322 LEU A CA 1
ATOM 2507 C C . LEU A 1 322 ? -17.732 -18.453 9.899 1.00 78.44 322 LEU A C 1
ATOM 2509 O O . LEU A 1 322 ? -18.557 -19.093 10.532 1.00 78.44 322 LEU A O 1
ATOM 2513 N N . ALA A 1 323 ? -18.094 -17.537 9.002 1.00 79.31 323 ALA A N 1
ATOM 2514 C CA . ALA A 1 323 ? -19.481 -17.236 8.665 1.00 79.31 323 ALA A CA 1
ATOM 2515 C C . ALA A 1 323 ? -20.173 -18.454 8.039 1.00 79.31 323 ALA A C 1
ATOM 2517 O O . ALA A 1 323 ? -21.272 -18.817 8.437 1.00 79.31 323 ALA A O 1
ATOM 2518 N N . THR A 1 324 ? -19.505 -19.146 7.114 1.00 83.31 324 THR A N 1
ATOM 2519 C CA . THR A 1 324 ? -20.029 -20.388 6.521 1.00 83.31 324 THR A CA 1
ATOM 2520 C C . THR A 1 324 ? -20.206 -21.483 7.581 1.00 83.31 324 THR A C 1
ATOM 2522 O O . THR A 1 324 ? -21.192 -22.218 7.558 1.00 83.31 324 THR A O 1
ATOM 2525 N N . GLN A 1 325 ? -19.283 -21.577 8.543 1.00 87.06 325 GLN A N 1
ATOM 2526 C CA . GLN A 1 325 ? -19.389 -22.516 9.664 1.00 87.06 325 GLN A CA 1
ATOM 2527 C C . GLN A 1 325 ? -20.524 -22.144 10.626 1.00 87.06 325 GLN A C 1
ATOM 2529 O O . GLN A 1 325 ? -21.318 -23.015 10.978 1.00 87.06 325 GLN A O 1
ATOM 2534 N N . LEU A 1 326 ? -20.645 -20.866 10.994 1.00 90.12 326 LEU A N 1
ATOM 2535 C CA . LEU A 1 326 ? -21.731 -20.340 11.818 1.00 90.12 326 LEU A CA 1
ATOM 2536 C C . LEU A 1 326 ? -23.085 -20.608 11.154 1.00 90.12 326 LEU A C 1
ATOM 2538 O O . LEU A 1 326 ? -23.987 -21.139 11.790 1.00 90.12 326 LEU A O 1
ATOM 2542 N N . HIS A 1 327 ? -23.207 -20.327 9.856 1.00 92.12 327 HIS A N 1
ATOM 2543 C CA . HIS A 1 327 ? -24.403 -20.600 9.056 1.00 92.12 327 HIS A CA 1
ATOM 2544 C C . HIS A 1 327 ? -24.802 -22.078 9.084 1.00 92.12 327 HIS A C 1
ATOM 2546 O O . HIS A 1 327 ? -25.960 -22.408 9.352 1.00 92.12 327 HIS A O 1
ATOM 2552 N N . ALA A 1 328 ? -23.839 -22.976 8.860 1.00 90.31 328 ALA A N 1
ATOM 2553 C CA . ALA A 1 328 ? -24.073 -24.414 8.912 1.00 90.31 328 ALA A CA 1
ATOM 2554 C C . ALA A 1 328 ? -24.504 -24.874 10.316 1.00 90.31 328 ALA A C 1
ATOM 2556 O O . ALA A 1 328 ? -25.405 -25.705 10.440 1.00 90.31 328 ALA A O 1
ATOM 2557 N N . GLN A 1 329 ? -23.896 -24.320 11.370 1.00 91.88 329 GLN A N 1
ATOM 2558 C CA . GLN A 1 329 ? -24.252 -24.621 12.756 1.00 91.88 329 GLN A CA 1
ATOM 2559 C C . GLN A 1 329 ? -25.642 -24.091 13.122 1.00 91.88 329 GLN A C 1
ATOM 2561 O O . GLN A 1 329 ? -26.411 -24.837 13.716 1.00 91.88 329 GLN A O 1
ATOM 2566 N N . ILE A 1 330 ? -26.008 -22.876 12.706 1.00 91.44 330 ILE A N 1
ATOM 2567 C CA . ILE A 1 330 ? -27.351 -22.305 12.899 1.00 91.44 330 ILE A CA 1
ATOM 2568 C C . ILE A 1 330 ? -28.403 -23.186 12.219 1.00 91.44 330 ILE A C 1
ATOM 2570 O O . ILE A 1 330 ? -29.353 -23.626 12.866 1.00 91.44 330 ILE A O 1
ATOM 2574 N N . ASN A 1 331 ? -28.223 -23.494 10.932 1.00 90.50 331 ASN A N 1
ATOM 2575 C CA . ASN A 1 331 ? -29.174 -24.321 10.186 1.00 90.50 331 ASN A CA 1
ATOM 2576 C C . ASN A 1 331 ? -29.320 -25.719 10.792 1.00 90.50 331 ASN A C 1
ATOM 2578 O O . ASN A 1 331 ? -30.428 -26.243 10.863 1.00 90.50 331 ASN A O 1
ATOM 2582 N N . LYS A 1 332 ? -28.221 -26.307 11.275 1.00 91.00 332 LYS A N 1
ATOM 2583 C CA . LYS A 1 332 ? -28.248 -27.600 11.961 1.00 91.00 332 LYS A CA 1
ATOM 2584 C C . LYS A 1 332 ? -28.946 -27.521 13.321 1.00 91.00 332 LYS A C 1
ATOM 2586 O O . LYS A 1 332 ? -29.757 -28.386 13.623 1.00 91.00 332 LYS A O 1
ATOM 2591 N N . GLN A 1 333 ? -28.628 -26.514 14.131 1.00 90.94 333 GLN A N 1
ATOM 2592 C CA . GLN A 1 333 ? -29.097 -26.389 15.513 1.00 90.94 333 GLN A CA 1
ATOM 2593 C C . GLN A 1 333 ? -30.591 -26.063 15.595 1.00 90.94 333 GLN A C 1
ATOM 2595 O O . GLN A 1 333 ? -31.285 -26.587 16.459 1.00 90.94 333 GLN A O 1
ATOM 2600 N N . PHE A 1 334 ? -31.081 -25.212 14.694 1.00 88.00 334 PHE A N 1
ATOM 2601 C CA . PHE A 1 334 ? -32.487 -24.803 14.643 1.00 88.00 334 PHE A CA 1
ATOM 2602 C C . PHE A 1 334 ? -33.298 -25.575 13.590 1.00 88.00 334 PHE A C 1
ATOM 2604 O O . PHE A 1 334 ? -34.479 -25.298 13.394 1.00 88.00 334 PHE A O 1
ATOM 2611 N N . GLU A 1 335 ? -32.672 -26.542 12.907 1.00 87.81 335 GLU A N 1
ATOM 2612 C CA . GLU A 1 335 ? -33.257 -27.307 11.800 1.00 87.81 335 GLU A CA 1
ATOM 2613 C C . GLU A 1 335 ? -33.918 -26.413 10.734 1.00 87.81 335 GLU A C 1
ATOM 2615 O O . GLU A 1 335 ? -35.063 -26.634 10.313 1.00 87.81 335 GLU A O 1
ATOM 2620 N N . LEU A 1 336 ? -33.194 -25.371 10.330 1.00 87.31 336 LEU A N 1
ATOM 2621 C CA . LEU A 1 336 ? -33.626 -24.381 9.352 1.00 87.31 336 LEU A CA 1
ATOM 2622 C C . LEU A 1 336 ? -32.896 -24.562 8.018 1.00 87.31 336 LEU A C 1
ATOM 2624 O O . LEU A 1 336 ? -31.890 -25.260 7.900 1.00 87.31 336 LEU A O 1
ATOM 2628 N N . SER A 1 337 ? -33.417 -23.903 6.988 1.00 83.44 337 SER A N 1
ATOM 2629 C CA . SER A 1 337 ? -32.769 -23.760 5.681 1.00 83.44 337 SER A CA 1
ATOM 2630 C C . SER A 1 337 ? -32.631 -22.280 5.332 1.00 83.44 337 SER A C 1
ATOM 2632 O O . SER A 1 337 ? -33.102 -21.822 4.294 1.00 83.44 337 SER A O 1
ATOM 2634 N N . LEU A 1 338 ? -32.023 -21.509 6.237 1.00 82.62 338 LEU A N 1
ATOM 2635 C CA . LEU A 1 338 ? -31.721 -20.103 5.987 1.00 82.62 338 LEU A CA 1
ATOM 2636 C C . LEU A 1 338 ? -30.687 -20.002 4.867 1.00 82.62 338 LEU A C 1
ATOM 2638 O O . LEU A 1 338 ? -29.731 -20.782 4.828 1.00 82.62 338 LEU A O 1
ATOM 2642 N N . SER A 1 339 ? -30.850 -19.036 3.965 1.00 83.75 339 SER A N 1
ATOM 2643 C CA . SER A 1 339 ? -29.837 -18.763 2.947 1.00 83.75 339 SER A CA 1
ATOM 2644 C C . SER A 1 339 ? -28.649 -18.031 3.571 1.00 83.75 339 SER A C 1
ATOM 2646 O O . SER A 1 339 ? -28.801 -17.238 4.501 1.00 83.75 339 SER A O 1
ATOM 2648 N N . LEU A 1 340 ? -27.449 -18.295 3.054 1.00 80.44 340 LEU A N 1
ATOM 2649 C CA . LEU A 1 340 ? -26.237 -17.624 3.524 1.00 80.44 340 LEU A CA 1
ATOM 2650 C C . LEU A 1 340 ? -26.311 -16.108 3.282 1.00 80.44 340 LEU A C 1
ATOM 2652 O O . LEU A 1 340 ? -25.848 -15.330 4.107 1.00 80.44 340 LEU A O 1
ATOM 2656 N N . GLN A 1 341 ? -26.952 -15.692 2.185 1.00 76.19 341 GLN A N 1
ATOM 2657 C CA . GLN A 1 341 ? -27.154 -14.285 1.839 1.00 76.19 341 GLN A CA 1
ATOM 2658 C C . GLN A 1 341 ? -27.879 -13.511 2.949 1.00 76.19 341 GLN A C 1
ATOM 2660 O O . GLN A 1 341 ? -27.404 -12.453 3.349 1.00 76.19 341 GLN A O 1
ATOM 2665 N N . MET A 1 342 ? -28.957 -14.068 3.510 1.00 72.44 342 MET A N 1
ATOM 2666 C CA . MET A 1 342 ? -29.725 -13.416 4.581 1.00 72.44 342 MET A CA 1
ATOM 2667 C C . MET A 1 342 ? -28.871 -13.150 5.828 1.00 72.44 342 MET A C 1
ATOM 2669 O O . MET A 1 342 ? -29.077 -12.161 6.517 1.00 72.44 342 MET A O 1
ATOM 2673 N N . MET A 1 343 ? -27.876 -13.997 6.104 1.00 74.00 343 MET A N 1
ATOM 2674 C CA . MET A 1 343 ? -26.953 -13.818 7.230 1.00 74.00 343 MET A CA 1
ATOM 2675 C C . MET A 1 343 ? -25.917 -12.707 6.980 1.00 74.00 343 MET A C 1
ATOM 2677 O O . MET A 1 343 ? -25.439 -12.083 7.921 1.00 74.00 343 MET A O 1
ATOM 2681 N N . PHE A 1 344 ? -25.571 -12.432 5.718 1.00 70.50 344 PHE A N 1
ATOM 2682 C CA . PHE A 1 344 ? -24.710 -11.298 5.358 1.00 70.50 344 PHE A CA 1
ATOM 2683 C C . PHE A 1 344 ? -25.460 -9.960 5.349 1.00 70.50 344 PHE A C 1
ATOM 2685 O O . PHE A 1 344 ? -24.832 -8.910 5.475 1.00 70.50 344 PHE A O 1
ATOM 2692 N N . GLU A 1 345 ? -26.783 -9.993 5.198 1.00 74.06 345 GLU A N 1
ATOM 2693 C CA . GLU A 1 345 ? -27.636 -8.802 5.182 1.00 74.06 345 GLU A CA 1
ATOM 2694 C C . GLU A 1 345 ? -27.965 -8.285 6.593 1.00 74.06 345 GLU A C 1
ATOM 2696 O O . GLU A 1 345 ? -28.263 -7.102 6.748 1.00 74.06 345 GLU A O 1
ATOM 2701 N N . THR A 1 346 ? -27.844 -9.123 7.631 1.00 74.75 346 THR A N 1
ATOM 2702 C CA . THR A 1 346 ? -28.092 -8.716 9.024 1.00 74.75 346 THR A CA 1
ATOM 2703 C C . THR A 1 346 ? -27.015 -7.790 9.577 1.00 74.75 346 THR A C 1
ATOM 2705 O O . THR A 1 346 ? -25.814 -8.000 9.381 1.00 74.75 346 THR A O 1
ATOM 2708 N N . ARG A 1 347 ? -27.445 -6.783 10.337 1.00 67.69 347 ARG A N 1
ATOM 2709 C CA . ARG A 1 347 ? -26.579 -5.775 10.945 1.00 67.69 347 ARG A CA 1
ATOM 2710 C C . ARG A 1 347 ? -25.902 -6.249 12.223 1.00 67.69 347 ARG A C 1
ATOM 2712 O O . ARG A 1 347 ? -24.760 -5.871 12.459 1.00 67.69 347 ARG A O 1
ATOM 2719 N N . ASP A 1 348 ? -26.590 -7.032 13.041 1.00 82.75 348 ASP A N 1
ATOM 2720 C CA . ASP A 1 348 ? -26.134 -7.481 14.356 1.00 82.75 348 ASP A CA 1
ATOM 2721 C C . ASP A 1 348 ? -26.773 -8.830 14.735 1.00 82.75 348 ASP A C 1
ATOM 2723 O O . ASP A 1 348 ? -27.651 -9.349 14.035 1.00 82.75 348 ASP A O 1
ATOM 2727 N N . LEU A 1 349 ? -26.298 -9.437 15.827 1.00 86.75 349 LEU A N 1
ATOM 2728 C CA . LEU A 1 349 ? -26.800 -10.730 16.302 1.00 86.75 349 LEU A CA 1
ATOM 2729 C C . LEU A 1 349 ? -28.289 -10.679 16.690 1.00 86.75 349 LEU A C 1
ATOM 2731 O O . LEU A 1 349 ? -28.962 -11.704 16.617 1.00 86.75 349 LEU A O 1
ATOM 2735 N N . ALA A 1 350 ? -28.828 -9.517 17.062 1.00 85.75 350 ALA A N 1
ATOM 2736 C CA . ALA A 1 350 ? -30.239 -9.340 17.392 1.00 85.75 350 ALA A CA 1
ATOM 2737 C C . ALA A 1 350 ? -31.126 -9.475 16.151 1.00 85.75 350 ALA A C 1
ATOM 2739 O O . ALA A 1 350 ? -32.157 -10.149 16.183 1.00 85.75 350 ALA A O 1
ATOM 2740 N N . GLU A 1 351 ? -30.721 -8.863 15.038 1.00 85.19 351 GLU A N 1
ATOM 2741 C CA . GLU A 1 351 ? -31.424 -9.002 13.764 1.00 85.19 351 GLU A CA 1
ATOM 2742 C C . GLU A 1 351 ? -31.371 -10.446 13.245 1.00 85.19 351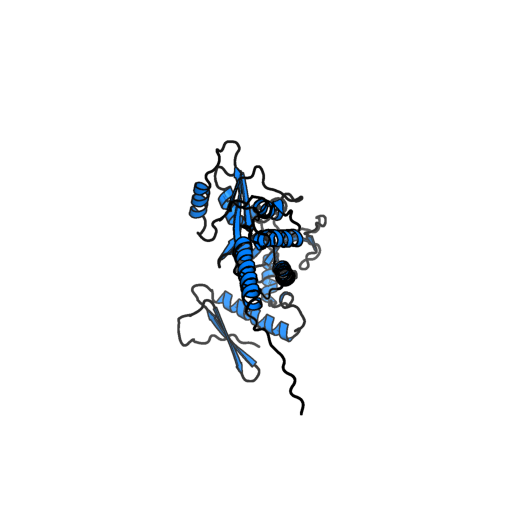 GLU A C 1
ATOM 2744 O O . GLU A 1 351 ? -32.395 -10.998 12.833 1.00 85.19 351 GLU A O 1
ATOM 2749 N N . LEU A 1 352 ? -30.212 -11.101 13.361 1.00 88.19 352 LEU A N 1
ATOM 2750 C CA . LEU A 1 352 ? -30.064 -12.513 13.007 1.00 88.19 352 LEU A CA 1
ATOM 2751 C C . LEU A 1 352 ? -30.920 -13.428 13.897 1.00 88.19 352 LEU A C 1
ATOM 2753 O O . LEU A 1 352 ? -31.586 -14.333 13.390 1.00 88.19 352 LEU A O 1
ATOM 2757 N N . ALA A 1 353 ? -30.970 -13.171 15.205 1.00 90.31 353 ALA A N 1
ATOM 2758 C CA . ALA A 1 353 ? -31.826 -13.908 16.130 1.00 90.31 353 ALA A CA 1
ATOM 2759 C C . ALA A 1 353 ? -33.317 -13.743 15.791 1.00 90.31 353 ALA A C 1
ATOM 2761 O O . ALA A 1 353 ? -34.054 -14.729 15.798 1.00 90.31 353 ALA A O 1
ATOM 2762 N N . ASN A 1 354 ? -33.756 -12.535 15.418 1.00 88.25 354 ASN A N 1
ATOM 2763 C CA . ASN A 1 354 ? -35.128 -12.296 14.967 1.00 88.25 354 ASN A CA 1
ATOM 2764 C C . ASN A 1 354 ? -35.465 -13.086 13.695 1.00 88.25 354 ASN A C 1
ATOM 2766 O O . ASN A 1 354 ? -36.535 -13.690 13.623 1.00 88.25 354 ASN A O 1
ATOM 2770 N N . LEU A 1 355 ? -34.561 -13.134 12.711 1.00 87.44 355 LEU A N 1
ATOM 2771 C CA . LEU A 1 355 ? -34.765 -13.929 11.494 1.00 87.44 355 LEU A CA 1
ATOM 2772 C C . LEU A 1 355 ? -34.908 -15.423 11.799 1.00 87.44 355 LEU A C 1
ATOM 2774 O O . LEU A 1 355 ? -35.822 -16.071 11.286 1.00 87.44 355 LEU A O 1
ATOM 2778 N N . ILE A 1 356 ? -34.045 -15.960 12.667 1.00 89.25 356 ILE A N 1
ATOM 2779 C CA . ILE A 1 356 ? -34.125 -17.354 13.125 1.00 89.25 356 ILE A CA 1
ATOM 2780 C C . ILE A 1 356 ? -35.469 -17.598 13.818 1.00 89.25 356 ILE A C 1
ATOM 2782 O O . ILE A 1 356 ? -36.149 -18.581 13.534 1.00 89.25 356 ILE A O 1
ATOM 2786 N N . GLN A 1 357 ? -35.893 -16.680 14.686 1.00 88.19 357 GLN A N 1
ATOM 2787 C CA . GLN A 1 357 ? -37.126 -16.820 15.453 1.00 88.19 357 GLN A CA 1
ATOM 2788 C C . GLN A 1 357 ? -38.382 -16.785 14.568 1.00 88.19 357 GLN A C 1
ATOM 2790 O O . GLN A 1 357 ? -39.293 -17.591 14.766 1.00 88.19 357 GLN A O 1
ATOM 2795 N N . VAL A 1 358 ? -38.417 -15.920 13.548 1.00 85.19 358 VAL A N 1
ATOM 2796 C CA . VAL A 1 358 ? -39.496 -15.891 12.545 1.00 85.19 358 VAL A CA 1
ATOM 2797 C C . VAL A 1 358 ? -39.529 -17.190 11.736 1.00 85.19 358 VAL A C 1
ATOM 2799 O O . VAL A 1 358 ? -40.603 -17.769 11.554 1.00 85.19 358 VAL A O 1
ATOM 2802 N N . ALA A 1 359 ? -38.371 -17.685 11.294 1.00 83.75 359 ALA A N 1
ATOM 2803 C CA . ALA A 1 359 ? -38.275 -18.923 10.524 1.00 83.75 359 ALA A CA 1
ATOM 2804 C C . ALA A 1 359 ? -38.722 -20.154 11.338 1.00 83.75 359 ALA A C 1
ATOM 2806 O O . ALA A 1 359 ? -39.461 -21.001 10.830 1.00 83.75 359 ALA A O 1
ATOM 2807 N N . CYS A 1 360 ? -38.361 -20.222 12.623 1.00 82.25 360 CYS A N 1
ATOM 2808 C CA . CYS A 1 360 ? -38.845 -21.255 13.542 1.00 82.25 360 CYS A CA 1
ATOM 2809 C C . CYS A 1 360 ? -40.372 -21.190 13.738 1.00 82.25 360 CYS A C 1
ATOM 2811 O O . CYS A 1 360 ? -41.041 -22.224 13.699 1.00 82.25 360 CYS A O 1
ATOM 2813 N N . GLY A 1 361 ? -40.943 -19.988 13.885 1.00 75.00 361 GLY A N 1
ATOM 2814 C CA . GLY A 1 361 ? -42.391 -19.800 14.050 1.00 75.00 361 GLY A CA 1
ATOM 2815 C C . GLY A 1 361 ? -43.213 -20.226 12.824 1.00 75.00 361 GLY A C 1
ATOM 2816 O O . GLY A 1 361 ? -44.271 -20.850 12.955 1.00 75.00 361 GLY A O 1
ATOM 2817 N N . GLN A 1 362 ? -42.710 -19.961 11.614 1.00 68.56 362 GLN A N 1
ATOM 2818 C CA . GLN A 1 362 ? -43.351 -20.401 10.366 1.00 68.56 362 GLN A CA 1
ATOM 2819 C C . GLN A 1 362 ? -43.345 -21.930 10.209 1.00 68.56 362 GLN A C 1
ATOM 2821 O O . GLN A 1 362 ? -44.332 -22.497 9.731 1.00 68.56 362 GLN A O 1
ATOM 2826 N N . LYS A 1 363 ? -42.285 -22.609 10.670 1.00 62.56 363 LYS A N 1
ATOM 2827 C CA . LYS A 1 363 ? -42.188 -24.080 10.689 1.00 62.56 363 LYS A CA 1
ATOM 2828 C C . LYS A 1 363 ? -43.216 -24.710 11.642 1.00 62.56 363 LYS A C 1
ATOM 2830 O O . LYS A 1 363 ? -43.861 -25.687 11.281 1.00 62.56 363 LYS A O 1
ATOM 2835 N N . GLN A 1 364 ? -43.442 -24.122 12.820 1.00 58.03 364 GLN A N 1
ATOM 2836 C CA . GLN A 1 364 ? -44.465 -24.601 13.766 1.00 58.03 364 GLN A CA 1
ATOM 2837 C C . GLN A 1 364 ? -45.897 -24.435 13.240 1.00 58.03 364 GLN A C 1
ATOM 2839 O O . GLN A 1 364 ? -46.707 -25.348 13.366 1.00 58.03 364 GLN A O 1
ATOM 2844 N N . THR A 1 365 ? -46.197 -23.320 12.567 1.00 50.03 365 THR A N 1
ATOM 2845 C CA . THR A 1 365 ? -47.556 -23.058 12.049 1.00 50.03 365 THR A CA 1
ATOM 2846 C C . THR A 1 365 ? -47.925 -23.989 10.883 1.00 50.03 365 THR A C 1
ATOM 2848 O O . THR A 1 365 ? -49.094 -24.307 10.683 1.00 50.03 365 THR A O 1
ATOM 2851 N N . SER A 1 366 ? -46.931 -24.454 10.120 1.00 52.62 366 SER A N 1
ATOM 2852 C CA . SER A 1 366 ? -47.118 -25.398 9.009 1.00 52.62 366 SER A CA 1
ATOM 2853 C C . SER A 1 366 ? -47.195 -26.867 9.454 1.00 52.62 366 SER A C 1
ATOM 2855 O O . SER A 1 366 ? -47.804 -27.673 8.754 1.00 52.62 366 SER A O 1
ATOM 2857 N N . LEU A 1 367 ? -46.663 -27.214 10.632 1.00 50.81 367 LEU A N 1
ATOM 2858 C CA . LEU A 1 367 ? -46.827 -28.535 11.258 1.00 50.81 367 LEU A CA 1
ATOM 2859 C C . LEU A 1 367 ? -48.205 -28.708 11.926 1.00 50.81 367 LEU A C 1
ATOM 2861 O O . LEU A 1 367 ? -48.787 -29.786 11.829 1.00 50.81 367 LEU A O 1
ATOM 2865 N N . ASP A 1 368 ? -48.766 -27.650 12.521 1.00 45.12 368 ASP A N 1
ATOM 2866 C CA . ASP A 1 368 ? -50.080 -27.690 13.194 1.00 45.12 368 ASP A CA 1
ATOM 2867 C C . ASP A 1 368 ? -51.293 -27.703 12.234 1.00 45.12 368 ASP A C 1
ATOM 2869 O O . ASP A 1 368 ? -52.427 -27.891 12.672 1.00 45.12 368 ASP A O 1
ATOM 2873 N N . GLN A 1 369 ? -51.088 -27.522 10.921 1.00 45.56 369 GLN A N 1
ATOM 2874 C CA . GLN A 1 369 ? -52.159 -27.492 9.906 1.00 45.56 369 GLN A CA 1
ATOM 2875 C C . GLN A 1 369 ? -52.210 -28.722 8.978 1.00 45.56 369 GLN A C 1
ATOM 2877 O O . GLN A 1 369 ? -52.947 -28.713 7.990 1.00 45.56 369 GLN A O 1
ATOM 2882 N N . ALA A 1 370 ? -51.469 -29.797 9.264 1.00 34.97 370 ALA A N 1
ATOM 2883 C CA . ALA A 1 370 ? -51.543 -31.018 8.458 1.00 34.97 370 ALA A CA 1
ATOM 2884 C C . ALA A 1 370 ? -52.883 -31.766 8.692 1.00 34.97 370 ALA A C 1
ATOM 2886 O O . ALA A 1 370 ? -53.181 -32.123 9.834 1.00 34.97 370 ALA A O 1
ATOM 2887 N N . PRO A 1 371 ? -53.710 -32.033 7.657 1.00 39.62 371 PRO A N 1
ATOM 2888 C CA . PRO A 1 371 ? -54.953 -32.783 7.830 1.00 39.62 371 PRO A CA 1
ATOM 2889 C C . PRO A 1 371 ? -54.666 -34.247 8.199 1.00 39.62 371 PRO A C 1
ATOM 2891 O O . PRO A 1 371 ? -53.835 -34.906 7.573 1.00 39.62 371 PRO A O 1
ATOM 2894 N N . GLN A 1 372 ? -55.372 -34.764 9.210 1.00 39.25 372 GLN A N 1
ATOM 2895 C CA . GLN A 1 372 ? -55.359 -36.184 9.569 1.00 39.25 372 GLN A CA 1
ATOM 2896 C C . GLN A 1 372 ? -55.986 -37.006 8.434 1.00 39.25 372 GLN A C 1
ATOM 2898 O O . GLN A 1 372 ? -57.144 -36.795 8.079 1.00 39.25 372 GLN A O 1
ATOM 2903 N N . GLY A 1 373 ? -55.217 -37.925 7.850 1.00 37.34 373 GLY A N 1
ATOM 2904 C CA . GLY A 1 373 ? -55.712 -38.866 6.847 1.00 37.34 373 GLY A CA 1
ATOM 2905 C C . GLY A 1 373 ? -56.309 -40.110 7.503 1.00 37.34 373 GLY A C 1
ATOM 2906 O O . GLY A 1 373 ? -55.581 -40.879 8.129 1.00 37.34 373 GLY A O 1
ATOM 2907 N N . GLU A 1 374 ? -57.613 -40.325 7.337 1.00 31.83 374 GLU A N 1
ATOM 2908 C CA . GLU A 1 374 ? -58.242 -41.631 7.558 1.00 31.83 374 GLU A CA 1
ATOM 2909 C C . GLU A 1 374 ? -57.984 -42.541 6.349 1.00 31.83 374 GLU A C 1
ATOM 2911 O O . GLU A 1 374 ? -58.033 -42.107 5.197 1.00 31.83 374 GLU A O 1
ATOM 2916 N N . SER A 1 375 ? -57.672 -43.808 6.620 1.00 30.86 375 SER A N 1
ATOM 2917 C CA . SER A 1 375 ? -57.495 -44.854 5.609 1.00 30.86 375 SER A CA 1
ATOM 2918 C C . SER A 1 375 ? -58.694 -45.799 5.663 1.00 30.86 375 SER A C 1
ATOM 2920 O O . SER A 1 375 ? -58.927 -46.407 6.705 1.00 30.86 375 SER A O 1
ATOM 2922 N N . GLU A 1 376 ? -59.421 -45.954 4.555 1.00 29.98 376 GLU A N 1
ATOM 2923 C CA . GLU A 1 376 ? -60.391 -47.040 4.366 1.00 29.98 376 GLU A CA 1
ATOM 2924 C C . GLU A 1 376 ? -59.847 -48.061 3.359 1.00 29.98 376 GLU A C 1
ATOM 2926 O O . GLU A 1 376 ? -59.401 -47.720 2.262 1.00 29.98 376 GLU A O 1
ATOM 2931 N N . GLU A 1 377 ? -59.879 -49.330 3.759 1.00 28.75 377 GLU A N 1
ATOM 2932 C CA . GLU A 1 377 ? -59.455 -50.480 2.967 1.00 28.75 377 GLU A CA 1
ATOM 2933 C C . GLU A 1 377 ? -60.654 -50.985 2.147 1.00 28.75 377 GLU A C 1
ATOM 2935 O O . GLU A 1 377 ? -61.624 -51.505 2.700 1.00 28.75 377 GLU A O 1
ATOM 2940 N N . ILE A 1 378 ? -60.612 -50.821 0.821 1.00 33.28 378 ILE A N 1
ATOM 2941 C CA . ILE A 1 378 ? -61.615 -51.401 -0.083 1.00 33.28 378 ILE A CA 1
ATOM 2942 C C . ILE A 1 378 ? -61.030 -52.681 -0.677 1.00 33.28 378 ILE A C 1
ATOM 2944 O O . ILE A 1 378 ? -60.125 -52.638 -1.511 1.00 33.28 378 ILE A O 1
ATOM 2948 N N . ALA A 1 379 ? -61.562 -53.820 -0.233 1.00 34.03 379 ALA A N 1
ATOM 2949 C CA . ALA A 1 379 ? -61.293 -55.123 -0.824 1.00 34.03 379 ALA A CA 1
ATOM 2950 C C . ALA A 1 379 ? -61.947 -55.228 -2.213 1.00 34.03 379 ALA A C 1
ATOM 2952 O O . ALA A 1 379 ? -63.133 -54.919 -2.368 1.00 34.03 379 ALA A O 1
ATOM 2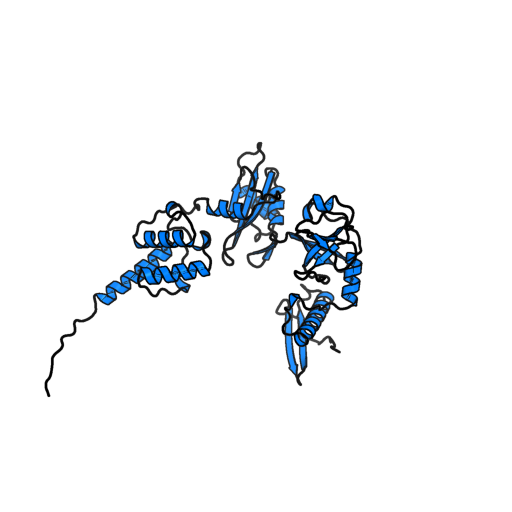953 N N . LEU A 1 380 ? -61.171 -55.689 -3.197 1.00 39.00 380 LEU A N 1
ATOM 2954 C CA . LEU A 1 380 ? -61.661 -56.208 -4.478 1.00 39.00 380 LEU A CA 1
ATOM 2955 C C . LEU A 1 380 ? -61.650 -57.735 -4.458 1.00 39.00 380 LEU A C 1
ATOM 2957 O O . LEU A 1 380 ? -60.619 -58.299 -4.022 1.00 39.00 380 LEU A O 1
#